Protein AF-0000000083597954 (afdb_homodimer)

Foldseek 3Di:
DAAAFAADPPAEEEEAFLWFADEPVCVVLLVLLVVLNVVVRHHYDYDPLNHAGDPFGSDPLLRRQVSVLVQQQDPRHAEYAYQAATDPSVSNVVVHPLVRGDQHEYEYADNCLQVQQLSCQPPSRKYKYFHGSSQNSAPDEAPQRVCQVVVSNADAQGKDKDDFDQFWAPDQDPVDADRHNGDTDGGAAKAWLVRDKDKWKWFEGEGELVHNLVCQPPPSNCQVCCCCPRVNNTAYEYEYEYEADEQVRVLVSVVSCVVSCVNPRHQEYEYADYPRHHDDPNRGNSNSQVVSCVVSVHIYMYNGQHDDTDDHHMHMGGWIWIWIHDRPDTMIMTHND/DAAAFAADPPAEEEEAFLWFADEQVCVVLLVLLVVLNVVVRHHYDYDPLNHAGDPFGSDPLLRRQVRVLVQQQDPRHAEYAYQAATDPSVSNVVVHPLVRGDQHEYEYADNCLQVQQLSCQPPSRKYKYFHGSSQNSAPDEAPQRVCQVVVSNADAQGKDKDDFDQFWAPDQDPVDDDRHNGDGDGGAAKAWLVRDKDKWKWFEGEGELVHNLVCQPPPSNCQVCCCCPRVNNTAYEYEYEYEADEQVRVLVSVVSCVVSCVNPRHQEYEYADYPRHHDDPNRGNSNSQVVSCVVSVHIYMYNGQHDDTDDHHMHMGGWIWIWIHDRPDTMIMTHND

pLDDT: mean 97.52, std 2.61, range [80.62, 98.94]

Solvent-accessible surface area (backbone atoms only — not comparable to full-atom values): 33497 Å² total; per-residue (Å²): 91,64,41,70,34,70,71,58,85,69,40,26,32,32,31,40,15,65,19,20,36,26,49,78,92,44,44,64,50,49,52,37,17,51,51,46,43,43,73,73,51,38,42,77,47,75,46,70,33,36,67,26,55,55,56,48,19,11,54,60,44,68,58,30,19,49,56,47,43,53,49,40,52,35,86,74,40,37,32,38,41,22,51,48,30,51,64,52,30,75,66,22,60,89,62,47,59,67,92,58,54,50,81,31,39,39,41,19,32,56,34,40,17,38,56,39,42,26,46,25,46,72,66,27,35,30,19,35,40,27,70,29,40,43,71,49,30,32,90,40,63,54,74,48,52,53,40,46,57,60,57,54,59,44,46,75,73,34,68,48,77,48,61,73,47,73,42,24,22,88,64,91,58,84,90,60,79,53,54,45,63,67,65,61,74,40,76,54,62,60,44,38,80,78,75,51,75,44,78,43,55,24,27,29,40,56,37,26,47,79,47,42,59,51,26,48,43,22,88,50,38,44,53,65,55,27,31,56,69,33,54,68,62,54,31,30,27,39,37,38,17,45,70,67,46,33,28,56,57,44,44,48,51,52,49,28,38,49,61,45,46,65,53,62,63,45,46,29,39,37,29,21,33,56,90,21,52,47,65,44,67,82,25,42,50,66,56,48,53,49,52,49,26,60,76,67,69,34,59,42,36,33,46,36,49,32,55,90,42,37,50,25,48,64,46,44,31,54,28,34,31,44,40,36,46,34,97,70,83,36,37,41,36,39,30,42,105,91,64,41,70,34,70,70,59,86,70,40,26,33,33,31,40,15,65,20,20,36,24,50,78,92,44,45,64,50,51,52,39,16,51,50,47,42,43,74,75,52,39,42,79,45,75,47,73,35,36,67,26,55,56,56,48,20,10,54,60,43,68,58,31,19,49,55,48,43,53,49,40,53,35,84,73,40,36,32,37,41,24,52,47,30,52,65,51,30,74,69,22,59,90,61,46,57,68,92,57,53,50,81,31,38,39,40,19,30,56,34,40,17,39,55,40,42,26,46,24,46,71,65,27,34,30,19,34,40,28,70,31,40,44,73,49,31,33,91,40,64,53,74,49,51,54,40,46,58,61,57,54,59,42,46,75,72,36,68,48,78,46,62,73,48,73,43,24,22,87,63,91,58,83,88,60,78,52,54,45,63,68,64,61,73,40,75,54,64,60,45,37,80,78,74,50,76,44,78,41,56,24,27,31,40,56,37,26,48,80,48,42,60,50,27,46,42,22,89,48,38,43,54,65,56,27,31,57,71,33,54,69,61,53,33,30,28,39,37,37,17,47,69,68,46,34,30,57,56,46,44,47,51,51,50,28,38,50,60,46,47,64,54,63,62,45,45,29,40,37,29,20,35,58,90,22,51,47,66,44,66,83,25,41,51,67,56,49,52,50,51,48,28,62,76,68,70,34,58,43,35,33,46,37,50,32,56,89,41,36,49,25,49,63,46,45,32,54,27,34,31,43,38,36,46,34,97,72,82,35,38,39,37,38,30,42,104

InterPro domains:
  IPR003507 Peptidase family S66 [PIRSF028757] (5-336)
  IPR003507 Peptidase family S66 [PTHR30237] (10-329)
  IPR027461 LD-carboxypeptidase A, C-terminal domain superfamily [G3DSA:3.50.30.60] (162-335)
  IPR027461 LD-carboxypeptidase A, C-terminal domain superfamily [SSF141986] (172-327)
  IPR027478 Murein tetrapeptide carboxypeptidase, N-terminal [G3DSA:3.40.50.10740] (1-158)
  IPR029062 Class I glutamine amidotransferase-like [SSF52317] (1-163)
  IPR040449 LD-carboxypeptidase, N-terminal [PF02016] (14-130)
  IPR040921 LD-carboxypeptidase, C-terminal [PF17676] (201-323)

Organism: NCBI:txid1368476

Radius of gyration: 26.01 Å; Cα contacts (8 Å, |Δi|>4): 1747; chains: 2; bounding box: 55×76×60 Å

Secondary structure (DSSP, 8-state):
--B-----SSPEEEE--SS----GGGHHHHHHHHHHHHHTT-EEEE-GGGG--BTTBSS-HHHHHHHHHHHHH-SS--EE--S---S-GGGGGGG--GGG--S-EEEE-TTHHHHHHHHHHHH-B-EEE---GGGG-SS---HHHHHHHHHHHPPTT-EEEE---SEE-SS--TTS--TTSS---EE---EETTSS-EEEEEEEEEEEHHHHGGGTTSTT--HHHIIIIISTT--EEEEEE-SS--HHHHHHHHHHHHHTTTTTTEEEEEEEP-S----BTTB-HHHHHHHHHHHHT--EEEEES-SSSS----EEET-EEEEEE-SS--EEEEE--/--B-----SSPEEEE--SS----GGGHHHHHHHHHHHHHTT-EEEE-GGGG--BTTBSS-HHHHHHHHHHHHH-SS--EE--S---S-GGGGGGG--GGG--S-EEEE-TTHHHHHHHHHHHH-B-EEE---GGGG-SS---HHHHHHHHHHHPPTT-EEEE---SEE-SS--TTS--TTSS---EE---EETTSS-EEEEEEEEEEEHHHHGGGTTSTT--HHHIIIIISTT--EEEEEE-SS--HHHHHHHHHHHHHTTTTTTEEEEEEEP-S----BTTB-HHHHHHHHHHHHT--EEEEES-SSSS----EEET-EEEEEE-SS--EEEEE--

Nearest PDB structures (foldseek):
  5k99-assembly2_B  TM=8.443E-01  e=1.754E-24  Bacillus anthracis str. Sterne
  4mi1-assembly1_A  TM=8.265E-01  e=1.334E-23  Bacillus anthracis str. Ames
  3tlg-assembly1_A  TM=8.516E-01  e=1.015E-22  Escherichia coli
  4iix-assembly1_B  TM=8.428E-01  e=2.567E-22  Escherichia coli
  3tla-assembly1_B  TM=8.388E-01  e=5.148E-22  Escherichia coli

Structure (mmCIF, N/CA/C/O backbone):
data_AF-0000000083597954-model_v1
#
loop_
_entity.id
_entity.type
_entity.pdbx_description
1 polymer LD-carboxypeptidase
#
loop_
_atom_site.group_PDB
_atom_site.id
_atom_site.type_symbol
_atom_site.label_atom_id
_atom_site.label_alt_id
_atom_site.label_comp_id
_atom_site.label_asym_id
_atom_site.label_entity_id
_atom_site.label_seq_id
_atom_site.pdbx_PDB_ins_code
_atom_site.Cartn_x
_atom_site.Cartn_y
_atom_site.Cartn_z
_atom_site.occupancy
_atom_site.B_iso_or_equiv
_atom_site.auth_seq_id
_atom_site.auth_comp_id
_atom_site.auth_asym_id
_atom_site.auth_atom_id
_atom_site.pdbx_PDB_model_num
ATOM 1 N N . MET A 1 1 ? -6.004 -10.688 -27.453 1 91.25 1 MET A N 1
ATOM 2 C CA . MET A 1 1 ? -6.371 -12.055 -27.094 1 91.25 1 MET A CA 1
ATOM 3 C C . MET A 1 1 ? -5.34 -12.672 -26.156 1 91.25 1 MET A C 1
ATOM 5 O O . MET A 1 1 ? -4.145 -12.414 -26.297 1 91.25 1 MET A O 1
ATOM 9 N N . ILE A 1 2 ? -5.824 -13.547 -25.234 1 98.31 2 ILE A N 1
ATOM 10 C CA . ILE A 1 2 ? -4.957 -14.188 -24.25 1 98.31 2 ILE A CA 1
ATOM 11 C C . ILE A 1 2 ? -4.133 -15.281 -24.938 1 98.31 2 ILE A C 1
ATOM 13 O O . ILE A 1 2 ? -4.656 -16.031 -25.75 1 98.31 2 ILE A O 1
ATOM 17 N N . ILE A 1 3 ? -2.871 -15.359 -24.641 1 98.62 3 ILE A N 1
ATOM 18 C CA . ILE A 1 3 ? -1.984 -16.422 -25.125 1 98.62 3 ILE A CA 1
ATOM 19 C C . ILE A 1 3 ? -1.822 -17.484 -24.031 1 98.62 3 ILE A C 1
ATOM 21 O O . ILE A 1 3 ? -1.28 -17.203 -22.969 1 98.62 3 ILE A O 1
ATOM 25 N N . TYR A 1 4 ? -2.328 -18.656 -24.344 1 98.75 4 TYR A N 1
ATOM 26 C CA . TYR A 1 4 ? -2.174 -19.766 -23.406 1 98.75 4 TYR A CA 1
ATOM 27 C C . TYR A 1 4 ? -0.953 -20.609 -23.766 1 98.75 4 TYR A C 1
ATOM 29 O O . TYR A 1 4 ? -0.852 -21.141 -24.875 1 98.75 4 TYR A O 1
ATOM 37 N N . PRO A 1 5 ? -0.042 -20.75 -22.797 1 98.56 5 PRO A N 1
ATOM 38 C CA . PRO A 1 5 ? 1.104 -21.625 -23.062 1 98.56 5 PRO A CA 1
ATOM 39 C C . PRO A 1 5 ? 0.711 -23.094 -23.188 1 98.56 5 PRO A C 1
ATOM 41 O O . PRO A 1 5 ? -0.33 -23.5 -22.672 1 98.56 5 PRO A O 1
ATOM 44 N N . SER A 1 6 ? 1.524 -23.797 -23.891 1 96.62 6 SER A N 1
ATOM 45 C CA . SER A 1 6 ? 1.305 -25.219 -24.094 1 96.62 6 SER A CA 1
ATOM 46 C C . SER A 1 6 ? 2.48 -26.047 -23.562 1 96.62 6 SER A C 1
ATOM 48 O O . SER A 1 6 ? 3.639 -25.656 -23.734 1 96.62 6 SER A O 1
ATOM 50 N N . LEU A 1 7 ? 2.123 -27.156 -22.953 1 97.75 7 LEU A N 1
ATOM 51 C CA . LEU A 1 7 ? 3.145 -28.078 -22.469 1 97.75 7 LEU A CA 1
ATOM 52 C C . LEU A 1 7 ? 3.182 -29.344 -23.312 1 97.75 7 LEU A C 1
ATOM 54 O O . LEU A 1 7 ? 2.135 -29.891 -23.672 1 97.75 7 LEU A O 1
ATOM 58 N N . THR A 1 8 ? 4.375 -29.688 -23.734 1 95.31 8 THR A N 1
ATOM 59 C CA . THR A 1 8 ? 4.633 -30.938 -24.422 1 95.31 8 THR A CA 1
ATOM 60 C C . THR A 1 8 ? 5.688 -31.75 -23.672 1 95.31 8 THR A C 1
ATOM 62 O O . THR A 1 8 ? 6.773 -31.25 -23.375 1 95.31 8 THR A O 1
ATOM 65 N N . GLU A 1 9 ? 5.418 -33.031 -23.438 1 94.19 9 GLU A N 1
ATOM 66 C CA . GLU A 1 9 ? 6.332 -33.844 -22.656 1 94.19 9 GLU A CA 1
ATOM 67 C C . GLU A 1 9 ? 7.52 -34.312 -23.5 1 94.19 9 GLU A C 1
ATOM 69 O O . GLU A 1 9 ? 7.379 -34.562 -24.703 1 94.19 9 GLU A O 1
ATOM 74 N N . PRO A 1 10 ? 8.609 -34.469 -23.031 1 95.94 10 PRO A N 1
ATOM 75 C CA . PRO A 1 10 ? 8.969 -34.094 -21.656 1 95.94 10 PRO A CA 1
ATOM 76 C C . PRO A 1 10 ? 9.039 -32.594 -21.438 1 95.94 10 PRO A C 1
ATOM 78 O O . PRO A 1 10 ? 9.602 -31.875 -22.266 1 95.94 10 PRO A O 1
ATOM 81 N N . VAL A 1 11 ? 8.445 -32.156 -20.391 1 98.12 11 VAL A N 1
ATOM 82 C CA . VAL A 1 11 ? 8.398 -30.734 -20.109 1 98.12 11 VAL A CA 1
ATOM 83 C C . VAL A 1 11 ? 9.734 -30.281 -19.5 1 98.12 11 VAL A C 1
ATOM 85 O O . VAL A 1 11 ? 10.219 -30.875 -18.547 1 98.12 11 VAL A O 1
ATOM 88 N N . LYS A 1 12 ? 10.375 -29.328 -20.094 1 98.5 12 LYS A N 1
ATOM 89 C CA . LYS A 1 12 ? 11.547 -28.688 -19.516 1 98.5 12 LYS A CA 1
ATOM 90 C C . LYS A 1 12 ? 11.141 -27.516 -18.625 1 98.5 12 LYS A C 1
ATOM 92 O O . LYS A 1 12 ? 10.477 -26.578 -19.078 1 98.5 12 LYS A O 1
ATOM 97 N N . MET A 1 13 ? 11.57 -27.625 -17.422 1 98.69 13 MET A N 1
ATOM 98 C CA . MET A 1 13 ? 11.164 -26.688 -16.391 1 98.69 13 MET A CA 1
ATOM 99 C C . MET A 1 13 ? 12.359 -25.859 -15.891 1 98.69 13 MET A C 1
ATOM 101 O O . MET A 1 13 ? 13.391 -26.422 -15.523 1 98.69 13 MET A O 1
ATOM 105 N N . GLY A 1 14 ? 12.203 -24.516 -15.953 1 98.88 14 GLY A N 1
ATOM 106 C CA . GLY A 1 14 ? 13.188 -23.641 -15.344 1 98.88 14 GLY A CA 1
ATOM 107 C C . GLY A 1 14 ? 12.844 -23.266 -13.914 1 98.88 14 GLY A C 1
ATOM 108 O O . GLY A 1 14 ? 11.688 -22.984 -13.602 1 98.88 14 GLY A O 1
ATOM 109 N N . VAL A 1 15 ? 13.828 -23.344 -13.031 1 98.94 15 VAL A N 1
ATOM 110 C CA . VAL A 1 15 ? 13.688 -22.938 -11.633 1 98.94 15 VAL A CA 1
ATOM 111 C C . VAL A 1 15 ? 14.617 -21.75 -11.352 1 98.94 15 VAL A C 1
ATOM 113 O O . VAL A 1 15 ? 15.836 -21.875 -11.477 1 98.94 15 VAL A O 1
ATOM 116 N N . THR A 1 16 ? 14.055 -20.625 -11.062 1 98.88 16 THR A N 1
ATOM 117 C CA . THR A 1 16 ? 14.766 -19.406 -10.703 1 98.88 16 THR A CA 1
ATOM 118 C C . THR A 1 16 ? 14.055 -18.688 -9.562 1 98.88 16 THR A C 1
ATOM 120 O O . THR A 1 16 ? 12.867 -18.906 -9.328 1 98.88 16 THR A O 1
ATOM 123 N N . ALA A 1 17 ? 14.789 -17.891 -8.766 1 98.88 17 ALA A N 1
ATOM 124 C CA . ALA A 1 17 ? 14.227 -17.219 -7.598 1 98.88 17 ALA A CA 1
ATOM 125 C C . ALA A 1 17 ? 14.125 -15.711 -7.836 1 98.88 17 ALA A C 1
ATOM 127 O O . ALA A 1 17 ? 14.961 -14.945 -7.352 1 98.88 17 ALA A O 1
ATOM 128 N N . PRO A 1 18 ? 13.039 -15.273 -8.523 1 98.81 18 PRO A N 1
ATOM 129 C CA . PRO A 1 18 ? 12.891 -13.844 -8.812 1 98.81 18 PRO A CA 1
ATOM 130 C C . PRO A 1 18 ? 12.664 -13.008 -7.547 1 98.81 18 PRO A C 1
ATOM 132 O O . PRO A 1 18 ? 12.742 -11.781 -7.59 1 98.81 18 PRO A O 1
ATOM 135 N N . SER A 1 19 ? 12.305 -13.625 -6.488 1 98.69 19 SER A N 1
ATOM 136 C CA . SER A 1 19 ? 12.18 -12.992 -5.18 1 98.69 19 SER A CA 1
ATOM 137 C C . SER A 1 19 ? 13.148 -13.594 -4.172 1 98.69 19 SER A C 1
ATOM 139 O O . SER A 1 19 ? 14.367 -13.453 -4.312 1 98.69 19 SER A O 1
ATOM 141 N N . SER A 1 20 ? 12.703 -14.469 -3.244 1 98.62 20 SER A N 1
ATOM 142 C CA . SER A 1 20 ? 13.602 -15.086 -2.277 1 98.62 20 SER A CA 1
ATOM 143 C C . SER A 1 20 ? 14.203 -16.375 -2.828 1 98.62 20 SER A C 1
ATOM 145 O O . SER A 1 20 ? 13.555 -17.094 -3.598 1 98.62 20 SER A O 1
ATOM 147 N N . GLY A 1 21 ? 15.414 -16.641 -2.543 1 98.44 21 GLY A N 1
ATOM 148 C CA . GLY A 1 21 ? 16.031 -17.953 -2.707 1 98.44 21 GLY A CA 1
ATOM 149 C C . GLY A 1 21 ? 16 -18.781 -1.44 1 98.44 21 GLY A C 1
ATOM 150 O O . GLY A 1 21 ? 15.023 -18.75 -0.688 1 98.44 21 GLY A O 1
ATOM 151 N N . LEU A 1 22 ? 16.953 -19.656 -1.379 1 98.19 22 LEU A N 1
ATOM 152 C CA . LEU A 1 22 ? 17.047 -20.516 -0.198 1 98.19 22 LEU A CA 1
ATOM 153 C C . LEU A 1 22 ? 18.375 -20.281 0.532 1 98.19 22 LEU A C 1
ATOM 155 O O . LEU A 1 22 ? 19.422 -20.141 -0.102 1 98.19 22 LEU A O 1
ATOM 159 N N . HIS A 1 23 ? 18.25 -20.188 1.851 1 96.69 23 HIS A N 1
ATOM 160 C CA . HIS A 1 23 ? 19.469 -20.266 2.648 1 96.69 23 HIS A CA 1
ATOM 161 C C . HIS A 1 23 ? 20.078 -21.672 2.578 1 96.69 23 HIS A C 1
ATOM 163 O O . HIS A 1 23 ? 19.391 -22.641 2.26 1 96.69 23 HIS A O 1
ATOM 169 N N . MET A 1 24 ? 21.328 -21.703 2.934 1 96.44 24 MET A N 1
ATOM 170 C CA . MET A 1 24 ? 22.047 -22.953 2.836 1 96.44 24 MET A CA 1
ATOM 171 C C . MET A 1 24 ? 21.328 -24.078 3.582 1 96.44 24 MET A C 1
ATOM 173 O O . MET A 1 24 ? 21.234 -25.203 3.09 1 96.44 24 MET A O 1
ATOM 177 N N . GLU A 1 25 ? 20.797 -23.75 4.727 1 95.75 25 GLU A N 1
ATOM 178 C CA . GLU A 1 25 ? 20.125 -24.734 5.578 1 95.75 25 GLU A CA 1
ATOM 179 C C . GLU A 1 25 ? 18.844 -25.234 4.941 1 95.75 25 GLU A C 1
ATOM 181 O O . GLU A 1 25 ? 18.281 -26.266 5.363 1 95.75 25 GLU A O 1
ATOM 186 N N . GLN A 1 26 ? 18.344 -24.531 3.902 1 96.38 26 GLN A N 1
ATOM 187 C CA . GLN A 1 26 ? 17.078 -24.875 3.264 1 96.38 26 GLN A CA 1
ATOM 188 C C . GLN A 1 26 ? 17.297 -25.562 1.918 1 96.38 26 GLN A C 1
ATOM 190 O O . GLN A 1 26 ? 16.344 -25.938 1.237 1 96.38 26 GLN A O 1
ATOM 195 N N . HIS A 1 27 ? 18.516 -25.766 1.506 1 98.06 27 HIS A N 1
ATOM 196 C CA . HIS A 1 27 ? 18.828 -26.281 0.181 1 98.06 27 HIS A CA 1
ATOM 197 C C . HIS A 1 27 ? 18.219 -27.656 -0.032 1 98.06 27 HIS A C 1
ATOM 199 O O . HIS A 1 27 ? 17.812 -28 -1.146 1 98.06 27 HIS A O 1
ATOM 205 N N . SER A 1 28 ? 18.141 -28.438 1.036 1 97.31 28 SER A N 1
ATOM 206 C CA . SER A 1 28 ? 17.609 -29.797 0.932 1 97.31 28 SER A CA 1
ATOM 207 C C . SER A 1 28 ? 16.141 -29.766 0.507 1 97.31 28 SER A C 1
ATOM 209 O O . SER A 1 28 ? 15.664 -30.688 -0.157 1 97.31 28 SER A O 1
ATOM 211 N N . LEU A 1 29 ? 15.406 -28.734 0.897 1 96.94 29 LEU A N 1
ATOM 212 C CA . LEU A 1 29 ? 14.008 -28.609 0.505 1 96.94 29 LEU A CA 1
ATOM 213 C C . LEU A 1 29 ? 13.875 -28.531 -1.012 1 96.94 29 LEU A C 1
ATOM 215 O O . LEU A 1 29 ? 13.016 -29.203 -1.6 1 96.94 29 LEU A O 1
ATOM 219 N N . LEU A 1 30 ? 14.695 -27.719 -1.587 1 98.5 30 LEU A N 1
ATOM 220 C CA . LEU A 1 30 ? 14.656 -27.562 -3.037 1 98.5 30 LEU A CA 1
ATOM 221 C C . LEU A 1 30 ? 15.125 -28.828 -3.738 1 98.5 30 LEU A C 1
ATOM 223 O O . LEU A 1 30 ? 14.555 -29.219 -4.758 1 98.5 30 LEU A O 1
ATOM 227 N N . GLU A 1 31 ? 16.172 -29.438 -3.209 1 98.38 31 GLU A N 1
ATOM 228 C CA . GLU A 1 31 ? 16.672 -30.688 -3.773 1 98.38 31 GLU A CA 1
ATOM 229 C C . GLU A 1 31 ? 15.578 -31.75 -3.797 1 98.38 31 GLU A C 1
ATOM 231 O O . GLU A 1 31 ? 15.43 -32.469 -4.785 1 98.38 31 GLU A O 1
ATOM 236 N N . GLU A 1 32 ? 14.852 -31.812 -2.74 1 97.75 32 GLU A N 1
ATOM 237 C CA . GLU A 1 32 ? 13.75 -32.781 -2.664 1 97.75 32 GLU A CA 1
ATOM 238 C C . GLU A 1 32 ? 12.672 -32.469 -3.701 1 97.75 32 GLU A C 1
ATOM 240 O O . GLU A 1 32 ? 12.156 -33.375 -4.359 1 97.75 32 GLU A O 1
ATOM 245 N N . ALA A 1 33 ? 12.328 -31.219 -3.795 1 98.44 33 ALA A N 1
ATOM 246 C CA . ALA A 1 33 ? 11.312 -30.797 -4.758 1 98.44 33 ALA A CA 1
ATOM 247 C C . ALA A 1 33 ? 11.734 -31.125 -6.184 1 98.44 33 ALA A C 1
ATOM 249 O O . ALA A 1 33 ? 10.938 -31.625 -6.977 1 98.44 33 ALA A O 1
ATOM 250 N N . ILE A 1 34 ? 13.008 -30.844 -6.508 1 98.5 34 ILE A N 1
ATOM 251 C CA . ILE A 1 34 ? 13.555 -31.125 -7.828 1 98.5 34 ILE A CA 1
ATOM 252 C C . ILE A 1 34 ? 13.523 -32.625 -8.094 1 98.5 34 ILE A C 1
ATOM 254 O O . ILE A 1 34 ? 13.125 -33.062 -9.18 1 98.5 34 ILE A O 1
ATOM 258 N N . TYR A 1 35 ? 13.891 -33.344 -7.09 1 98.25 35 TYR A N 1
ATOM 259 C CA . TYR A 1 35 ? 13.875 -34.812 -7.207 1 98.25 35 TYR A CA 1
ATOM 260 C C . TYR A 1 35 ? 12.477 -35.312 -7.559 1 98.25 35 TYR A C 1
ATOM 262 O O . TYR A 1 35 ? 12.32 -36.156 -8.445 1 98.25 35 TYR A O 1
ATOM 270 N N . ARG A 1 36 ? 11.477 -34.844 -6.875 1 98.06 36 ARG A N 1
ATOM 271 C CA . ARG A 1 36 ? 10.094 -35.25 -7.137 1 98.06 36 ARG A CA 1
ATOM 272 C C . ARG A 1 36 ? 9.695 -34.906 -8.57 1 98.06 36 ARG A C 1
ATOM 274 O O . ARG A 1 36 ? 9.039 -35.719 -9.234 1 98.06 36 ARG A O 1
ATOM 281 N N . MET A 1 37 ? 10.07 -33.719 -9.055 1 98.25 37 MET A N 1
ATOM 282 C CA . MET A 1 37 ? 9.719 -33.312 -10.414 1 98.25 37 MET A CA 1
ATOM 283 C C . MET A 1 37 ? 10.406 -34.219 -11.438 1 98.25 37 MET A C 1
ATOM 285 O O . MET A 1 37 ? 9.805 -34.594 -12.438 1 98.25 37 MET A O 1
ATOM 289 N N . GLU A 1 38 ? 11.664 -34.5 -11.203 1 98.31 38 GLU A N 1
ATOM 290 C CA . GLU A 1 38 ? 12.398 -35.375 -12.109 1 98.31 38 GLU A CA 1
ATOM 291 C C . GLU A 1 38 ? 11.781 -36.75 -12.141 1 98.31 38 GLU A C 1
ATOM 293 O O . GLU A 1 38 ? 11.703 -37.375 -13.203 1 98.31 38 GLU A O 1
ATOM 298 N N . GLN A 1 39 ? 11.367 -37.219 -11.047 1 97.5 39 GLN A N 1
ATOM 299 C CA . GLN A 1 39 ? 10.695 -38.531 -10.977 1 97.5 39 GLN A CA 1
ATOM 300 C C . GLN A 1 39 ? 9.422 -38.531 -11.805 1 97.5 39 GLN A C 1
ATOM 302 O O . GLN A 1 39 ? 9.039 -39.562 -12.359 1 97.5 39 GLN A O 1
ATOM 307 N N . LYS A 1 40 ? 8.797 -37.406 -11.906 1 96.19 40 LYS A N 1
ATOM 308 C CA . LYS A 1 40 ? 7.566 -37.281 -12.672 1 96.19 40 LYS A CA 1
ATOM 309 C C . LYS A 1 40 ? 7.859 -37.125 -14.164 1 96.19 40 LYS A C 1
ATOM 311 O O . LYS A 1 40 ? 6.938 -37.094 -14.984 1 96.19 40 LYS A O 1
ATOM 316 N N . GLY A 1 41 ? 9.125 -36.938 -14.531 1 97.5 41 GLY A N 1
ATOM 317 C CA . GLY A 1 41 ? 9.5 -36.938 -15.938 1 97.5 41 GLY A CA 1
ATOM 318 C C . GLY A 1 41 ? 9.883 -35.531 -16.422 1 97.5 41 GLY A C 1
ATOM 319 O O . GLY A 1 41 ? 10.133 -35.344 -17.625 1 97.5 41 GLY A O 1
ATOM 320 N N . TYR A 1 42 ? 9.922 -34.562 -15.539 1 98.44 42 TYR A N 1
ATOM 321 C CA . TYR A 1 42 ? 10.32 -33.219 -15.93 1 98.44 42 TYR A CA 1
ATOM 322 C C . TYR A 1 42 ? 11.836 -33.125 -16.078 1 98.44 42 TYR A C 1
ATOM 324 O O . TYR A 1 42 ? 12.578 -33.75 -15.328 1 98.44 42 TYR A O 1
ATOM 332 N N . GLU A 1 43 ? 12.258 -32.406 -17.062 1 98.5 43 GLU A N 1
ATOM 333 C CA . GLU A 1 43 ? 13.648 -31.953 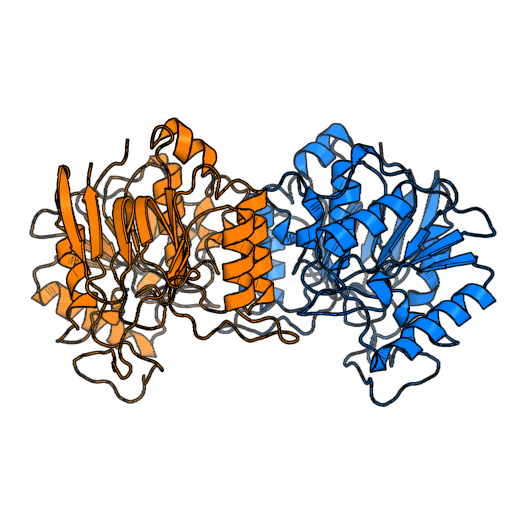-17.156 1 98.5 43 GLU A CA 1
ATOM 334 C C . GLU A 1 43 ? 13.836 -30.594 -16.469 1 98.5 43 GLU A C 1
ATOM 336 O O . GLU A 1 43 ? 13.18 -29.609 -16.844 1 98.5 43 GLU A O 1
ATOM 341 N N . VAL A 1 44 ? 14.742 -30.531 -15.555 1 98.62 44 VAL A N 1
ATOM 342 C CA . VAL A 1 44 ? 14.805 -29.344 -14.711 1 98.62 44 VAL A CA 1
ATOM 343 C C . VAL A 1 44 ? 16.094 -28.594 -14.984 1 98.62 44 VAL A C 1
ATOM 345 O O . VAL A 1 44 ? 17.172 -29.188 -15.039 1 98.62 44 VAL A O 1
ATOM 348 N N . VAL A 1 45 ? 16 -27.312 -15.258 1 98.56 45 VAL A N 1
ATOM 349 C CA . VAL A 1 45 ? 17.109 -26.359 -15.336 1 98.56 45 VAL A CA 1
ATOM 350 C C . VAL A 1 45 ? 17.047 -25.406 -14.148 1 98.56 45 VAL A C 1
ATOM 352 O O . VAL A 1 45 ? 16.078 -24.641 -14.008 1 98.56 45 VAL A O 1
ATOM 355 N N . ILE A 1 46 ? 18.062 -25.391 -13.328 1 98.69 46 ILE A N 1
ATOM 356 C CA . ILE A 1 46 ? 18.016 -24.625 -12.086 1 98.69 46 ILE A CA 1
ATOM 357 C C . ILE A 1 46 ? 19 -23.469 -12.164 1 98.69 46 ILE A C 1
ATOM 359 O O . ILE A 1 46 ? 20.156 -23.641 -12.539 1 98.69 46 ILE A O 1
ATOM 363 N N . GLY A 1 47 ? 18.5 -22.297 -11.898 1 98.69 47 GLY A N 1
ATOM 364 C CA . GLY A 1 47 ? 19.344 -21.125 -11.859 1 98.69 47 GLY A CA 1
ATOM 365 C C . GLY A 1 47 ? 20.125 -20.969 -10.562 1 98.69 47 GLY A C 1
ATOM 366 O O . GLY A 1 47 ? 19.828 -21.672 -9.586 1 98.69 47 GLY A O 1
ATOM 367 N N . GLN A 1 48 ? 21.062 -20.031 -10.508 1 98.56 48 GLN A N 1
ATOM 368 C CA . GLN A 1 48 ? 21.922 -19.812 -9.359 1 98.56 48 GLN A CA 1
ATOM 369 C C . GLN A 1 48 ? 21.203 -19.047 -8.25 1 98.56 48 GLN A C 1
ATOM 371 O O . GLN A 1 48 ? 21.5 -19.234 -7.07 1 98.56 48 GLN A O 1
ATOM 376 N N . THR A 1 49 ? 20.234 -18.281 -8.609 1 98.81 49 THR A N 1
ATOM 377 C CA . THR A 1 49 ? 19.547 -17.422 -7.648 1 98.81 49 THR A CA 1
ATOM 378 C C . THR A 1 49 ? 18.781 -18.25 -6.629 1 98.81 49 THR A C 1
ATOM 380 O O . THR A 1 49 ? 18.516 -17.797 -5.52 1 98.81 49 THR A O 1
ATOM 383 N N . CYS A 1 50 ? 18.438 -19.469 -6.957 1 98.81 50 CYS A N 1
ATOM 384 C CA . CYS A 1 50 ? 17.703 -20.344 -6.051 1 98.81 50 CYS A CA 1
ATOM 385 C C . CYS A 1 50 ? 18.547 -20.688 -4.824 1 98.81 50 CYS A C 1
ATOM 387 O O . CYS A 1 50 ? 18 -20.953 -3.752 1 98.81 50 CYS A O 1
ATOM 389 N N . TRP A 1 51 ? 19.844 -20.609 -4.984 1 98.69 51 TRP A N 1
ATOM 390 C CA . TRP A 1 51 ? 20.75 -21.156 -3.975 1 98.69 51 TRP A CA 1
ATOM 391 C C . TRP A 1 51 ? 21.344 -20.047 -3.121 1 98.69 51 TRP A C 1
ATOM 393 O O . TRP A 1 51 ? 22.281 -20.281 -2.348 1 98.69 51 TRP A O 1
ATOM 403 N N . THR A 1 52 ? 20.891 -18.812 -3.346 1 98.38 52 THR A N 1
ATOM 404 C CA . THR A 1 52 ? 21.422 -17.688 -2.598 1 98.38 52 THR A CA 1
ATOM 405 C C . THR A 1 52 ? 20.281 -16.875 -1.961 1 98.38 52 THR A C 1
ATOM 407 O O . THR A 1 52 ? 19.156 -16.875 -2.465 1 98.38 52 THR A O 1
ATOM 410 N N . GLU A 1 53 ? 20.562 -16.391 -0.874 1 98 53 GLU A N 1
ATOM 411 C CA . GLU A 1 53 ? 19.656 -15.492 -0.151 1 98 53 GLU A CA 1
ATOM 412 C C . GLU A 1 53 ? 20.438 -14.453 0.649 1 98 53 GLU A C 1
ATOM 414 O O . GLU A 1 53 ? 21.391 -14.789 1.362 1 98 53 GLU A O 1
ATOM 419 N N . TYR A 1 54 ? 20.125 -13.227 0.4 1 96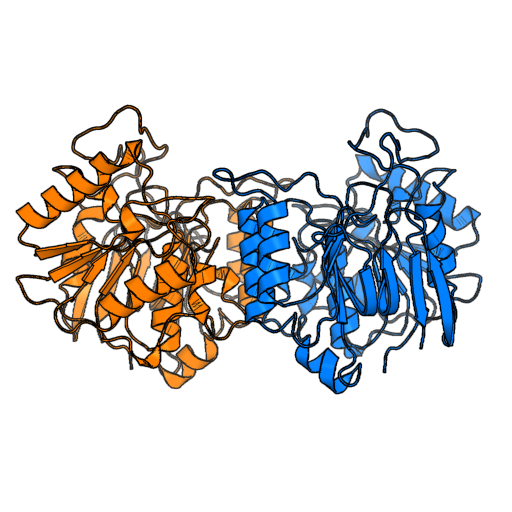.38 54 TYR A N 1
ATOM 420 C CA . TYR A 1 54 ? 20.812 -12.141 1.088 1 96.38 54 TYR A CA 1
ATOM 421 C C . TYR A 1 54 ? 19.891 -10.945 1.278 1 96.38 54 TYR A C 1
ATOM 423 O O . TYR A 1 54 ? 19.406 -10.352 0.303 1 96.38 54 TYR A O 1
ATOM 431 N N . LYS A 1 55 ? 19.625 -10.539 2.541 1 97.19 55 LYS A N 1
ATOM 432 C CA . LYS A 1 55 ? 18.844 -9.352 2.885 1 97.19 55 LYS A CA 1
ATOM 433 C C . LYS A 1 55 ? 17.484 -9.375 2.201 1 97.19 55 LYS A C 1
ATOM 435 O O . LYS A 1 55 ? 17.125 -8.422 1.501 1 97.19 55 LYS A O 1
ATOM 440 N N . ALA A 1 56 ? 16.766 -10.484 2.322 1 97.44 56 ALA A N 1
ATOM 441 C CA . ALA A 1 56 ? 15.352 -10.664 1.976 1 97.44 56 ALA A CA 1
ATOM 442 C C . ALA A 1 56 ? 15.18 -10.859 0.473 1 97.44 56 ALA A C 1
ATOM 444 O O . ALA A 1 56 ? 14.07 -10.734 -0.052 1 97.44 56 ALA A O 1
ATOM 445 N N . LYS A 1 57 ? 16.25 -11.109 -0.208 1 98.06 57 LYS A N 1
ATOM 446 C CA . LYS A 1 57 ? 16.156 -11.422 -1.631 1 98.06 57 LYS A CA 1
ATOM 447 C C . LYS A 1 57 ? 17.203 -12.453 -2.043 1 98.06 57 LYS A C 1
ATOM 449 O O . LYS A 1 57 ? 18.234 -12.586 -1.392 1 98.06 57 LYS A O 1
ATOM 454 N N . SER A 1 58 ? 16.953 -13.117 -3.08 1 98.75 58 SER A N 1
ATOM 455 C CA . SER A 1 58 ? 17.828 -14.195 -3.52 1 98.75 58 SER A CA 1
ATOM 456 C C . SER A 1 58 ? 19.156 -13.656 -4.031 1 98.75 58 SER A C 1
ATOM 458 O O . SER A 1 58 ? 20.203 -14.289 -3.854 1 98.75 58 SER A O 1
ATOM 460 N N . ALA A 1 59 ? 19.141 -12.516 -4.703 1 98.56 59 ALA A N 1
ATOM 461 C CA . ALA A 1 59 ? 20.266 -11.836 -5.32 1 98.56 59 ALA A CA 1
ATOM 462 C C . ALA A 1 59 ? 19.922 -10.391 -5.656 1 98.56 59 ALA A C 1
ATOM 464 O O . ALA A 1 59 ? 18.781 -9.969 -5.504 1 98.56 59 ALA A O 1
ATOM 465 N N . PRO A 1 60 ? 20.938 -9.562 -6.043 1 98.19 60 PRO A N 1
ATOM 466 C CA . PRO A 1 60 ? 20.609 -8.211 -6.504 1 98.19 60 PRO A CA 1
ATOM 467 C C . PRO A 1 60 ? 19.625 -8.211 -7.66 1 98.19 60 PRO A C 1
ATOM 469 O O . PRO A 1 60 ? 19.594 -9.148 -8.469 1 98.19 60 PRO A O 1
ATOM 472 N N . ALA A 1 61 ? 18.906 -7.219 -7.789 1 98.56 61 ALA A N 1
ATOM 473 C CA . ALA A 1 61 ? 17.766 -7.137 -8.703 1 98.56 61 ALA A CA 1
ATOM 474 C C . ALA A 1 61 ? 18.188 -7.449 -10.141 1 98.56 61 ALA A C 1
ATOM 476 O O . ALA A 1 61 ? 17.531 -8.211 -10.844 1 98.56 61 ALA A O 1
ATOM 477 N N . LYS A 1 62 ? 19.281 -6.906 -10.586 1 98.56 62 LYS A N 1
ATOM 478 C CA . LYS A 1 62 ? 19.734 -7.086 -11.969 1 98.56 62 LYS A CA 1
ATOM 479 C C . LYS A 1 62 ? 20.109 -8.539 -12.242 1 98.56 62 LYS A C 1
ATOM 481 O O . LYS A 1 62 ? 19.859 -9.055 -13.328 1 98.56 62 LYS A O 1
ATOM 486 N N . ILE A 1 63 ? 20.672 -9.188 -11.266 1 98.81 63 ILE A N 1
ATOM 487 C CA . ILE A 1 63 ? 21.078 -10.586 -11.391 1 98.81 63 ILE A CA 1
ATOM 488 C C . ILE A 1 63 ? 19.828 -11.469 -11.461 1 98.81 63 ILE A C 1
ATOM 490 O O . ILE A 1 63 ? 19.734 -12.352 -12.312 1 98.81 63 ILE A O 1
ATOM 494 N N . ARG A 1 64 ? 18.891 -11.227 -10.602 1 98.88 64 ARG A N 1
ATOM 495 C CA . ARG A 1 64 ? 17.625 -11.969 -10.609 1 98.88 64 ARG A CA 1
ATOM 496 C C . ARG A 1 64 ? 16.906 -11.812 -11.945 1 98.88 64 ARG A C 1
ATOM 498 O O . ARG A 1 64 ? 16.453 -12.805 -12.531 1 98.88 64 ARG A O 1
ATOM 505 N N . ALA A 1 65 ? 16.844 -10.547 -12.391 1 98.88 65 ALA A N 1
ATOM 506 C CA . ALA A 1 65 ? 16.156 -10.258 -13.641 1 98.88 65 ALA A CA 1
ATOM 507 C C . ALA A 1 65 ? 16.859 -10.938 -14.82 1 98.88 65 ALA A C 1
ATOM 509 O O . ALA A 1 65 ? 16.203 -11.477 -15.711 1 98.88 65 ALA A O 1
ATOM 510 N N . MET A 1 66 ? 18.172 -10.844 -14.828 1 98.81 66 MET A N 1
ATOM 511 C CA . MET A 1 66 ? 18.938 -11.438 -15.922 1 98.81 66 MET A CA 1
ATOM 512 C C . MET A 1 66 ? 18.703 -12.938 -16 1 98.81 66 MET A C 1
ATOM 514 O O . MET A 1 66 ? 18.453 -13.477 -17.078 1 98.81 66 MET A O 1
ATOM 518 N N . GLU A 1 67 ? 18.797 -13.602 -14.898 1 98.94 67 GLU A N 1
ATOM 519 C CA . GLU A 1 67 ? 18.562 -15.047 -14.875 1 98.94 67 GLU A CA 1
ATOM 520 C C . GLU A 1 67 ? 17.141 -15.375 -15.32 1 98.94 67 GLU A C 1
ATOM 522 O O . GLU A 1 67 ? 16.922 -16.297 -16.109 1 98.94 67 GLU A O 1
ATOM 527 N N . LEU A 1 68 ? 16.172 -14.641 -14.836 1 98.94 68 LEU A N 1
ATOM 528 C CA . LEU A 1 68 ? 14.773 -14.859 -15.227 1 98.94 68 LEU A CA 1
ATOM 529 C C . LEU A 1 68 ? 14.586 -14.617 -16.719 1 98.94 68 LEU A C 1
ATOM 531 O O . LEU A 1 68 ? 13.945 -15.422 -17.406 1 98.94 68 LEU A O 1
ATOM 535 N N . ASN A 1 69 ? 15.117 -13.492 -17.234 1 98.94 69 ASN A N 1
ATOM 536 C CA . ASN A 1 69 ? 15.023 -13.188 -18.656 1 98.94 69 ASN A CA 1
ATOM 537 C C . ASN A 1 69 ? 15.586 -14.328 -19.5 1 98.94 69 ASN A C 1
ATOM 539 O O . ASN A 1 69 ? 14.992 -14.695 -20.516 1 98.94 69 ASN A O 1
ATOM 543 N N . THR A 1 70 ? 16.703 -14.875 -19.047 1 98.88 70 THR A N 1
ATOM 544 C CA . THR A 1 70 ? 17.328 -15.977 -19.781 1 98.88 70 THR A CA 1
ATOM 545 C C . THR A 1 70 ? 16.359 -17.156 -19.906 1 98.88 70 THR A C 1
ATOM 547 O O . THR A 1 70 ? 16.219 -17.719 -20.984 1 98.88 70 THR A O 1
ATOM 550 N N . MET A 1 71 ? 15.672 -17.422 -18.891 1 98.81 71 MET A N 1
ATOM 551 C CA . MET A 1 71 ? 14.75 -18.562 -18.922 1 98.81 71 MET A CA 1
ATOM 552 C C . MET A 1 71 ? 13.477 -18.203 -19.672 1 98.81 71 MET A C 1
ATOM 554 O O . MET A 1 71 ? 12.938 -19.016 -20.406 1 98.81 71 MET A O 1
ATOM 558 N N . LEU A 1 72 ? 12.984 -17 -19.484 1 98.88 72 LEU A N 1
ATOM 559 C CA . LEU A 1 72 ? 11.773 -16.531 -20.156 1 98.88 72 LEU A CA 1
ATOM 560 C C . LEU A 1 72 ? 11.961 -16.516 -21.656 1 98.88 72 LEU A C 1
ATOM 562 O O . LEU A 1 72 ? 10.992 -16.672 -22.406 1 98.88 72 LEU A O 1
ATOM 566 N N . GLN A 1 73 ? 13.164 -16.359 -22.141 1 98.75 73 GLN A N 1
ATOM 567 C CA . GLN A 1 73 ? 13.445 -16.188 -23.562 1 98.75 73 GLN A CA 1
ATOM 568 C C . GLN A 1 73 ? 13.93 -17.484 -24.188 1 98.75 73 GLN A C 1
ATOM 570 O O . GLN A 1 73 ? 14.031 -17.594 -25.406 1 98.75 73 GLN A O 1
ATOM 575 N N . ALA A 1 74 ? 14.211 -18.469 -23.328 1 98.38 74 ALA A N 1
ATOM 576 C CA . ALA A 1 74 ? 14.711 -19.75 -23.812 1 98.38 74 ALA A CA 1
ATOM 577 C C . ALA A 1 74 ? 13.617 -20.516 -24.547 1 98.38 74 ALA A C 1
ATOM 579 O O . ALA A 1 74 ? 12.523 -20.703 -24.016 1 98.38 74 ALA A O 1
ATOM 580 N N . ASP A 1 75 ? 13.938 -21.109 -25.688 1 97.06 75 ASP A N 1
ATOM 581 C CA . ASP A 1 75 ? 12.961 -21.859 -26.484 1 97.06 75 ASP A CA 1
ATOM 582 C C . ASP A 1 75 ? 12.656 -23.203 -25.828 1 97.06 75 ASP A C 1
ATOM 584 O O . ASP A 1 75 ? 11.539 -23.719 -25.953 1 97.06 75 ASP A O 1
ATOM 588 N N . SER A 1 76 ? 13.594 -23.719 -25.172 1 97 76 SER A N 1
ATOM 589 C CA . SER A 1 76 ? 13.469 -25.078 -24.672 1 97 76 SER A CA 1
ATOM 590 C C . SER A 1 76 ? 12.648 -25.141 -23.391 1 97 76 SER A C 1
ATOM 592 O O . SER A 1 76 ? 12.039 -26.156 -23.078 1 97 76 SER A O 1
ATOM 594 N N . ILE A 1 77 ? 12.609 -24.062 -22.609 1 98.5 77 ILE A N 1
ATOM 595 C CA . ILE A 1 77 ? 11.914 -24.047 -21.328 1 98.5 77 ILE A CA 1
ATOM 596 C C . ILE A 1 77 ? 10.438 -23.75 -21.547 1 98.5 77 ILE A C 1
ATOM 598 O O . ILE A 1 77 ? 10.086 -22.781 -22.234 1 98.5 77 ILE A O 1
ATOM 602 N N . GLN A 1 78 ? 9.578 -24.547 -20.953 1 98.56 78 GLN A N 1
ATOM 603 C CA . GLN A 1 78 ? 8.141 -24.391 -21.156 1 98.56 78 GLN A CA 1
ATOM 604 C C . GLN A 1 78 ? 7.445 -23.906 -19.891 1 98.56 78 GLN A C 1
ATOM 606 O O . GLN A 1 78 ? 6.316 -23.406 -19.953 1 98.56 78 GLN A O 1
ATOM 611 N N . LEU A 1 79 ? 8.055 -24.109 -18.781 1 98.81 79 LEU A N 1
ATOM 612 C CA . LEU A 1 79 ? 7.504 -23.812 -17.469 1 98.81 79 LEU A CA 1
ATOM 613 C C . LEU A 1 79 ? 8.562 -23.203 -16.562 1 98.81 79 LEU A C 1
ATOM 615 O O . LEU A 1 79 ? 9.68 -23.703 -16.469 1 98.81 79 LEU A O 1
ATOM 619 N N . ILE A 1 80 ? 8.305 -22.078 -16.016 1 98.94 80 ILE A N 1
ATOM 620 C CA . ILE A 1 80 ? 9.125 -21.5 -14.953 1 98.94 80 ILE A CA 1
ATOM 621 C C . ILE A 1 80 ? 8.422 -21.688 -13.609 1 98.94 80 ILE A C 1
ATOM 623 O O . ILE A 1 80 ? 7.27 -21.266 -13.438 1 98.94 80 ILE A O 1
ATOM 627 N N . PHE A 1 81 ? 9.062 -22.281 -12.664 1 98.88 81 PHE A N 1
ATOM 628 C CA . PHE A 1 81 ? 8.5 -22.688 -11.391 1 98.88 81 PHE A CA 1
ATOM 629 C C . PHE A 1 81 ? 9.414 -22.281 -10.234 1 98.88 81 PHE A C 1
ATOM 631 O O . PHE A 1 81 ? 10.188 -23.094 -9.734 1 98.88 81 PHE A O 1
ATOM 638 N N . PRO A 1 82 ? 9.289 -21.016 -9.68 1 98.94 82 PRO A N 1
ATOM 639 C CA . PRO A 1 82 ? 10.148 -20.562 -8.586 1 98.94 82 PRO A CA 1
ATOM 640 C C . PRO A 1 82 ? 9.984 -21.406 -7.32 1 98.94 82 PRO A C 1
ATOM 642 O O . PRO A 1 82 ? 8.914 -21.984 -7.094 1 98.94 82 PRO A O 1
ATOM 645 N N . PRO A 1 83 ? 11.047 -21.453 -6.473 1 98.69 83 PRO A N 1
ATOM 646 C CA . PRO A 1 83 ? 10.938 -22.234 -5.238 1 98.69 83 PRO A CA 1
ATOM 647 C C . PRO A 1 83 ? 9.805 -21.766 -4.34 1 98.69 83 PRO A C 1
ATOM 649 O O . PRO A 1 83 ? 9.039 -22.594 -3.822 1 98.69 83 PRO A O 1
ATOM 652 N N . TRP A 1 84 ? 9.734 -20.562 -4.109 1 98.12 84 TRP A N 1
ATOM 653 C CA . TRP A 1 84 ? 8.672 -19.922 -3.342 1 98.12 84 TRP A CA 1
ATOM 654 C C . TRP A 1 84 ? 8.68 -18.406 -3.564 1 98.12 84 TRP A C 1
ATOM 656 O O . TRP A 1 84 ? 9.281 -17.922 -4.523 1 98.12 84 TRP A O 1
ATOM 666 N N . GLY A 1 85 ? 7.844 -17.703 -2.834 1 98.06 85 GLY A N 1
ATOM 667 C CA . GLY A 1 85 ? 7.742 -16.25 -2.963 1 98.06 85 GLY A CA 1
ATOM 668 C C . GLY A 1 85 ? 8.859 -15.508 -2.256 1 98.06 85 GLY A C 1
ATOM 669 O O . GLY A 1 85 ? 10.023 -15.906 -2.334 1 98.06 85 GLY A O 1
ATOM 670 N N . GLY A 1 86 ? 8.523 -14.492 -1.61 1 98.25 86 GLY A N 1
ATOM 671 C CA . GLY A 1 86 ? 9.445 -13.602 -0.927 1 98.25 86 GLY A CA 1
ATOM 672 C C . GLY A 1 86 ? 8.852 -12.242 -0.619 1 98.25 86 GLY A C 1
ATOM 673 O O . GLY A 1 86 ? 7.695 -12.148 -0.207 1 98.25 86 GLY A O 1
ATOM 674 N N . GLU A 1 87 ? 9.758 -11.281 -0.782 1 97.94 87 GLU A N 1
ATOM 675 C CA . GLU A 1 87 ? 9.305 -9.969 -0.323 1 97.94 87 GLU A CA 1
ATOM 676 C C . GLU A 1 87 ? 9.477 -8.914 -1.414 1 97.94 87 GLU A C 1
ATOM 678 O O . GLU A 1 87 ? 8.672 -7.988 -1.518 1 97.94 87 GLU A O 1
ATOM 683 N N . LEU A 1 88 ? 10.484 -9.062 -2.195 1 98.75 88 LEU A N 1
ATOM 684 C CA . LEU A 1 88 ? 10.914 -7.863 -2.91 1 98.75 88 LEU A CA 1
ATOM 685 C C . LEU A 1 88 ? 11.016 -8.133 -4.41 1 98.75 88 LEU A C 1
ATOM 687 O O . LEU A 1 88 ? 11.883 -7.578 -5.086 1 98.75 88 LEU A O 1
ATOM 691 N N . LEU A 1 89 ? 10.172 -8.977 -4.883 1 98.88 89 LEU A N 1
ATOM 692 C CA . LEU A 1 89 ? 10.156 -9.273 -6.312 1 98.88 89 LEU A CA 1
ATOM 693 C C . LEU A 1 89 ? 9.977 -7.992 -7.129 1 98.88 89 LEU A C 1
ATOM 695 O O . LEU A 1 89 ? 10.539 -7.863 -8.219 1 98.88 89 LEU A O 1
ATOM 699 N N . ILE A 1 90 ? 9.281 -7.012 -6.652 1 98.88 90 ILE A N 1
ATOM 700 C CA . ILE A 1 90 ? 8.906 -5.801 -7.371 1 98.88 90 ILE A CA 1
ATOM 701 C C . ILE A 1 90 ? 10.164 -5.086 -7.867 1 98.88 90 ILE A C 1
ATOM 703 O O . ILE A 1 90 ? 10.125 -4.375 -8.875 1 98.88 90 ILE A O 1
ATOM 707 N N . GLU A 1 91 ? 11.289 -5.324 -7.281 1 98.81 91 GLU A N 1
ATOM 708 C CA . GLU A 1 91 ? 12.539 -4.648 -7.609 1 98.81 91 GLU A CA 1
ATOM 709 C C . GLU A 1 91 ? 13.016 -5.012 -9.016 1 98.81 91 GLU A C 1
ATOM 711 O O . GLU A 1 91 ? 13.805 -4.281 -9.617 1 98.81 91 GLU A O 1
ATOM 716 N N . ILE A 1 92 ? 12.578 -6.137 -9.523 1 98.81 92 ILE A N 1
ATOM 717 C CA . ILE A 1 92 ? 13.203 -6.609 -10.758 1 98.81 92 ILE A CA 1
ATOM 718 C C . ILE A 1 92 ? 12.352 -6.199 -11.953 1 98.81 92 ILE A C 1
ATOM 720 O O . ILE A 1 92 ? 12.789 -6.32 -13.102 1 98.81 92 ILE A O 1
ATOM 724 N N . LEU A 1 93 ? 11.156 -5.672 -11.758 1 98.88 93 LEU A N 1
ATOM 725 C CA . LEU A 1 93 ? 10.188 -5.441 -12.82 1 98.88 93 LEU A CA 1
ATOM 726 C C . LEU A 1 93 ? 10.781 -4.57 -13.922 1 98.88 93 LEU A C 1
ATOM 728 O O . LEU A 1 93 ? 10.617 -4.859 -15.109 1 98.88 93 LEU A O 1
ATOM 732 N N . GLU A 1 94 ? 11.508 -3.52 -13.562 1 98.56 94 GLU A N 1
ATOM 733 C CA . GLU A 1 94 ? 12.016 -2.566 -14.547 1 98.56 94 GLU A CA 1
ATOM 734 C C . GLU A 1 94 ? 13.148 -3.174 -15.375 1 98.56 94 GLU A C 1
ATOM 736 O O . GLU A 1 94 ? 13.547 -2.613 -16.406 1 98.56 94 GLU A O 1
ATOM 741 N N . HIS A 1 95 ? 13.641 -4.344 -14.938 1 98.75 95 HIS A N 1
ATOM 742 C CA . HIS A 1 95 ? 14.742 -4.992 -15.633 1 98.75 95 HIS A CA 1
ATOM 743 C C . HIS A 1 95 ? 14.258 -6.18 -16.469 1 98.75 95 HIS A C 1
ATOM 745 O O . HIS A 1 95 ? 15.047 -6.824 -17.156 1 98.75 95 HIS A O 1
ATOM 751 N N . ILE A 1 96 ? 13.008 -6.527 -16.375 1 98.88 96 ILE A N 1
ATOM 752 C CA . ILE A 1 96 ? 12.438 -7.625 -17.156 1 98.88 96 ILE A CA 1
ATOM 753 C C . ILE A 1 96 ? 12.18 -7.156 -18.578 1 98.88 96 ILE A C 1
ATOM 755 O O . ILE A 1 96 ? 11.664 -6.059 -18.797 1 98.88 96 ILE A O 1
ATOM 759 N N . GLU A 1 97 ? 12.562 -7.898 -19.547 1 98.81 97 GLU A N 1
ATOM 760 C CA . GLU A 1 97 ? 12.305 -7.621 -20.953 1 98.81 97 GLU A CA 1
ATOM 761 C C . GLU A 1 97 ? 10.977 -8.227 -21.406 1 98.81 97 GLU A C 1
ATOM 763 O O . GLU A 1 97 ? 10.953 -9.211 -22.156 1 98.81 97 GLU A O 1
ATOM 768 N N . PHE A 1 98 ? 9.898 -7.609 -21.078 1 98.75 98 PHE A N 1
ATOM 769 C CA . PHE A 1 98 ? 8.547 -8.133 -21.234 1 98.75 98 PHE A CA 1
ATOM 770 C C . PHE A 1 98 ? 8.258 -8.422 -22.703 1 98.75 98 PHE A C 1
ATOM 772 O O . PHE A 1 98 ? 7.582 -9.406 -23.016 1 98.75 98 PHE A O 1
ATOM 779 N N . ASP A 1 99 ? 8.766 -7.625 -23.609 1 98.06 99 ASP A N 1
ATOM 780 C CA . ASP A 1 99 ? 8.492 -7.75 -25.047 1 98.06 99 ASP A CA 1
ATOM 781 C C . ASP A 1 99 ? 9.188 -8.977 -25.625 1 98.06 99 ASP A C 1
ATOM 783 O O . ASP A 1 99 ? 8.875 -9.391 -26.75 1 98.06 99 ASP A O 1
ATOM 787 N N . GLN A 1 100 ? 10.109 -9.547 -24.844 1 98.69 100 GLN A N 1
ATOM 788 C CA . GLN A 1 100 ? 10.891 -10.672 -25.344 1 98.69 100 GLN A CA 1
ATOM 789 C C . GLN A 1 100 ? 10.461 -11.977 -24.688 1 98.69 100 GLN A C 1
ATOM 791 O O . GLN A 1 100 ? 11.039 -13.031 -24.953 1 98.69 100 GLN A O 1
ATOM 796 N N . ILE A 1 101 ? 9.477 -11.914 -23.844 1 98.75 101 ILE A N 1
ATOM 797 C CA . ILE A 1 101 ? 9 -13.117 -23.172 1 98.75 101 ILE A CA 1
ATOM 798 C C . ILE A 1 101 ? 8.336 -14.055 -24.172 1 98.75 101 ILE A C 1
ATOM 800 O O . ILE A 1 101 ? 7.445 -13.633 -24.922 1 98.75 101 ILE A O 1
ATOM 804 N N . LYS A 1 102 ? 8.789 -15.258 -24.203 1 98.38 102 LYS A N 1
ATOM 805 C CA . LYS A 1 102 ? 8.133 -16.297 -24.984 1 98.38 102 LYS A CA 1
ATOM 806 C C . LYS A 1 102 ? 7.004 -16.953 -24.203 1 98.38 102 LYS A C 1
ATOM 808 O O . LYS A 1 102 ? 7.098 -17.109 -22.984 1 98.38 102 LYS A O 1
ATOM 813 N N . PRO A 1 103 ? 5.949 -17.359 -24.922 1 98.19 103 PRO A N 1
ATOM 814 C CA . PRO A 1 103 ? 4.84 -17.984 -24.219 1 98.19 103 PRO A CA 1
ATOM 815 C C . PRO A 1 103 ? 5.266 -19.25 -23.453 1 98.19 103 PRO A C 1
ATOM 817 O O . PRO A 1 103 ? 5.691 -20.234 -24.078 1 98.19 103 PRO A O 1
ATOM 820 N N . LYS A 1 104 ? 5.211 -19.234 -22.203 1 98.69 104 LYS A N 1
ATOM 821 C CA . LYS A 1 104 ? 5.469 -20.328 -21.281 1 98.69 104 LYS A CA 1
ATOM 822 C C . LYS A 1 104 ? 4.762 -20.109 -19.953 1 98.69 104 LYS A C 1
ATOM 824 O O . LYS A 1 104 ? 4.355 -19 -19.641 1 98.69 104 LYS A O 1
ATOM 829 N N . TRP A 1 105 ? 4.543 -21.156 -19.25 1 98.88 105 TRP A N 1
ATOM 830 C CA . TRP A 1 105 ? 3.871 -21.031 -17.969 1 98.88 105 TRP A CA 1
ATOM 831 C C . TRP A 1 105 ? 4.824 -20.5 -16.906 1 98.88 105 TRP A C 1
ATOM 833 O O . TRP A 1 105 ? 5.996 -20.891 -16.859 1 98.88 105 TRP A O 1
ATOM 843 N N . LEU A 1 106 ? 4.414 -19.609 -16.141 1 98.94 106 LEU A N 1
ATOM 844 C CA . LEU A 1 106 ? 4.973 -19.25 -14.844 1 98.94 106 LEU A CA 1
ATOM 845 C C . LEU A 1 106 ? 3.99 -19.578 -13.719 1 98.94 106 LEU A C 1
ATOM 847 O O . LEU A 1 106 ? 2.844 -19.125 -13.742 1 98.94 106 LEU A O 1
ATOM 851 N N . LEU A 1 107 ? 4.375 -20.391 -12.805 1 98.88 107 LEU A N 1
ATOM 852 C CA . LEU A 1 107 ? 3.51 -20.844 -11.727 1 98.88 107 LEU A CA 1
ATOM 853 C C . LEU A 1 107 ? 4.086 -20.469 -10.367 1 98.88 107 LEU A C 1
ATOM 855 O O . LEU A 1 107 ? 5.293 -20.594 -10.141 1 98.88 107 LEU A O 1
ATOM 859 N N . GLY A 1 108 ? 3.311 -20.016 -9.5 1 98.75 108 GLY A N 1
ATOM 860 C CA . GLY A 1 108 ? 3.672 -19.688 -8.133 1 98.75 108 GLY A CA 1
ATOM 861 C C . GLY A 1 108 ? 2.635 -18.844 -7.422 1 98.75 108 GLY A C 1
ATOM 862 O O . GLY A 1 108 ? 1.535 -18.641 -7.938 1 98.75 108 GLY A O 1
ATOM 863 N N . TYR A 1 109 ? 2.865 -18.406 -6.219 1 98.5 109 TYR A N 1
ATOM 864 C CA . TYR A 1 109 ? 2.006 -17.484 -5.48 1 98.5 109 TYR A CA 1
ATOM 865 C C . TYR A 1 109 ? 2.824 -16.625 -4.527 1 98.5 109 TYR A C 1
ATOM 867 O O . TYR A 1 109 ? 4.047 -16.547 -4.645 1 98.5 109 TYR A O 1
ATOM 875 N N . SER A 1 110 ? 2.137 -15.961 -3.602 1 98.44 110 SER A N 1
ATOM 876 C CA . SER A 1 110 ? 2.787 -15.031 -2.684 1 98.44 110 SER A CA 1
ATOM 877 C C . SER A 1 110 ? 3.436 -13.875 -3.434 1 98.44 110 SER A C 1
ATOM 879 O O . SER A 1 110 ? 2.779 -13.188 -4.219 1 98.44 110 SER A O 1
ATOM 881 N N . ASP A 1 111 ? 4.699 -13.703 -3.172 1 98.81 111 ASP A N 1
ATOM 882 C CA . ASP A 1 111 ? 5.344 -12.555 -3.801 1 98.81 111 ASP A CA 1
ATOM 883 C C . ASP A 1 111 ? 5.457 -12.742 -5.312 1 98.81 111 ASP A C 1
ATOM 885 O O . ASP A 1 111 ? 5.582 -11.773 -6.059 1 98.81 111 ASP A O 1
ATOM 889 N N . ILE A 1 112 ? 5.379 -13.953 -5.828 1 98.88 112 ILE A N 1
ATOM 890 C CA . ILE A 1 112 ? 5.438 -14.258 -7.254 1 98.88 112 ILE A CA 1
ATOM 891 C C . ILE A 1 112 ? 4.219 -13.664 -7.957 1 98.88 112 ILE A C 1
ATOM 893 O O . ILE A 1 112 ? 4.25 -13.43 -9.172 1 98.88 112 ILE A O 1
ATOM 897 N N . SER A 1 113 ? 3.146 -13.352 -7.188 1 98.75 113 SER A N 1
ATOM 898 C CA . SER A 1 113 ? 1.914 -12.797 -7.734 1 98.75 113 SER A CA 1
ATOM 899 C C . SER A 1 113 ? 2.184 -11.516 -8.508 1 98.75 113 SER A C 1
ATOM 901 O O . SER A 1 113 ? 1.503 -11.227 -9.492 1 98.75 113 SER A O 1
ATOM 903 N N . VAL A 1 114 ? 3.17 -10.781 -8.062 1 98.81 114 VAL A N 1
ATOM 904 C CA . VAL A 1 114 ? 3.52 -9.523 -8.711 1 98.81 114 VAL A CA 1
ATOM 905 C C . VAL A 1 114 ? 3.924 -9.781 -10.164 1 98.81 114 VAL A C 1
ATOM 907 O O . VAL A 1 114 ? 3.426 -9.125 -11.078 1 98.81 114 VAL A O 1
ATOM 910 N N . LEU A 1 115 ? 4.773 -10.719 -10.312 1 98.94 115 LEU A N 1
ATOM 911 C CA . LEU A 1 115 ? 5.297 -11.055 -11.633 1 98.94 115 LEU A CA 1
ATOM 912 C C . LEU A 1 115 ? 4.215 -11.688 -12.5 1 98.94 115 LEU A C 1
ATOM 914 O O . LEU A 1 115 ? 4.102 -11.367 -13.688 1 98.94 115 LEU A O 1
ATOM 918 N N . LEU A 1 116 ? 3.422 -12.602 -11.938 1 98.94 116 LEU A N 1
ATOM 919 C CA . LEU A 1 116 ? 2.348 -13.266 -12.672 1 98.94 116 LEU A CA 1
ATOM 920 C C . LEU A 1 116 ? 1.39 -12.242 -13.273 1 98.94 116 LEU A C 1
ATOM 922 O O . LEU A 1 116 ? 1.106 -12.281 -14.477 1 98.94 116 LEU A O 1
ATOM 926 N N . LEU A 1 117 ? 0.912 -11.359 -12.422 1 98.94 117 LEU A N 1
ATOM 927 C CA . LEU A 1 117 ? -0.066 -10.375 -12.875 1 98.94 117 LEU A CA 1
ATOM 928 C C . LEU A 1 117 ? 0.559 -9.414 -13.875 1 98.94 117 LEU A C 1
ATOM 930 O O . LEU A 1 117 ? -0.043 -9.109 -14.906 1 98.94 117 LEU A O 1
ATOM 934 N N . ALA A 1 118 ? 1.784 -8.961 -13.625 1 98.94 118 ALA A N 1
ATOM 935 C CA . ALA A 1 118 ? 2.463 -8.023 -14.508 1 98.94 118 ALA A CA 1
ATOM 936 C C . ALA A 1 118 ? 2.639 -8.609 -15.906 1 98.94 118 ALA A C 1
ATOM 938 O O . ALA A 1 118 ? 2.389 -7.938 -16.906 1 98.94 118 ALA A O 1
ATOM 939 N N . ILE A 1 119 ? 3.059 -9.891 -15.977 1 98.94 119 ILE A N 1
ATOM 940 C CA . ILE A 1 119 ? 3.279 -10.523 -17.266 1 98.94 119 ILE A CA 1
ATOM 941 C C . ILE A 1 119 ? 1.966 -10.594 -18.047 1 98.94 119 ILE A C 1
ATOM 943 O O . ILE A 1 119 ? 1.911 -10.219 -19.219 1 98.94 119 ILE A O 1
ATOM 947 N N . THR A 1 120 ? 0.91 -11.047 -17.391 1 98.94 120 THR A N 1
ATOM 948 C CA . THR A 1 120 ? -0.369 -11.18 -18.078 1 98.94 120 THR A CA 1
ATOM 949 C C . THR A 1 120 ? -0.876 -9.812 -18.547 1 98.94 120 THR A C 1
ATOM 951 O O . THR A 1 120 ? -1.319 -9.672 -19.688 1 98.94 120 THR A O 1
ATOM 954 N N . LEU A 1 121 ? -0.754 -8.805 -17.703 1 98.88 121 LEU A N 1
ATOM 955 C CA . LEU A 1 121 ? -1.259 -7.48 -18.047 1 98.88 121 LEU A CA 1
ATOM 956 C C . LEU A 1 121 ? -0.455 -6.871 -19.188 1 98.88 121 LEU A C 1
ATOM 958 O O . LEU A 1 121 ? -1.016 -6.207 -20.062 1 98.88 121 LEU A O 1
ATOM 962 N N . LYS A 1 122 ? 0.826 -7.129 -19.219 1 98.5 122 LYS A N 1
ATOM 963 C CA . LYS A 1 122 ? 1.714 -6.473 -20.172 1 98.5 122 LYS A CA 1
ATOM 964 C C . LYS A 1 122 ? 1.715 -7.207 -21.516 1 98.5 122 LYS A C 1
ATOM 966 O O . LYS A 1 122 ? 1.887 -6.586 -22.562 1 98.5 122 LYS A O 1
ATOM 971 N N . THR A 1 123 ? 1.533 -8.555 -21.453 1 98.5 123 THR A N 1
ATOM 972 C CA . THR A 1 123 ? 1.844 -9.312 -22.656 1 98.5 123 THR A CA 1
ATOM 973 C C . THR A 1 123 ? 0.614 -10.07 -23.156 1 98.5 123 THR A C 1
ATOM 975 O O . THR A 1 123 ? 0.58 -10.531 -24.297 1 98.5 123 THR A O 1
ATOM 978 N N . GLY A 1 124 ? -0.35 -10.25 -22.281 1 98.56 124 GLY A N 1
ATOM 979 C CA . GLY A 1 124 ? -1.487 -11.086 -22.625 1 98.56 124 GLY A CA 1
ATOM 980 C C . GLY A 1 124 ? -1.206 -12.57 -22.453 1 98.56 124 GLY A C 1
ATOM 981 O O . GLY A 1 124 ? -2.084 -13.406 -22.688 1 98.56 124 GLY A O 1
ATOM 982 N N . ILE A 1 125 ? 0.035 -12.93 -22.016 1 98.88 125 ILE A N 1
ATOM 983 C CA . ILE A 1 125 ? 0.371 -14.32 -21.75 1 98.88 125 ILE A CA 1
ATOM 984 C C . ILE A 1 125 ? -0.238 -14.758 -20.422 1 98.88 125 ILE A C 1
ATOM 986 O O . ILE A 1 125 ? -0.075 -14.078 -19.406 1 98.88 125 ILE A O 1
ATOM 990 N N . ALA A 1 126 ? -0.978 -15.859 -20.453 1 98.88 126 ALA A N 1
ATOM 991 C CA . ALA A 1 126 ? -1.574 -16.391 -19.234 1 98.88 126 ALA A CA 1
ATOM 992 C C . ALA A 1 126 ? -0.5 -16.875 -18.266 1 98.88 126 ALA A C 1
ATOM 994 O O . ALA A 1 126 ? 0.516 -17.438 -18.688 1 98.88 126 ALA A O 1
ATOM 995 N N . THR A 1 127 ? -0.658 -16.641 -17.031 1 98.94 127 THR A N 1
ATOM 996 C CA . THR A 1 127 ? 0.175 -17.141 -15.938 1 98.94 127 THR A CA 1
ATOM 997 C C . THR A 1 127 ? -0.671 -17.859 -14.898 1 98.94 127 THR A C 1
ATOM 999 O O . THR A 1 127 ? -1.896 -17.734 -14.883 1 98.94 127 THR A O 1
ATOM 1002 N N . ALA A 1 128 ? -0.04 -18.625 -14.078 1 98.94 128 ALA A N 1
ATOM 1003 C CA . ALA A 1 128 ? -0.788 -19.469 -13.148 1 98.94 128 ALA A CA 1
ATOM 1004 C C . ALA A 1 128 ? -0.442 -19.141 -11.703 1 98.94 128 ALA A C 1
ATOM 1006 O O . ALA A 1 128 ? 0.732 -19.141 -11.32 1 98.94 128 ALA A O 1
ATOM 1007 N N . HIS A 1 129 ? -1.461 -18.766 -10.977 1 98.88 129 HIS A N 1
ATOM 1008 C CA . HIS A 1 129 ? -1.362 -18.609 -9.539 1 98.88 129 HIS A CA 1
ATOM 1009 C C . HIS A 1 129 ? -1.741 -19.891 -8.805 1 98.88 129 HIS A C 1
ATOM 1011 O O . HIS A 1 129 ? -2.9 -20.312 -8.836 1 98.88 129 HIS A O 1
ATOM 1017 N N . GLY A 1 130 ? -0.814 -20.469 -8.156 1 98.38 130 GLY A N 1
ATOM 1018 C CA . GLY A 1 130 ? -0.978 -21.734 -7.477 1 98.38 130 GLY A CA 1
ATOM 1019 C C . GLY A 1 130 ? 0.207 -22.109 -6.602 1 98.38 130 GLY A C 1
ATOM 1020 O O . GLY A 1 130 ? 0.941 -21.234 -6.141 1 98.38 130 GLY A O 1
ATOM 1021 N N . THR A 1 131 ? 0.427 -23.359 -6.34 1 97.94 131 THR A N 1
ATOM 1022 C CA . THR A 1 131 ? 1.428 -23.859 -5.398 1 97.94 131 THR A CA 1
ATOM 1023 C C . THR A 1 131 ? 2.826 -23.406 -5.812 1 97.94 131 THR A C 1
ATOM 1025 O O . THR A 1 131 ? 3.068 -23.125 -6.984 1 97.94 131 THR A O 1
ATOM 1028 N N . ASN A 1 132 ? 3.729 -23.281 -4.879 1 98.06 132 ASN A N 1
ATOM 1029 C CA . ASN A 1 132 ? 5.152 -23.109 -5.148 1 98.06 132 ASN A CA 1
ATOM 1030 C C . ASN A 1 132 ? 5.859 -24.469 -5.273 1 98.06 132 ASN A C 1
ATOM 1032 O O . ASN A 1 132 ? 5.34 -25.484 -4.82 1 98.06 132 ASN A O 1
ATOM 1036 N N . LEU A 1 133 ? 7.043 -24.406 -5.875 1 98.75 133 LEU A N 1
ATOM 1037 C CA . LEU A 1 133 ? 7.766 -25.641 -6.156 1 98.75 133 LEU A CA 1
ATOM 1038 C C . LEU A 1 133 ? 8.078 -26.391 -4.867 1 98.75 133 LEU A C 1
ATOM 1040 O O . LEU A 1 133 ? 7.902 -27.609 -4.797 1 98.75 133 LEU A O 1
ATOM 1044 N N . ILE A 1 134 ? 8.461 -25.688 -3.838 1 97.31 134 ILE A N 1
ATOM 1045 C CA . ILE A 1 134 ? 8.898 -26.312 -2.59 1 97.31 134 ILE A CA 1
ATOM 1046 C C . ILE A 1 134 ? 7.727 -27.031 -1.934 1 97.31 134 ILE A C 1
ATOM 1048 O O . ILE A 1 134 ? 7.918 -28.031 -1.233 1 97.31 134 ILE A O 1
ATOM 1052 N N . ASP A 1 135 ? 6.535 -26.562 -2.182 1 95.75 135 ASP A N 1
ATOM 1053 C CA . ASP A 1 135 ? 5.352 -27.203 -1.609 1 95.75 135 ASP A CA 1
ATOM 1054 C C . ASP A 1 135 ? 5.105 -28.578 -2.24 1 95.75 135 ASP A C 1
ATOM 1056 O O . ASP A 1 135 ? 4.312 -29.359 -1.728 1 95.75 135 ASP A O 1
ATOM 1060 N N . LEU A 1 136 ? 5.746 -28.875 -3.312 1 97.25 136 LEU A N 1
ATOM 1061 C CA . LEU A 1 136 ? 5.578 -30.141 -4.023 1 97.25 136 LEU A CA 1
ATOM 1062 C C . LEU A 1 136 ? 6.711 -31.109 -3.693 1 97.25 136 LEU A C 1
ATOM 1064 O O . LEU A 1 136 ? 6.906 -32.094 -4.391 1 97.25 136 LEU A O 1
ATOM 1068 N N . ARG A 1 137 ? 7.426 -30.844 -2.652 1 96.81 137 ARG A N 1
ATOM 1069 C CA . ARG A 1 137 ? 8.617 -31.625 -2.326 1 96.81 137 ARG A CA 1
ATOM 1070 C C . ARG A 1 137 ? 8.234 -32.969 -1.734 1 96.81 137 ARG A C 1
ATOM 1072 O O . ARG A 1 137 ? 9.039 -33.906 -1.748 1 96.81 137 ARG A O 1
ATOM 1079 N N . GLY A 1 138 ? 7.066 -33.125 -1.188 1 95.44 138 GLY A N 1
ATOM 1080 C CA . GLY A 1 138 ? 6.625 -34.375 -0.594 1 95.44 138 GLY A CA 1
ATOM 1081 C C . GLY A 1 138 ? 6.273 -35.438 -1.623 1 95.44 138 GLY A C 1
ATOM 1082 O O . GLY A 1 138 ? 5.875 -35.125 -2.744 1 95.44 138 GLY A O 1
ATOM 1083 N N . PRO A 1 139 ? 6.352 -36.688 -1.227 1 95.69 139 PRO A N 1
ATOM 1084 C CA . PRO A 1 139 ? 5.961 -37.75 -2.143 1 95.69 139 PRO A CA 1
ATOM 1085 C C . PRO A 1 139 ? 4.473 -37.75 -2.471 1 95.69 139 PRO A C 1
ATOM 1087 O O . PRO A 1 139 ? 4.055 -38.281 -3.488 1 95.69 139 PRO A O 1
ATOM 1090 N N . MET A 1 140 ? 3.68 -37.094 -1.64 1 95.94 140 MET A N 1
ATOM 1091 C CA . MET A 1 140 ? 2.236 -37.031 -1.853 1 95.94 140 MET A CA 1
ATOM 1092 C C . MET A 1 140 ? 1.759 -35.562 -1.882 1 95.94 140 MET A C 1
ATOM 1094 O O . MET A 1 140 ? 2.361 -34.688 -1.25 1 95.94 140 MET A O 1
ATOM 1098 N N . SER A 1 141 ? 0.732 -35.344 -2.652 1 95.75 141 SER A N 1
ATOM 1099 C CA . SER A 1 141 ? 0.034 -34.062 -2.689 1 95.75 141 SER A CA 1
ATOM 1100 C C . SER A 1 141 ? -1.472 -34.25 -2.535 1 95.75 141 SER A C 1
ATOM 1102 O O . SER A 1 141 ? -2.045 -35.188 -3.084 1 95.75 141 SER A O 1
ATOM 1104 N N . ASP A 1 142 ? -2.084 -33.406 -1.688 1 97.12 142 ASP A N 1
ATOM 1105 C CA . ASP A 1 142 ? -3.543 -33.438 -1.63 1 97.12 142 ASP A CA 1
ATOM 1106 C C . ASP A 1 142 ? -4.152 -33.219 -3.01 1 97.12 142 ASP A C 1
ATOM 1108 O O . ASP A 1 142 ? -3.51 -32.625 -3.887 1 97.12 142 ASP A O 1
ATOM 1112 N N . PRO A 1 143 ? -5.379 -33.594 -3.227 1 97.62 143 PRO A N 1
ATOM 1113 C CA . PRO A 1 143 ? -6 -33.531 -4.551 1 97.62 143 PRO A CA 1
ATOM 1114 C C . PRO A 1 143 ? -6.086 -32.125 -5.105 1 97.62 143 PRO A C 1
ATOM 1116 O O . PRO A 1 143 ? -5.973 -31.922 -6.316 1 97.62 143 PRO A O 1
ATOM 1119 N N . THR A 1 144 ? -6.328 -31.156 -4.254 1 98.44 144 THR A N 1
ATOM 1120 C CA . THR A 1 144 ? -6.453 -29.781 -4.703 1 98.44 144 THR A CA 1
ATOM 1121 C C . THR A 1 144 ? -5.121 -29.25 -5.23 1 98.44 144 THR A C 1
ATOM 1123 O O . THR A 1 144 ? -5.055 -28.719 -6.34 1 98.44 144 THR A O 1
ATOM 1126 N N . THR A 1 145 ? -4.062 -29.438 -4.477 1 98.25 145 THR A N 1
ATOM 1127 C CA . THR A 1 145 ? -2.727 -29.016 -4.879 1 98.25 145 THR A CA 1
ATOM 1128 C C . THR A 1 145 ? -2.277 -29.75 -6.141 1 98.25 145 THR A C 1
ATOM 1130 O O . THR A 1 145 ? -1.661 -29.141 -7.023 1 98.25 145 THR A O 1
ATOM 1133 N N . ALA A 1 146 ? -2.627 -30.984 -6.25 1 97.88 146 ALA A N 1
ATOM 1134 C CA . ALA A 1 146 ? -2.189 -31.844 -7.355 1 97.88 146 ALA A CA 1
ATOM 1135 C C . ALA A 1 146 ? -2.777 -31.359 -8.68 1 97.88 146 ALA A C 1
ATOM 1137 O O . ALA A 1 146 ? -2.303 -31.734 -9.75 1 97.88 146 ALA A O 1
ATOM 1138 N N . MET A 1 147 ? -3.75 -30.5 -8.633 1 98.56 147 MET A N 1
ATOM 1139 C CA . MET A 1 147 ? -4.473 -30.062 -9.82 1 98.56 147 MET A CA 1
ATOM 1140 C C . MET A 1 147 ? -3.609 -29.125 -10.664 1 98.56 147 MET A C 1
ATOM 1142 O O . MET A 1 147 ? -3.926 -28.859 -11.82 1 98.56 147 MET A O 1
ATOM 1146 N N . TRP A 1 148 ? -2.48 -28.609 -10.094 1 98.69 148 TRP A N 1
ATOM 1147 C CA . TRP A 1 148 ? -1.678 -27.641 -10.836 1 98.69 148 TRP A CA 1
ATOM 1148 C C . TRP A 1 148 ? -1.257 -28.219 -12.188 1 98.69 148 TRP A C 1
ATOM 1150 O O . TRP A 1 148 ? -1.281 -27.516 -13.203 1 98.69 148 TRP A O 1
ATOM 1160 N N . GLU A 1 149 ? -0.927 -29.438 -12.203 1 98.12 149 GLU A N 1
ATOM 1161 C CA . GLU A 1 149 ? -0.429 -30.078 -13.406 1 98.12 149 GLU A CA 1
ATOM 1162 C C . GLU A 1 149 ? -1.526 -30.203 -14.461 1 98.12 149 GLU A C 1
ATOM 1164 O O . GLU A 1 149 ? -1.317 -29.844 -15.625 1 98.12 149 GLU A O 1
ATOM 1169 N N . LYS A 1 150 ? -2.688 -30.703 -14.016 1 98.5 150 LYS A N 1
ATOM 1170 C CA . LYS A 1 150 ? -3.816 -30.828 -14.93 1 98.5 150 LYS A CA 1
ATOM 1171 C C . LYS A 1 150 ? -4.195 -29.469 -15.523 1 98.5 150 LYS A C 1
ATOM 1173 O O . LYS A 1 150 ? -4.484 -29.375 -16.719 1 98.5 150 LYS A O 1
ATOM 1178 N N . VAL A 1 151 ? -4.199 -28.438 -14.703 1 98.88 151 VAL A N 1
ATOM 1179 C CA . VAL A 1 151 ? -4.547 -27.094 -15.148 1 98.88 151 VAL A CA 1
ATOM 1180 C C . VAL A 1 151 ? -3.555 -26.625 -16.219 1 98.88 151 VAL A C 1
ATOM 1182 O O . VAL A 1 151 ? -3.957 -26.141 -17.281 1 98.88 151 VAL A O 1
ATOM 1185 N N . LEU A 1 152 ? -2.225 -26.812 -16.016 1 98.81 152 LEU A N 1
ATOM 1186 C CA . LEU A 1 152 ? -1.214 -26.297 -16.938 1 98.81 152 LEU A CA 1
ATOM 1187 C C . LEU A 1 152 ? -1.173 -27.109 -18.219 1 98.81 152 LEU A C 1
ATOM 1189 O O . LEU A 1 152 ? -0.795 -26.609 -19.281 1 98.81 152 LEU A O 1
ATOM 1193 N N . PHE A 1 153 ? -1.604 -28.375 -18.172 1 98.62 153 PHE A N 1
ATOM 1194 C CA . PHE A 1 153 ? -1.605 -29.234 -19.359 1 98.62 153 PHE A CA 1
ATOM 1195 C C . PHE A 1 153 ? -2.871 -29.016 -20.188 1 98.62 153 PHE A C 1
ATOM 1197 O O . PHE A 1 153 ? -2.99 -29.531 -21.297 1 98.62 153 PHE A O 1
ATOM 1204 N N . THR A 1 154 ? -3.871 -28.328 -19.578 1 98.62 154 THR A N 1
ATOM 1205 C CA . THR A 1 154 ? -5.07 -27.984 -20.344 1 98.62 154 THR A CA 1
ATOM 1206 C C . THR A 1 154 ? -4.711 -27.188 -21.594 1 98.62 154 THR A C 1
ATOM 1208 O O . THR A 1 154 ? -3.895 -26.266 -21.531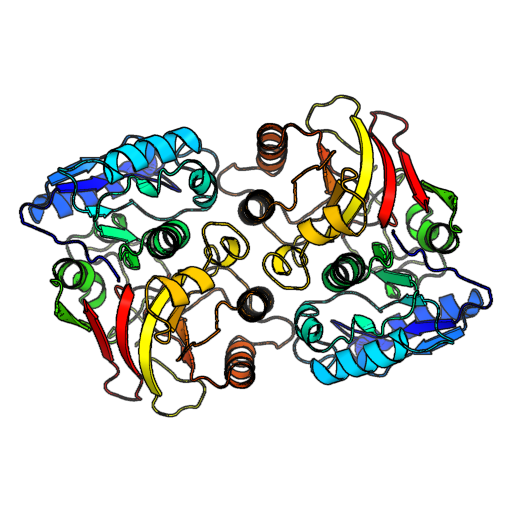 1 98.62 154 THR A O 1
ATOM 1211 N N . LYS A 1 155 ? -5.305 -27.562 -22.75 1 98 155 LYS A N 1
ATOM 1212 C CA . LYS A 1 155 ? -4.938 -26.953 -24.016 1 98 155 LYS A CA 1
ATOM 1213 C C . LYS A 1 155 ? -5.859 -25.781 -24.344 1 98 155 LYS A C 1
ATOM 1215 O O . LYS A 1 155 ? -6.957 -25.672 -23.797 1 98 155 LYS A O 1
ATOM 1220 N N . LYS A 1 156 ? -5.273 -24.922 -25.203 1 97.75 156 LYS A N 1
ATOM 1221 C CA . LYS A 1 156 ? -6.117 -23.859 -25.734 1 97.75 156 LYS A CA 1
ATOM 1222 C C . LYS A 1 156 ? -7.43 -24.422 -26.281 1 97.75 156 LYS A C 1
ATOM 1224 O O . LYS A 1 156 ? -7.434 -25.438 -26.984 1 97.75 156 LYS A O 1
ATOM 1229 N N . GLY A 1 157 ? -8.508 -23.781 -25.984 1 98.06 157 GLY A N 1
ATOM 1230 C CA . GLY A 1 157 ? -9.82 -24.203 -26.453 1 98.06 157 GLY A CA 1
ATOM 1231 C C . GLY A 1 157 ? -10.492 -25.203 -25.516 1 98.06 157 GLY A C 1
ATOM 1232 O O . GLY A 1 157 ? -11.672 -25.516 -25.688 1 98.06 157 GLY A O 1
ATOM 1233 N N . GLU A 1 158 ? -9.789 -25.656 -24.5 1 98.62 158 GLU A N 1
ATOM 1234 C CA . GLU A 1 158 ? -10.328 -26.625 -23.547 1 98.62 158 GLU A CA 1
ATOM 1235 C C . GLU A 1 158 ? -10.664 -25.984 -22.219 1 98.62 158 GLU A C 1
ATOM 1237 O O . GLU A 1 158 ? -10.523 -24.766 -22.062 1 98.62 158 GLU A O 1
ATOM 1242 N N . GLU A 1 159 ? -11.242 -26.781 -21.328 1 98.69 159 GLU A N 1
ATOM 1243 C CA . GLU A 1 159 ? -11.602 -26.281 -20.016 1 98.69 159 GLU A CA 1
ATOM 1244 C C . GLU A 1 159 ? -11.117 -27.219 -18.922 1 98.69 159 GLU A C 1
ATOM 1246 O O . GLU A 1 159 ? -10.828 -28.391 -19.172 1 98.69 159 GLU A O 1
ATOM 1251 N N . VAL A 1 160 ? -11.008 -26.766 -17.812 1 98.81 160 VAL A N 1
ATOM 1252 C CA . VAL A 1 160 ? -10.641 -27.516 -16.609 1 98.81 160 VAL A CA 1
ATOM 1253 C C . VAL A 1 160 ? -11.5 -27.078 -15.438 1 98.81 160 VAL A C 1
ATOM 1255 O O . VAL A 1 160 ? -11.773 -25.891 -15.273 1 98.81 160 VAL A O 1
ATOM 1258 N N . ILE A 1 161 ? -12 -28.031 -14.625 1 98.75 161 ILE A N 1
ATOM 1259 C CA . ILE A 1 161 ? -12.883 -27.75 -13.492 1 98.75 161 ILE A CA 1
ATOM 1260 C C . ILE A 1 161 ? -12.156 -28.062 -12.188 1 98.75 161 ILE A C 1
ATOM 1262 O O . ILE A 1 161 ? -11.477 -29.078 -12.07 1 98.75 161 ILE A O 1
ATOM 1266 N N . GLN A 1 162 ? -12.219 -27.172 -11.281 1 98.69 162 GLN A N 1
ATOM 1267 C CA . GLN A 1 162 ? -11.719 -27.391 -9.922 1 98.69 162 GLN A CA 1
ATOM 1268 C C . GLN A 1 162 ? -12.836 -27.234 -8.898 1 98.69 162 GLN A C 1
ATOM 1270 O O . GLN A 1 162 ? -13.805 -26.516 -9.133 1 98.69 162 GLN A O 1
ATOM 1275 N N . TYR A 1 163 ? -12.695 -27.922 -7.789 1 98 163 TYR A N 1
ATOM 1276 C CA . TYR A 1 163 ? -13.656 -27.953 -6.699 1 98 163 TYR A CA 1
ATOM 1277 C C . TYR A 1 163 ? -13.031 -27.484 -5.395 1 98 163 TYR A C 1
ATOM 1279 O O . TYR A 1 163 ? -11.805 -27.469 -5.262 1 98 163 TYR A O 1
ATOM 1287 N N . PRO A 1 164 ? -13.891 -27.031 -4.418 1 98.12 164 PRO A N 1
ATOM 1288 C CA . PRO A 1 164 ? -13.328 -26.734 -3.098 1 98.12 164 PRO A CA 1
ATOM 1289 C C . PRO A 1 164 ? -12.594 -27.922 -2.488 1 98.12 164 PRO A C 1
ATOM 1291 O O . PRO A 1 164 ? -13.008 -29.078 -2.684 1 98.12 164 PRO A O 1
ATOM 1294 N N . SER A 1 165 ? -11.492 -27.594 -1.81 1 98.19 165 SER A N 1
ATOM 1295 C CA . SER A 1 165 ? -10.836 -28.656 -1.053 1 98.19 165 SER A CA 1
ATOM 1296 C C . SER A 1 165 ? -11.766 -29.234 0.01 1 98.19 165 SER A C 1
ATOM 1298 O O . SER A 1 165 ? -12.734 -28.594 0.41 1 98.19 165 SER A O 1
ATOM 1300 N N . GLU A 1 166 ? -11.508 -30.469 0.406 1 97.5 166 GLU A N 1
ATOM 1301 C CA . GLU A 1 166 ? -12.273 -31.047 1.507 1 97.5 166 GLU A CA 1
ATOM 1302 C C . GLU A 1 166 ? -11.938 -30.359 2.83 1 97.5 166 GLU A C 1
ATOM 1304 O O . GLU A 1 166 ? -12.828 -30.031 3.615 1 97.5 166 GLU A O 1
ATOM 1309 N N . LYS A 1 167 ? -10.656 -30.219 3.047 1 98.06 167 LYS A N 1
ATOM 1310 C CA . LYS A 1 167 ? -10.141 -29.594 4.258 1 98.06 167 LYS A CA 1
ATOM 1311 C C . LYS A 1 167 ? -9.031 -28.594 3.93 1 98.06 167 LYS A C 1
ATOM 1313 O O . LYS A 1 167 ? -8.422 -28.672 2.861 1 98.06 167 LYS A O 1
ATOM 1318 N N . TYR A 1 168 ? -8.844 -27.656 4.859 1 97.88 168 TYR A N 1
ATOM 1319 C CA . TYR A 1 168 ? -7.715 -26.734 4.734 1 97.88 168 TYR A CA 1
ATOM 1320 C C . TYR A 1 168 ? -6.863 -26.75 6 1 97.88 168 TYR A C 1
ATOM 1322 O O . TYR A 1 168 ? -7.277 -27.281 7.031 1 97.88 168 TYR A O 1
ATOM 1330 N N . GLN A 1 169 ? -5.621 -26.266 5.828 1 96.88 169 GLN A N 1
ATOM 1331 C CA . GLN A 1 169 ? -4.691 -26.172 6.949 1 96.88 169 GLN A CA 1
ATOM 1332 C C . GLN A 1 169 ? -4.859 -24.844 7.688 1 96.88 169 GLN A C 1
ATOM 1334 O O . GLN A 1 169 ? -4.73 -23.781 7.09 1 96.88 169 GLN A O 1
ATOM 1339 N N . GLU A 1 170 ? -5.102 -24.938 9 1 93.69 170 GLU A N 1
ATOM 1340 C CA . GLU A 1 170 ? -5.324 -23.734 9.805 1 93.69 170 GLU A CA 1
ATOM 1341 C C . GLU A 1 170 ? -4.004 -23.062 10.164 1 93.69 170 GLU A C 1
ATOM 1343 O O . GLU A 1 170 ? -3.906 -21.828 10.172 1 93.69 170 GLU A O 1
ATOM 1348 N N . ARG A 1 171 ? -2.973 -23.922 10.516 1 89.62 171 ARG A N 1
ATOM 1349 C CA . ARG A 1 171 ? -1.667 -23.406 10.922 1 89.62 171 ARG A CA 1
ATOM 1350 C C . ARG A 1 171 ? -0.542 -24.266 10.352 1 89.62 171 ARG A C 1
ATOM 1352 O O . ARG A 1 171 ? -0.668 -25.484 10.258 1 89.62 171 ARG A O 1
ATOM 1359 N N . TRP A 1 172 ? 0.539 -23.531 9.906 1 87.75 172 TRP A N 1
ATOM 1360 C CA . TRP A 1 172 ? 1.715 -24.25 9.43 1 87.75 172 TRP A CA 1
ATOM 1361 C C . TRP A 1 172 ? 2.41 -24.984 10.57 1 87.75 172 TRP A C 1
ATOM 1363 O O . TRP A 1 172 ? 2.525 -24.453 11.68 1 87.75 172 TRP A O 1
ATOM 1373 N N . GLN A 1 173 ? 2.789 -26.234 10.344 1 86.12 173 GLN A N 1
ATOM 1374 C CA . GLN A 1 173 ? 3.555 -27.047 11.289 1 86.12 173 GLN A CA 1
ATOM 1375 C C . GLN A 1 173 ? 4.875 -27.5 10.672 1 86.12 173 GLN A C 1
ATOM 1377 O O . GLN A 1 173 ? 5.066 -28.688 10.406 1 86.12 173 GLN A O 1
ATOM 1382 N N . HIS A 1 174 ? 5.844 -26.656 10.562 1 80.62 174 HIS A N 1
ATOM 1383 C CA . HIS A 1 174 ? 7.09 -26.938 9.859 1 80.62 174 HIS A CA 1
ATOM 1384 C C . HIS A 1 174 ? 7.977 -27.891 10.641 1 80.62 174 HIS A C 1
ATOM 1386 O O . HIS A 1 174 ? 8.883 -28.516 10.078 1 80.62 174 HIS A O 1
ATOM 1392 N N . ASP A 1 175 ? 7.652 -28.062 11.867 1 83.5 175 ASP A N 1
ATOM 1393 C CA . ASP A 1 175 ? 8.453 -28.906 12.75 1 83.5 175 ASP A CA 1
ATOM 1394 C C . ASP A 1 175 ? 8 -30.359 12.664 1 83.5 175 ASP A C 1
ATOM 1396 O O . ASP A 1 175 ? 8.625 -31.25 13.258 1 83.5 175 ASP A O 1
ATOM 1400 N N . TYR A 1 176 ? 6.977 -30.625 11.93 1 85.12 176 TYR A N 1
ATOM 1401 C CA . TYR A 1 176 ? 6.441 -31.969 11.797 1 85.12 176 TYR A CA 1
ATOM 1402 C C . TYR A 1 176 ? 6.184 -32.312 10.336 1 85.12 176 TYR A C 1
ATOM 1404 O O . TYR A 1 176 ? 5.031 -32.438 9.914 1 85.12 176 TYR A O 1
ATOM 1412 N N . PRO A 1 177 ? 7.289 -32.469 9.695 1 85.12 177 PRO A N 1
ATOM 1413 C CA . PRO A 1 177 ? 7.121 -32.781 8.273 1 85.12 177 PRO A CA 1
ATOM 1414 C C . PRO A 1 177 ? 6.543 -34.188 8.055 1 85.12 177 PRO A C 1
ATOM 1416 O O . PRO A 1 177 ? 6.871 -35.125 8.797 1 85.12 177 PRO A O 1
ATOM 1419 N N . THR A 1 178 ? 5.543 -34.281 7.191 1 91.12 178 THR A N 1
ATOM 1420 C CA . THR A 1 178 ? 4.992 -35.531 6.742 1 91.12 178 THR A CA 1
ATOM 1421 C C . THR A 1 178 ? 5.105 -35.688 5.227 1 91.12 178 THR A C 1
ATOM 1423 O O . THR A 1 178 ? 5.578 -34.75 4.551 1 91.12 178 THR A O 1
ATOM 1426 N N . GLU A 1 179 ? 4.656 -36.75 4.691 1 93.25 179 GLU A N 1
ATOM 1427 C CA . GLU A 1 179 ? 4.723 -37.031 3.256 1 93.25 179 GLU A CA 1
ATOM 1428 C C . GLU A 1 179 ? 3.797 -36.094 2.48 1 93.25 179 GLU A C 1
ATOM 1430 O O . GLU A 1 179 ? 3.971 -35.906 1.276 1 93.25 179 GLU A O 1
ATOM 1435 N N . TRP A 1 180 ? 2.783 -35.5 3.105 1 92.69 180 TRP A N 1
ATOM 1436 C CA . TRP A 1 180 ? 1.759 -34.719 2.447 1 92.69 180 TRP A CA 1
ATOM 1437 C C . TRP A 1 180 ? 2.121 -33.219 2.484 1 92.69 180 TRP A C 1
ATOM 1439 O O . TRP A 1 180 ? 1.505 -32.406 1.789 1 92.69 180 TRP A O 1
ATOM 1449 N N . ILE A 1 181 ? 3.123 -32.844 3.213 1 93.19 181 ILE A N 1
ATOM 1450 C CA . ILE A 1 181 ? 3.623 -31.484 3.404 1 93.19 181 ILE A CA 1
ATOM 1451 C C . ILE A 1 181 ? 2.57 -30.641 4.125 1 93.19 181 ILE A C 1
ATOM 1453 O O . ILE A 1 181 ? 2.844 -30.062 5.184 1 93.19 181 ILE A O 1
ATOM 1457 N N . PHE A 1 182 ? 1.267 -30.594 3.641 1 96.25 182 PHE A N 1
ATOM 1458 C CA . PHE A 1 182 ? 0.199 -29.844 4.289 1 96.25 182 PHE A CA 1
ATOM 1459 C C . PHE A 1 182 ? -0.537 -30.703 5.301 1 96.25 182 PHE A C 1
ATOM 1461 O O . PHE A 1 182 ? -0.835 -31.875 5.031 1 96.25 182 PHE A O 1
ATOM 1468 N N . HIS A 1 183 ? -0.795 -30.156 6.504 1 95.69 183 HIS A N 1
ATOM 1469 C CA . HIS A 1 183 ? -1.624 -30.781 7.527 1 95.69 183 HIS A CA 1
ATOM 1470 C C . HIS A 1 183 ? -3.029 -30.188 7.535 1 95.69 183 HIS A C 1
ATOM 1472 O O . HIS A 1 183 ? -3.312 -29.25 8.289 1 95.69 183 HIS A O 1
ATOM 1478 N N . LEU A 1 184 ? -3.854 -30.781 6.695 1 96.94 184 LEU A N 1
ATOM 1479 C CA . LEU A 1 184 ? -5.211 -30.281 6.523 1 96.94 184 LEU A CA 1
ATOM 1480 C C . LEU A 1 184 ? -6.102 -30.688 7.688 1 96.94 184 LEU A C 1
ATOM 1482 O O . LEU A 1 184 ? -6.293 -31.891 7.93 1 96.94 184 LEU A O 1
ATOM 1486 N N . THR A 1 185 ? -6.691 -29.719 8.414 1 96.38 185 THR A N 1
ATOM 1487 C CA . THR A 1 185 ? -7.328 -30.031 9.688 1 96.38 185 THR A CA 1
ATOM 1488 C C . THR A 1 185 ? -8.781 -29.578 9.695 1 96.38 185 THR A C 1
ATOM 1490 O O . THR A 1 185 ? -9.641 -30.219 10.297 1 96.38 185 THR A O 1
ATOM 1493 N N . GLU A 1 186 ? -9.133 -28.453 8.969 1 97.75 186 GLU A N 1
ATOM 1494 C CA . GLU A 1 186 ? -10.438 -27.812 9.07 1 97.75 186 GLU A CA 1
ATOM 1495 C C . GLU A 1 186 ? -11.273 -28.078 7.82 1 97.75 186 GLU A C 1
ATOM 1497 O O . GLU A 1 186 ? -10.75 -28.062 6.703 1 97.75 186 GLU A O 1
ATOM 1502 N N . PRO A 1 187 ? -12.531 -28.297 7.996 1 97.38 187 PRO A N 1
ATOM 1503 C CA . PRO A 1 187 ? -13.367 -28.438 6.805 1 97.38 187 PRO A CA 1
ATOM 1504 C C . PRO A 1 187 ? -13.453 -27.156 5.988 1 97.38 187 PRO A C 1
ATOM 1506 O O . PRO A 1 187 ? -13.523 -26.062 6.559 1 97.38 187 PRO A O 1
ATOM 1509 N N . THR A 1 188 ? -13.414 -27.297 4.703 1 97.38 188 THR A N 1
ATOM 1510 C CA . THR A 1 188 ? -13.531 -26.156 3.797 1 97.38 188 THR A CA 1
ATOM 1511 C C . THR A 1 188 ? -14.992 -25.766 3.588 1 97.38 188 THR A C 1
ATOM 1513 O O . THR A 1 188 ? -15.844 -26.641 3.408 1 97.38 188 THR A O 1
ATOM 1516 N N . LYS A 1 189 ? -15.312 -24.469 3.668 1 95.81 189 LYS A N 1
ATOM 1517 C CA . LYS A 1 189 ? -16.625 -23.906 3.35 1 95.81 189 LYS A CA 1
ATOM 1518 C C . LYS A 1 189 ? -16.484 -22.547 2.674 1 95.81 189 LYS A C 1
ATOM 1520 O O . LYS A 1 189 ? -16.172 -21.547 3.328 1 95.81 189 LYS A O 1
ATOM 1525 N N . TRP A 1 190 ? -16.703 -22.594 1.343 1 97.94 190 TRP A N 1
ATOM 1526 C CA . TRP A 1 190 ? -16.766 -21.328 0.635 1 97.94 190 TRP A CA 1
ATOM 1527 C C . TRP A 1 190 ? -18.031 -20.562 1.015 1 97.94 190 TRP A C 1
ATOM 1529 O O . TRP A 1 190 ? -19.094 -21.156 1.196 1 97.94 190 TRP A O 1
ATOM 1539 N N . LYS A 1 191 ? -17.969 -19.266 1.183 1 97.19 191 LYS A N 1
ATOM 1540 C CA . LYS A 1 191 ? -19.094 -18.469 1.628 1 97.19 191 LYS A CA 1
ATOM 1541 C C . LYS A 1 191 ? -19.312 -17.266 0.71 1 97.19 191 LYS A C 1
ATOM 1543 O O . LYS A 1 191 ? -18.406 -16.875 -0.028 1 97.19 191 LYS A O 1
ATOM 1548 N N . THR A 1 192 ? -20.531 -16.766 0.695 1 97.56 192 THR A N 1
ATOM 1549 C CA . THR A 1 192 ? -20.859 -15.516 0.014 1 97.56 192 THR A CA 1
ATOM 1550 C C . THR A 1 192 ? -21.328 -14.461 1.014 1 97.56 192 THR A C 1
ATOM 1552 O O . THR A 1 192 ? -21.938 -14.797 2.033 1 97.56 192 THR A O 1
ATOM 1555 N N . ILE A 1 193 ? -21.062 -13.266 0.768 1 95.31 193 ILE A N 1
ATOM 1556 C CA . ILE A 1 193 ? -21.391 -12.188 1.699 1 95.31 193 ILE A CA 1
ATOM 1557 C C . ILE A 1 193 ? -22.922 -12.047 1.793 1 95.31 193 ILE A C 1
ATOM 1559 O O . ILE A 1 193 ? -23.438 -11.664 2.84 1 95.31 193 ILE A O 1
ATOM 1563 N N . SER A 1 194 ? -23.656 -12.43 0.762 1 92.25 194 SER A N 1
ATOM 1564 C CA . SER A 1 194 ? -25.125 -12.336 0.734 1 92.25 194 SER A CA 1
ATOM 1565 C C . SER A 1 194 ? -25.766 -13.578 1.344 1 92.25 194 SER A C 1
ATOM 1567 O O . SER A 1 194 ? -26.984 -13.625 1.516 1 92.25 194 SER A O 1
ATOM 1569 N N . ASN A 1 195 ? -25.016 -14.492 1.659 1 91.56 195 ASN A N 1
ATOM 1570 C CA . ASN A 1 195 ? -25.531 -15.773 2.127 1 91.56 195 ASN A CA 1
ATOM 1571 C C . ASN A 1 195 ? -26.484 -16.406 1.117 1 91.56 195 ASN A C 1
ATOM 1573 O O . ASN A 1 195 ? -27.5 -16.984 1.499 1 91.56 195 ASN A O 1
ATOM 1577 N N . SER A 1 196 ? -26.25 -16.109 -0.127 1 91.94 196 SER A N 1
ATOM 1578 C CA . SER A 1 196 ? -27 -16.672 -1.25 1 91.94 196 SER A CA 1
ATOM 1579 C C . SER A 1 196 ? -26.062 -17.156 -2.352 1 91.94 196 SER A C 1
ATOM 1581 O O . SER A 1 196 ? -24.906 -16.734 -2.422 1 91.94 196 SER A O 1
ATOM 1583 N N . PRO A 1 197 ? -26.578 -18.109 -3.129 1 94.94 197 PRO A N 1
ATOM 1584 C CA . PRO A 1 197 ? -25.734 -18.625 -4.215 1 94.94 197 PRO A CA 1
ATOM 1585 C C . PRO A 1 197 ? -25.234 -17.516 -5.137 1 94.94 197 PRO A C 1
ATOM 1587 O O . PRO A 1 197 ? -25.938 -16.516 -5.352 1 94.94 197 PRO A O 1
ATOM 1590 N N . MET A 1 198 ? -24.016 -17.734 -5.578 1 96.62 198 MET A N 1
ATOM 1591 C CA . MET A 1 198 ? -23.344 -16.797 -6.469 1 96.62 198 MET A CA 1
ATOM 1592 C C . MET A 1 198 ? -22.922 -17.484 -7.766 1 96.62 198 MET A C 1
ATOM 1594 O O . MET A 1 198 ? -22.422 -18.609 -7.746 1 96.62 198 MET A O 1
ATOM 1598 N N . PHE A 1 199 ? -23.297 -16.969 -8.898 1 97.62 199 PHE A N 1
ATOM 1599 C CA . PHE A 1 199 ? -22.828 -17.406 -10.211 1 97.62 199 PHE A CA 1
ATOM 1600 C C . PHE A 1 199 ? -22.297 -16.234 -11.023 1 97.62 199 PHE A C 1
ATOM 1602 O O . PHE A 1 199 ? -23.047 -15.305 -11.344 1 97.62 199 PHE A O 1
ATOM 1609 N N . ILE A 1 200 ? -21.016 -16.297 -11.367 1 98.44 200 ILE A N 1
ATOM 1610 C CA . ILE A 1 200 ? -20.406 -15.195 -12.117 1 98.44 200 ILE A CA 1
ATOM 1611 C C . ILE A 1 200 ? -19.516 -15.75 -13.227 1 98.44 200 ILE A C 1
ATOM 1613 O O . ILE A 1 200 ? -19.078 -16.891 -13.164 1 98.44 200 ILE A O 1
ATOM 1617 N N . LYS A 1 201 ? -19.312 -14.938 -14.266 1 98.69 201 LYS A N 1
ATOM 1618 C CA . LYS A 1 201 ? -18.438 -15.242 -15.391 1 98.6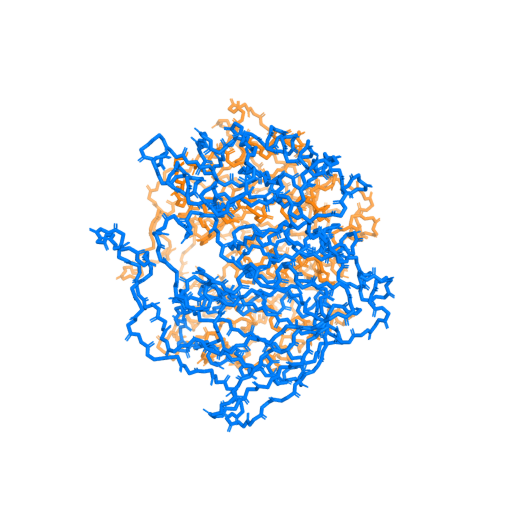9 201 LYS A CA 1
ATOM 1619 C C . LYS A 1 201 ? -17.516 -14.062 -15.703 1 98.69 201 LYS A C 1
ATOM 1621 O O . LYS A 1 201 ? -17.875 -12.914 -15.453 1 98.69 201 LYS A O 1
ATOM 1626 N N . GLY A 1 202 ? -16.375 -14.336 -16.172 1 98.62 202 GLY A N 1
ATOM 1627 C CA . GLY A 1 202 ? -15.422 -13.305 -16.578 1 98.62 202 GLY A CA 1
ATOM 1628 C C . GLY A 1 202 ? -14 -13.812 -16.703 1 98.62 202 GLY A C 1
ATOM 1629 O O . GLY A 1 202 ? -13.75 -15.016 -16.594 1 98.62 202 GLY A O 1
ATOM 1630 N N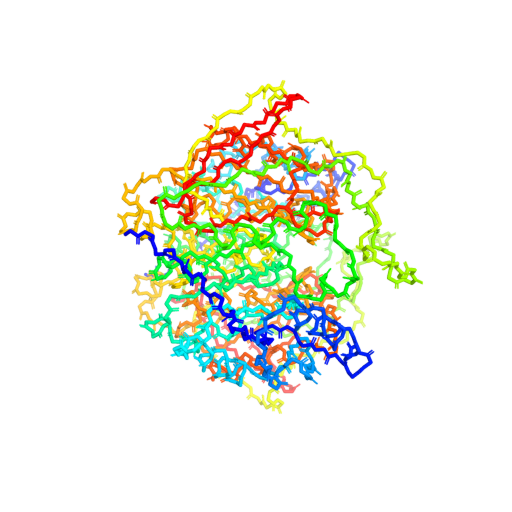 . ARG A 1 203 ? -13.047 -12.961 -17.016 1 98.81 203 ARG A N 1
ATOM 1631 C CA . ARG A 1 203 ? -11.625 -13.266 -17.078 1 98.81 203 ARG A CA 1
ATOM 1632 C C . ARG A 1 203 ? -11 -13.18 -15.68 1 98.81 203 ARG A C 1
ATOM 1634 O O . ARG A 1 203 ? -11.242 -12.227 -14.945 1 98.81 203 ARG A O 1
ATOM 1641 N N . LEU A 1 204 ? -10.234 -14.141 -15.336 1 98.88 204 LEU A N 1
ATOM 1642 C CA . LEU A 1 204 ? -9.602 -14.188 -14.031 1 98.88 204 LEU A CA 1
ATOM 1643 C C . LEU A 1 204 ? -8.367 -13.297 -13.992 1 98.88 204 LEU A C 1
ATOM 1645 O O . LEU A 1 204 ? -7.551 -13.32 -14.922 1 98.88 204 LEU A O 1
ATOM 1649 N N . LEU A 1 205 ? -8.234 -12.484 -13.023 1 98.88 205 LEU A N 1
ATOM 1650 C CA . LEU A 1 205 ? -7.027 -11.781 -12.602 1 98.88 205 LEU A CA 1
ATOM 1651 C C . LEU A 1 205 ? -6.887 -11.789 -11.086 1 98.88 205 LEU A C 1
ATOM 1653 O O . LEU A 1 205 ? -7.883 -11.727 -10.367 1 98.88 205 LEU A O 1
ATOM 1657 N N . GLY A 1 206 ? -5.668 -11.93 -10.609 1 98.69 206 GLY A N 1
ATOM 1658 C CA . GLY A 1 206 ? -5.578 -11.812 -9.164 1 98.69 206 GLY A CA 1
ATOM 1659 C C . GLY A 1 206 ? -4.207 -12.164 -8.617 1 98.69 206 GLY A C 1
ATOM 1660 O O . GLY A 1 206 ? -3.209 -12.086 -9.336 1 98.69 206 GLY A O 1
ATOM 1661 N N . GLY A 1 207 ? -4.176 -12.469 -7.355 1 98.69 207 GLY A N 1
ATOM 1662 C CA . GLY A 1 207 ? -2.971 -12.797 -6.609 1 98.69 207 GLY A CA 1
ATOM 1663 C C . GLY A 1 207 ? -2.996 -12.297 -5.18 1 98.69 207 GLY A C 1
ATOM 1664 O O . GLY A 1 207 ? -4.066 -12.016 -4.633 1 98.69 207 GLY A O 1
ATOM 1665 N N . CYS A 1 208 ? -1.849 -12.328 -4.574 1 98.75 208 CYS A N 1
ATOM 1666 C CA . CYS A 1 208 ? -1.683 -11.844 -3.209 1 98.75 208 CYS A CA 1
ATOM 1667 C C . CYS A 1 208 ? -1.771 -10.32 -3.156 1 98.75 208 CYS A C 1
ATOM 1669 O O . CYS A 1 208 ? -0.896 -9.625 -3.676 1 98.75 208 CYS A O 1
ATOM 1671 N N . ILE A 1 209 ? -2.773 -9.805 -2.51 1 98.81 209 ILE A N 1
ATOM 1672 C CA . ILE A 1 209 ? -3.072 -8.383 -2.553 1 98.81 209 ILE A CA 1
ATOM 1673 C C . ILE A 1 209 ? -1.964 -7.598 -1.85 1 98.81 209 ILE A C 1
ATOM 1675 O O . ILE A 1 209 ? -1.692 -6.445 -2.195 1 98.81 209 ILE A O 1
ATOM 1679 N N . ASP A 1 210 ? -1.203 -8.219 -0.922 1 98.44 210 ASP A N 1
ATOM 1680 C CA . ASP A 1 210 ? -0.094 -7.594 -0.21 1 98.44 210 ASP A CA 1
ATOM 1681 C C . ASP A 1 210 ? 0.923 -7.008 -1.186 1 98.44 210 ASP A C 1
ATOM 1683 O O . ASP A 1 210 ? 1.571 -6.004 -0.885 1 98.44 210 ASP A O 1
ATOM 1687 N N . VAL A 1 211 ? 0.973 -7.664 -2.342 1 98.81 211 VAL A N 1
ATOM 1688 C CA . VAL A 1 211 ? 2.1 -7.309 -3.195 1 98.81 211 VAL A CA 1
ATOM 1689 C C . VAL A 1 211 ? 1.587 -6.797 -4.543 1 98.81 211 VAL A C 1
ATOM 1691 O O . VAL A 1 211 ? 2.154 -5.867 -5.117 1 98.81 211 VAL A O 1
ATOM 1694 N N . ILE A 1 212 ? 0.473 -7.293 -5.094 1 98.88 212 ILE A N 1
ATOM 1695 C CA . ILE A 1 212 ? 0.044 -6.867 -6.422 1 98.88 212 ILE A CA 1
ATOM 1696 C C . ILE A 1 212 ? -0.469 -5.43 -6.359 1 98.88 212 ILE A C 1
ATOM 1698 O O . ILE A 1 212 ? -0.461 -4.719 -7.367 1 98.88 212 ILE A O 1
ATOM 1702 N N . ARG A 1 213 ? -0.896 -4.992 -5.148 1 98.81 213 ARG A N 1
ATOM 1703 C CA . ARG A 1 213 ? -1.36 -3.617 -4.992 1 98.81 213 ARG A CA 1
ATOM 1704 C C . ARG A 1 213 ? -0.269 -2.623 -5.375 1 98.81 213 ARG A C 1
ATOM 1706 O O . ARG A 1 213 ? -0.562 -1.495 -5.773 1 98.81 213 ARG A O 1
ATOM 1713 N N . HIS A 1 214 ? 0.964 -3.043 -5.293 1 98.88 214 HIS A N 1
ATOM 1714 C CA . HIS A 1 214 ? 2.09 -2.158 -5.578 1 98.88 214 HIS A CA 1
ATOM 1715 C C . HIS A 1 214 ? 2.309 -2.008 -7.078 1 98.88 214 HIS A C 1
ATOM 1717 O O . HIS A 1 214 ? 3.18 -1.25 -7.512 1 98.88 214 HIS A O 1
ATOM 1723 N N . LEU A 1 215 ? 1.497 -2.672 -7.887 1 98.94 215 LEU A N 1
ATOM 1724 C CA . LEU A 1 215 ? 1.528 -2.471 -9.336 1 98.94 215 LEU A CA 1
ATOM 1725 C C . LEU A 1 215 ? 0.644 -1.297 -9.742 1 98.94 215 LEU A C 1
ATOM 1727 O O . LEU A 1 215 ? 0.756 -0.786 -10.852 1 98.94 215 LEU A O 1
ATOM 1731 N N . ILE A 1 216 ? -0.285 -0.899 -8.883 1 98.88 216 ILE A N 1
ATOM 1732 C CA . ILE A 1 216 ? -1.242 0.154 -9.203 1 98.88 216 ILE A CA 1
ATOM 1733 C C . ILE A 1 216 ? -0.497 1.439 -9.555 1 98.88 216 ILE A C 1
ATOM 1735 O O . ILE A 1 216 ? 0.424 1.845 -8.844 1 98.88 216 ILE A O 1
ATOM 1739 N N . GLY A 1 217 ? -0.856 2.059 -10.617 1 98.69 217 GLY A N 1
ATOM 1740 C CA . GLY A 1 217 ? -0.285 3.34 -11.008 1 98.69 217 GLY A CA 1
ATOM 1741 C C . GLY A 1 217 ? 1.024 3.205 -11.758 1 98.69 217 GLY A C 1
ATOM 1742 O O . GLY A 1 217 ? 1.554 4.191 -12.273 1 98.69 217 GLY A O 1
ATOM 1743 N N . THR A 1 218 ? 1.584 2 -11.836 1 98.81 218 THR A N 1
ATOM 1744 C CA . THR A 1 218 ? 2.822 1.749 -12.562 1 98.81 218 THR A CA 1
ATOM 1745 C C . THR A 1 218 ? 2.529 1.233 -13.969 1 98.81 218 THR A C 1
ATOM 1747 O O . THR A 1 218 ? 1.386 0.907 -14.289 1 98.81 218 THR A O 1
ATOM 1750 N N . GLY A 1 219 ? 3.549 1.185 -14.781 1 98.25 219 GLY A N 1
ATOM 1751 C CA . GLY A 1 219 ? 3.424 0.647 -16.125 1 98.25 219 GLY A CA 1
ATOM 1752 C C . GLY A 1 219 ? 3.139 -0.842 -16.156 1 98.25 219 GLY A C 1
ATOM 1753 O O . GLY A 1 219 ? 2.783 -1.396 -17.188 1 98.25 219 GLY A O 1
ATOM 1754 N N . TYR A 1 220 ? 3.166 -1.522 -14.992 1 98.81 220 TYR A N 1
ATOM 1755 C CA . TYR A 1 220 ? 3.014 -2.971 -14.906 1 98.81 220 TYR A CA 1
ATOM 1756 C C . TYR A 1 220 ? 1.616 -3.346 -14.43 1 98.81 220 TYR A C 1
ATOM 1758 O O . TYR A 1 220 ? 1.264 -4.527 -14.383 1 98.81 220 TYR A O 1
ATOM 1766 N N . GLY A 1 221 ? 0.817 -2.338 -14.008 1 98.5 221 GLY A N 1
ATOM 1767 C CA . GLY A 1 221 ? -0.51 -2.559 -13.453 1 98.5 221 GLY A CA 1
ATOM 1768 C C . GLY A 1 221 ? -1.611 -1.905 -14.266 1 98.5 221 GLY A C 1
ATOM 1769 O O . GLY A 1 221 ? -2.58 -1.389 -13.703 1 98.5 221 GLY A O 1
ATOM 1770 N N . ASP A 1 222 ? -1.442 -1.862 -15.594 1 98.12 222 ASP A N 1
ATOM 1771 C CA . ASP A 1 222 ? -2.389 -1.159 -16.453 1 98.12 222 ASP A CA 1
ATOM 1772 C C . ASP A 1 222 ? -3.578 -2.051 -16.812 1 98.12 222 ASP A C 1
ATOM 1774 O O . ASP A 1 222 ? -3.707 -2.506 -17.938 1 98.12 222 ASP A O 1
ATOM 1778 N N . VAL A 1 223 ? -4.5 -2.205 -15.906 1 98.5 223 VAL A N 1
ATOM 1779 C CA . VAL A 1 223 ? -5.672 -3.066 -16.047 1 98.5 223 VAL A CA 1
ATOM 1780 C 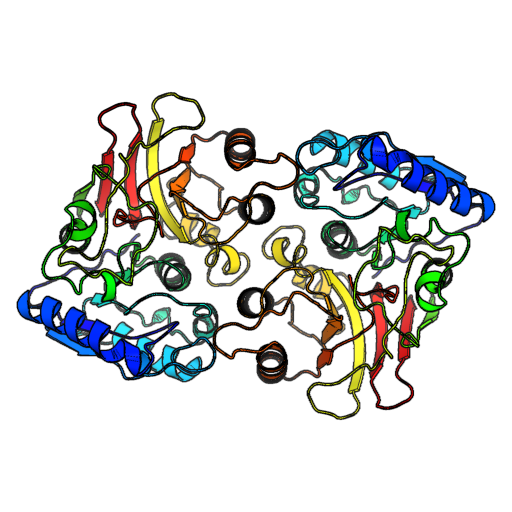C . VAL A 1 223 ? -6.59 -2.514 -17.141 1 98.5 223 VAL A C 1
ATOM 1782 O O . VAL A 1 223 ? -7.227 -3.275 -17.875 1 98.5 223 VAL A O 1
ATOM 1785 N N . GLN A 1 224 ? -6.648 -1.172 -17.266 1 97.25 224 GLN A N 1
ATOM 1786 C CA . GLN A 1 224 ? -7.508 -0.548 -18.266 1 97.25 224 GLN A CA 1
ATOM 1787 C C . GLN A 1 224 ? -7.078 -0.93 -19.688 1 97.25 224 GLN A C 1
ATOM 1789 O O . GLN A 1 224 ? -7.918 -1.266 -20.531 1 97.25 224 GLN A O 1
ATOM 1794 N N . HIS A 1 225 ? -5.789 -0.812 -19.906 1 97.19 225 HIS A N 1
ATOM 1795 C CA . HIS A 1 225 ? -5.27 -1.229 -21.219 1 97.19 225 HIS A CA 1
ATOM 1796 C C . HIS A 1 225 ? -5.555 -2.703 -21.469 1 97.19 225 HIS A C 1
ATOM 1798 O O . HIS A 1 225 ? -5.98 -3.076 -22.562 1 97.19 225 HIS A O 1
ATOM 1804 N N . PHE A 1 226 ? -5.301 -3.51 -20.5 1 98.25 226 PHE A N 1
ATOM 1805 C CA . PHE A 1 226 ? -5.562 -4.941 -20.609 1 98.25 226 PHE A CA 1
ATOM 1806 C C . PHE A 1 226 ? -7.027 -5.199 -20.953 1 98.25 226 PHE A C 1
ATOM 1808 O O . PHE A 1 226 ? -7.328 -6 -21.844 1 98.25 226 PHE A O 1
ATOM 1815 N N . GLN A 1 227 ? -7.922 -4.547 -20.25 1 97.31 227 GLN A N 1
ATOM 1816 C CA . GLN A 1 227 ? -9.367 -4.668 -20.438 1 97.31 227 GLN A CA 1
ATOM 1817 C C . GLN A 1 227 ? -9.75 -4.328 -21.875 1 97.31 227 GLN A C 1
ATOM 1819 O O . GLN A 1 227 ? -10.469 -5.09 -22.531 1 97.31 227 GLN A O 1
ATOM 1824 N N . LYS A 1 228 ? -9.227 -3.258 -22.375 1 97.19 228 LYS A N 1
ATOM 1825 C CA . LYS A 1 228 ? -9.633 -2.73 -23.672 1 97.19 228 LYS A CA 1
ATOM 1826 C C . LYS A 1 228 ? -8.93 -3.467 -24.797 1 97.19 228 LYS A C 1
ATOM 1828 O O . LYS A 1 228 ? -9.578 -3.883 -25.766 1 97.19 228 LYS A O 1
ATOM 1833 N N . GLU A 1 229 ? -7.613 -3.701 -24.609 1 97.5 229 GLU A N 1
ATOM 1834 C CA . GLU A 1 229 ? -6.793 -4.102 -25.75 1 97.5 229 GLU A CA 1
ATOM 1835 C C . GLU A 1 229 ? -6.594 -5.613 -25.781 1 97.5 229 GLU A C 1
ATOM 1837 O O . GLU A 1 229 ? -6.312 -6.188 -26.844 1 97.5 229 GLU A O 1
ATOM 1842 N N . ILE A 1 230 ? -6.75 -6.246 -24.594 1 97.56 230 ILE A N 1
ATOM 1843 C CA . ILE A 1 230 ? -6.379 -7.656 -24.547 1 97.56 230 ILE A CA 1
ATOM 1844 C C . ILE A 1 230 ? -7.637 -8.516 -24.453 1 97.56 230 ILE A C 1
ATOM 1846 O O . ILE A 1 230 ? -7.789 -9.484 -25.203 1 97.56 230 ILE A O 1
ATOM 1850 N N . ILE A 1 231 ? -8.539 -8.102 -23.578 1 97.81 231 ILE A N 1
ATOM 1851 C CA . ILE A 1 231 ? -9.664 -9 -23.359 1 97.81 231 ILE A CA 1
ATOM 1852 C C . ILE A 1 231 ? -10.938 -8.375 -23.922 1 97.81 231 ILE A C 1
ATOM 1854 O O . ILE A 1 231 ? -12.047 -8.852 -23.656 1 97.81 231 ILE A O 1
ATOM 1858 N N . GLN A 1 232 ? -10.93 -7.242 -24.688 1 96.81 232 GLN A N 1
ATOM 1859 C CA . GLN A 1 232 ? -12.023 -6.609 -25.422 1 96.81 232 GLN A CA 1
ATOM 1860 C C . GLN A 1 232 ? -13.203 -6.316 -24.5 1 96.81 232 GLN A C 1
ATOM 1862 O O . GLN A 1 232 ? -14.352 -6.621 -24.844 1 96.81 232 GLN A O 1
ATOM 1867 N N . ASN A 1 233 ? -12.938 -5.922 -23.312 1 96.81 233 ASN A N 1
ATOM 1868 C CA . ASN A 1 233 ? -13.875 -5.406 -22.328 1 96.81 233 ASN A CA 1
ATOM 1869 C C . ASN A 1 233 ? -14.75 -6.52 -21.75 1 96.81 233 ASN A C 1
ATOM 1871 O O . ASN A 1 233 ? -15.859 -6.266 -21.281 1 96.81 233 ASN A O 1
ATOM 1875 N N . GLU A 1 234 ? -14.266 -7.762 -21.828 1 97.81 234 GLU A N 1
ATOM 1876 C CA . GLU A 1 234 ? -14.891 -8.805 -21.016 1 97.81 234 GLU A CA 1
ATOM 1877 C C . GLU A 1 234 ? -14.805 -8.461 -19.531 1 97.81 234 GLU A C 1
ATOM 1879 O O . GLU A 1 234 ? -13.852 -7.824 -19.094 1 97.81 234 GLU A O 1
ATOM 1884 N N . PRO A 1 235 ? -15.805 -8.891 -18.781 1 98.44 235 PRO A N 1
ATOM 1885 C CA . PRO A 1 235 ? -15.711 -8.625 -17.344 1 98.44 235 PRO A CA 1
ATOM 1886 C C . PRO A 1 235 ? -14.578 -9.391 -16.672 1 98.44 235 PRO A C 1
ATOM 1888 O O . PRO A 1 235 ? -14.148 -10.438 -17.172 1 98.44 235 PRO A O 1
ATOM 1891 N N . ILE A 1 236 ? -14.102 -8.859 -15.594 1 98.81 236 ILE A N 1
ATOM 1892 C CA . ILE A 1 236 ? -13.016 -9.477 -14.852 1 98.81 236 ILE A CA 1
ATOM 1893 C C . ILE A 1 236 ? -13.547 -10.055 -13.539 1 98.81 236 ILE A C 1
ATOM 1895 O O . ILE A 1 236 ? -14.406 -9.453 -12.891 1 98.81 236 ILE A O 1
ATOM 1899 N N . ILE A 1 237 ? -13.156 -11.242 -13.172 1 98.88 237 ILE A N 1
ATOM 1900 C CA . ILE A 1 237 ? -13.281 -11.797 -11.828 1 98.88 237 ILE A CA 1
ATOM 1901 C C . ILE A 1 237 ? -11.953 -11.672 -11.086 1 98.88 237 ILE A C 1
ATOM 1903 O O . ILE A 1 237 ? -10.953 -12.258 -11.5 1 98.88 237 ILE A O 1
ATOM 1907 N N . TRP A 1 238 ? -11.961 -10.906 -10.031 1 98.94 238 TRP A N 1
ATOM 1908 C CA . TRP A 1 238 ? -10.758 -10.812 -9.219 1 98.94 238 TRP A CA 1
ATOM 1909 C C . TRP A 1 238 ? -10.719 -11.914 -8.164 1 98.94 238 TRP A C 1
ATOM 1911 O O . TRP A 1 238 ? -11.719 -12.172 -7.488 1 98.94 238 TRP A O 1
ATOM 1921 N N . TYR A 1 239 ? -9.641 -12.625 -8.102 1 98.94 239 TYR A N 1
ATOM 1922 C CA . TYR A 1 239 ? -9.359 -13.469 -6.949 1 98.94 239 TYR A CA 1
ATOM 1923 C C . TYR A 1 239 ? -8.195 -12.914 -6.137 1 98.94 239 TYR A C 1
ATOM 1925 O O . TYR A 1 239 ? -7.102 -12.711 -6.664 1 98.94 239 TYR A O 1
ATOM 1933 N N . LEU A 1 240 ? -8.445 -12.641 -4.875 1 98.88 240 LEU A N 1
ATOM 1934 C CA . LEU A 1 240 ? -7.477 -11.953 -4.02 1 98.88 240 LEU A CA 1
ATOM 1935 C C . LEU A 1 240 ? -7.242 -12.734 -2.734 1 98.88 240 LEU A C 1
ATOM 1937 O O . LEU A 1 240 ? -8.172 -13.328 -2.178 1 98.88 240 LEU A O 1
ATOM 1941 N N . GLU A 1 241 ? -6.047 -12.734 -2.297 1 97.69 241 GLU A N 1
ATOM 1942 C CA . GLU A 1 241 ? -5.719 -13.266 -0.977 1 97.69 241 GLU A CA 1
ATOM 1943 C C . GLU A 1 241 ? -4.902 -12.266 -0.167 1 97.69 241 GLU A C 1
ATOM 1945 O O . GLU A 1 241 ? -3.988 -11.633 -0.695 1 97.69 241 GLU A O 1
ATOM 1950 N N . ASN A 1 242 ? -5.234 -12.125 1.089 1 98.25 242 ASN A N 1
ATOM 1951 C CA . ASN A 1 242 ? -4.52 -11.297 2.051 1 98.25 242 ASN A CA 1
ATOM 1952 C C . ASN A 1 242 ? -3.648 -12.141 2.979 1 98.25 242 ASN A C 1
ATOM 1954 O O . ASN A 1 242 ? -4.152 -13 3.699 1 98.25 242 ASN A O 1
ATOM 1958 N N . CYS A 1 243 ? -2.406 -11.82 2.973 1 97.06 243 CYS A N 1
ATOM 1959 C CA . CYS A 1 243 ? -1.465 -12.633 3.738 1 97.06 243 CYS A CA 1
ATOM 1960 C C . CYS A 1 243 ? -1.103 -11.945 5.051 1 97.06 243 CYS A C 1
ATOM 1962 O O . CYS A 1 243 ? -0.97 -12.609 6.082 1 97.06 243 CYS A O 1
ATOM 1964 N N . GLN A 1 244 ? -0.948 -10.594 5.004 1 96.62 244 GLN A N 1
ATOM 1965 C CA . GLN A 1 244 ? -0.366 -9.969 6.188 1 96.62 244 GLN A CA 1
ATOM 1966 C C . GLN A 1 244 ? -1.123 -8.695 6.559 1 96.62 244 GLN A C 1
ATOM 1968 O O . GLN A 1 244 ? -0.965 -8.18 7.668 1 96.62 244 GLN A O 1
ATOM 1973 N N . LEU A 1 245 ? -1.926 -8.172 5.73 1 97.88 245 LEU A N 1
ATOM 1974 C CA . LEU A 1 245 ? -2.566 -6.883 5.988 1 97.88 245 LEU A CA 1
ATOM 1975 C C . LEU A 1 245 ? -3.627 -7.016 7.074 1 97.88 245 LEU A C 1
ATOM 1977 O O . LEU A 1 245 ? -4.453 -7.926 7.035 1 97.88 245 LEU A O 1
ATOM 1981 N N . ASN A 1 246 ? -3.584 -6.125 8.031 1 97.62 246 ASN A N 1
ATOM 1982 C CA . ASN A 1 246 ? -4.746 -6.043 8.906 1 97.62 246 ASN A CA 1
ATOM 1983 C C . ASN A 1 246 ? -5.969 -5.5 8.164 1 97.62 246 ASN A C 1
ATOM 1985 O O . ASN A 1 246 ? -5.887 -5.168 6.984 1 97.62 246 ASN A O 1
ATOM 1989 N N . VAL A 1 247 ? -7.07 -5.398 8.844 1 98.31 247 VAL A N 1
ATOM 1990 C CA . VAL A 1 247 ? -8.344 -5.16 8.172 1 98.31 247 VAL A CA 1
ATOM 1991 C C . VAL A 1 247 ? -8.359 -3.754 7.578 1 98.31 247 VAL A C 1
ATOM 1993 O O . VAL A 1 247 ? -8.883 -3.545 6.48 1 98.31 247 VAL A O 1
ATOM 1996 N N . THR A 1 248 ? -7.801 -2.719 8.227 1 98.44 248 THR A N 1
ATOM 1997 C CA . THR A 1 248 ? -7.848 -1.361 7.695 1 98.44 248 THR A CA 1
ATOM 1998 C C . THR A 1 248 ? -6.871 -1.205 6.531 1 98.44 248 THR A C 1
ATOM 2000 O O . THR A 1 248 ? -7.152 -0.482 5.574 1 98.44 248 THR A O 1
ATOM 2003 N N . ASP A 1 249 ? -5.73 -1.862 6.648 1 98.19 249 ASP A N 1
ATOM 2004 C CA . ASP A 1 249 ? -4.797 -1.847 5.527 1 98.19 249 ASP A CA 1
ATOM 2005 C C . ASP A 1 249 ? -5.406 -2.518 4.297 1 98.19 249 ASP A C 1
ATOM 2007 O O . ASP A 1 249 ? -5.223 -2.049 3.172 1 98.19 249 ASP A O 1
ATOM 2011 N N . LEU A 1 250 ? -6.082 -3.639 4.531 1 98.69 250 LEU A N 1
ATOM 2012 C CA . LEU A 1 250 ? -6.805 -4.297 3.447 1 98.69 250 LEU A CA 1
ATOM 2013 C C . LEU A 1 250 ? -7.836 -3.359 2.83 1 98.69 250 LEU A C 1
ATOM 2015 O O . LEU A 1 250 ? -7.902 -3.223 1.607 1 98.69 250 LEU A O 1
ATOM 2019 N N . ARG A 1 251 ? -8.594 -2.682 3.66 1 98.81 251 ARG A N 1
ATOM 2020 C CA . ARG A 1 251 ? -9.625 -1.762 3.197 1 98.81 251 ARG A CA 1
ATOM 2021 C C . ARG A 1 251 ? -9.023 -0.639 2.359 1 98.81 251 ARG A C 1
ATOM 2023 O O . ARG A 1 251 ? -9.5 -0.35 1.261 1 98.81 251 ARG A O 1
ATOM 2030 N N . ARG A 1 252 ? -7.934 -0.012 2.848 1 98.81 252 ARG A N 1
ATOM 2031 C CA . ARG A 1 252 ? -7.285 1.06 2.1 1 98.81 252 ARG A CA 1
ATOM 2032 C C . ARG A 1 252 ? -6.801 0.564 0.74 1 98.81 252 ARG A C 1
ATOM 2034 O O . ARG A 1 252 ? -6.934 1.268 -0.264 1 98.81 252 ARG A O 1
ATOM 2041 N N . SER A 1 253 ? -6.293 -0.658 0.709 1 98.88 253 SER A N 1
ATOM 2042 C CA . SER A 1 253 ? -5.801 -1.236 -0.536 1 98.88 253 SER A CA 1
ATOM 2043 C C . SER A 1 253 ? -6.938 -1.456 -1.531 1 98.88 253 SER A C 1
ATOM 2045 O O . SER A 1 253 ? -6.805 -1.127 -2.711 1 98.88 253 SER A O 1
ATOM 2047 N N . LEU A 1 254 ? -8.062 -1.979 -1.021 1 98.94 254 LEU A N 1
ATOM 2048 C CA . LEU A 1 254 ? -9.203 -2.244 -1.884 1 98.94 254 LEU A CA 1
ATOM 2049 C C . LEU A 1 254 ? -9.82 -0.941 -2.391 1 98.94 254 LEU A C 1
ATOM 2051 O O . LEU A 1 254 ? -10.234 -0.855 -3.547 1 98.94 254 LEU A O 1
ATOM 2055 N N . VAL A 1 255 ? -9.852 0.086 -1.544 1 98.88 255 VAL A N 1
ATOM 2056 C CA . VAL A 1 255 ? -10.359 1.389 -1.963 1 98.88 255 VAL A CA 1
ATOM 2057 C C . VAL A 1 255 ? -9.445 1.983 -3.029 1 98.88 255 VAL A C 1
ATOM 2059 O O . VAL A 1 255 ? -9.914 2.566 -4.008 1 98.88 255 VAL A O 1
ATOM 2062 N N . GLN A 1 256 ? -8.133 1.835 -2.846 1 98.88 256 GLN A N 1
ATOM 2063 C CA . GLN A 1 256 ? -7.195 2.281 -3.871 1 98.88 256 GLN A CA 1
ATOM 2064 C C . GLN A 1 256 ? -7.465 1.587 -5.203 1 98.88 256 GLN A C 1
ATOM 2066 O O . GLN A 1 256 ? -7.484 2.232 -6.254 1 98.88 256 GLN A O 1
ATOM 2071 N N . MET A 1 257 ? -7.633 0.269 -5.148 1 98.88 257 MET A N 1
ATOM 2072 C CA . MET A 1 257 ? -7.934 -0.488 -6.363 1 98.88 257 MET A CA 1
ATOM 2073 C C . MET A 1 257 ? -9.188 0.055 -7.047 1 98.88 257 MET A C 1
ATOM 2075 O O . MET A 1 257 ? -9.211 0.215 -8.266 1 98.88 257 MET A O 1
ATOM 2079 N N . LYS A 1 258 ? -10.195 0.354 -6.262 1 98.81 258 LYS A N 1
ATOM 2080 C CA . LYS A 1 258 ? -11.438 0.914 -6.781 1 98.81 258 LYS A CA 1
ATOM 2081 C C . LYS A 1 258 ? -11.195 2.271 -7.434 1 98.81 258 LYS A C 1
ATOM 2083 O O . LYS A 1 258 ? -11.578 2.486 -8.586 1 98.81 258 LYS A O 1
ATOM 2088 N N . LEU A 1 259 ? -10.5 3.141 -6.691 1 98.75 259 LEU A N 1
ATOM 2089 C CA . LEU A 1 259 ? -10.281 4.508 -7.152 1 98.75 259 LEU A CA 1
ATOM 2090 C C . LEU A 1 259 ? -9.367 4.531 -8.375 1 98.75 259 LEU A C 1
ATOM 2092 O O . LEU A 1 259 ? -9.445 5.449 -9.195 1 98.75 259 LEU A O 1
ATOM 2096 N N . ALA A 1 260 ? -8.523 3.514 -8.539 1 98.69 260 ALA A N 1
ATOM 2097 C CA . ALA A 1 260 ? -7.602 3.412 -9.672 1 98.69 260 ALA A CA 1
ATOM 2098 C C . ALA A 1 260 ? -8.273 2.746 -10.867 1 98.69 260 ALA A C 1
ATOM 2100 O O . ALA A 1 260 ? -7.668 2.611 -11.93 1 98.69 260 ALA A O 1
ATOM 2101 N N . GLY A 1 261 ? -9.5 2.236 -10.711 1 98.31 261 GLY A N 1
ATOM 2102 C CA . GLY A 1 261 ? -10.273 1.688 -11.82 1 98.31 261 GLY A CA 1
ATOM 2103 C C . GLY A 1 261 ? -10.055 0.2 -12.016 1 98.31 261 GLY A C 1
ATOM 2104 O O . GLY A 1 261 ? -10.469 -0.362 -13.039 1 98.31 261 GLY A O 1
ATOM 2105 N N . TRP A 1 262 ? -9.375 -0.428 -11.078 1 98.75 262 TRP A N 1
ATOM 2106 C CA . TRP A 1 262 ? -9.055 -1.842 -11.25 1 98.75 262 TRP A CA 1
ATOM 2107 C C . TRP A 1 262 ? -10.32 -2.693 -11.227 1 98.75 262 TRP A C 1
ATOM 2109 O O . TRP A 1 262 ? -10.352 -3.773 -11.82 1 98.75 262 TRP A O 1
ATOM 2119 N N . PHE A 1 263 ? -11.414 -2.18 -10.578 1 98.69 263 PHE A N 1
ATOM 2120 C CA . PHE A 1 263 ? -12.633 -2.973 -10.461 1 98.69 263 PHE A CA 1
ATOM 2121 C C . PHE A 1 263 ? -13.641 -2.584 -11.539 1 98.69 263 PHE A C 1
ATOM 2123 O O . PHE A 1 263 ? -14.773 -3.055 -11.531 1 98.69 263 PHE A O 1
ATOM 2130 N N . ASN A 1 264 ? -13.234 -1.637 -12.477 1 97.88 264 ASN A N 1
ATOM 2131 C CA . ASN A 1 264 ? -14.125 -1.328 -13.594 1 97.88 264 ASN A CA 1
ATOM 2132 C C . ASN A 1 264 ? -14.461 -2.576 -14.406 1 97.88 264 ASN A C 1
ATOM 2134 O O . ASN A 1 264 ? -13.578 -3.365 -14.734 1 97.88 264 ASN A O 1
ATOM 2138 N N . ASN A 1 265 ? -15.719 -2.793 -14.672 1 97.88 265 ASN A N 1
ATOM 2139 C CA . ASN A 1 265 ? -16.219 -3.941 -15.43 1 97.88 265 ASN A CA 1
ATOM 2140 C C . ASN A 1 265 ? -15.852 -5.258 -14.742 1 97.88 265 ASN A C 1
ATOM 2142 O O . ASN A 1 265 ? -15.391 -6.195 -15.398 1 97.88 265 ASN A O 1
ATOM 2146 N N . CYS A 1 266 ? -15.938 -5.305 -13.422 1 98.12 266 CYS A N 1
ATOM 2147 C CA . CYS A 1 266 ? -15.719 -6.473 -12.578 1 98.12 266 CYS A CA 1
ATOM 2148 C C . CYS A 1 266 ? -17.016 -7.219 -12.32 1 98.12 266 CYS A C 1
ATOM 2150 O O . CYS A 1 266 ? -18.031 -6.609 -11.961 1 98.12 266 CYS A O 1
ATOM 2152 N N . SER A 1 267 ? -17.031 -8.539 -12.5 1 98.44 267 SER A N 1
ATOM 2153 C CA . SER A 1 267 ? -18.25 -9.312 -12.32 1 98.44 267 SER A CA 1
ATOM 2154 C C . SER A 1 267 ? -18.375 -9.852 -10.898 1 98.44 267 SER A C 1
ATOM 2156 O O . SER A 1 267 ? -19.453 -10.25 -10.469 1 98.44 267 SER A O 1
ATOM 2158 N N . GLY A 1 268 ? -17.312 -9.93 -10.203 1 98.62 268 GLY A N 1
ATOM 2159 C CA . GLY A 1 268 ? -17.281 -10.406 -8.828 1 98.62 268 GLY A CA 1
ATOM 2160 C C . GLY A 1 268 ? -15.875 -10.539 -8.273 1 98.62 268 GLY A C 1
ATOM 2161 O O . GLY A 1 268 ? -14.898 -10.406 -9.016 1 98.62 268 GLY A O 1
ATOM 2162 N N . ILE A 1 269 ? -15.781 -10.695 -7.008 1 98.88 269 ILE A N 1
ATOM 2163 C CA . ILE A 1 269 ? -14.492 -10.852 -6.332 1 98.88 269 ILE A CA 1
ATOM 2164 C C . ILE A 1 269 ? -14.523 -12.102 -5.457 1 98.88 269 ILE A C 1
ATOM 2166 O O . ILE A 1 269 ? -15.508 -12.367 -4.777 1 98.88 269 ILE A O 1
ATOM 2170 N N . LEU A 1 270 ? -13.469 -12.867 -5.527 1 98.88 270 LEU A N 1
ATOM 2171 C CA . LEU A 1 270 ? -13.227 -14.031 -4.688 1 98.88 270 LEU A CA 1
ATOM 2172 C C . LEU A 1 270 ? -12.078 -13.773 -3.711 1 98.88 270 LEU A C 1
ATOM 2174 O O . LEU A 1 270 ? -10.945 -13.547 -4.129 1 98.88 270 LEU A O 1
ATOM 2178 N N . PHE A 1 271 ? -12.391 -13.828 -2.414 1 98.81 271 PHE A N 1
ATOM 2179 C CA . PHE A 1 271 ? -11.352 -13.656 -1.407 1 98.81 271 PHE A CA 1
ATOM 2180 C C . PHE A 1 271 ? -10.938 -15 -0.828 1 98.81 271 PHE A C 1
ATOM 2182 O O . PHE A 1 271 ? -11.781 -15.781 -0.386 1 98.81 271 PHE A O 1
ATOM 2189 N N . GLY A 1 272 ? -9.641 -15.219 -0.815 1 98.5 272 GLY A N 1
ATOM 2190 C CA . GLY A 1 272 ? -9.125 -16.406 -0.162 1 98.5 272 GLY A CA 1
ATOM 2191 C C . GLY A 1 272 ? -9.203 -16.344 1.352 1 98.5 272 GLY A C 1
ATOM 2192 O O . GLY A 1 272 ? -9.492 -15.289 1.917 1 98.5 272 GLY A O 1
ATOM 2193 N N . ARG A 1 273 ? -8.883 -17.5 1.984 1 97.06 273 ARG A N 1
ATOM 2194 C CA . ARG A 1 273 ? -8.734 -17.531 3.436 1 97.06 273 ARG A CA 1
ATOM 2195 C C . ARG A 1 273 ? -7.527 -16.719 3.885 1 97.06 273 ARG A C 1
ATOM 2197 O O . ARG A 1 273 ? -6.523 -16.656 3.174 1 97.06 273 ARG A O 1
ATOM 2204 N N . SER A 1 274 ? -7.695 -16.078 5.008 1 96.19 274 SER A N 1
ATOM 2205 C CA . SER A 1 274 ? -6.59 -15.273 5.52 1 96.19 274 SER A CA 1
ATOM 2206 C C . SER A 1 274 ? -6.516 -15.336 7.043 1 96.19 274 SER A C 1
ATOM 2208 O O . SER A 1 274 ? -7.543 -15.273 7.723 1 96.19 274 SER A O 1
ATOM 2210 N N . GLU A 1 275 ? -5.316 -15.453 7.523 1 92.69 275 GLU A N 1
ATOM 2211 C CA . GLU A 1 275 ? -5.098 -15.383 8.969 1 92.69 275 GLU A CA 1
ATOM 2212 C C . GLU A 1 275 ? -4.762 -13.961 9.406 1 92.69 275 GLU A C 1
ATOM 2214 O O . GLU A 1 275 ? -4.605 -13.695 10.594 1 92.69 275 GLU A O 1
ATOM 2219 N N . ALA A 1 276 ? -4.539 -12.953 8.492 1 92.69 276 ALA A N 1
ATOM 2220 C CA . ALA A 1 276 ? -3.998 -11.625 8.781 1 92.69 276 ALA A CA 1
ATOM 2221 C C . ALA A 1 276 ? -5.113 -10.617 9.016 1 92.69 276 ALA A C 1
ATOM 2223 O O . ALA A 1 276 ? -4.855 -9.469 9.383 1 92.69 276 ALA A O 1
ATOM 2224 N N . ASN A 1 277 ? -6.305 -10.82 8.938 1 93.94 277 ASN A N 1
ATOM 2225 C CA . ASN A 1 277 ? -7.461 -9.93 9.047 1 93.94 277 ASN A CA 1
ATOM 2226 C C . ASN A 1 277 ? -7.727 -9.531 10.492 1 93.94 277 ASN A C 1
ATOM 2228 O O . ASN A 1 277 ? -8.867 -9.594 10.961 1 93.94 277 ASN A O 1
ATOM 2232 N N . ASP A 1 278 ? -6.57 -9.086 11.125 1 95.19 278 ASP A N 1
ATOM 2233 C CA . ASP A 1 278 ? -6.738 -8.641 12.508 1 95.19 278 ASP A CA 1
ATOM 2234 C C . ASP A 1 278 ? -7.707 -7.461 12.586 1 95.19 278 ASP A C 1
ATOM 2236 O O . ASP A 1 278 ? -7.57 -6.488 11.844 1 95.19 278 ASP A O 1
ATOM 2240 N N . THR A 1 279 ? -8.594 -7.566 13.484 1 95.88 279 THR A N 1
ATOM 2241 C CA . THR A 1 279 ? -9.625 -6.559 13.703 1 95.88 279 THR A CA 1
ATOM 2242 C C . THR A 1 279 ? -9.016 -5.273 14.266 1 95.88 279 THR A C 1
ATOM 2244 O O . THR A 1 279 ? -8.109 -5.324 15.102 1 95.88 279 THR A O 1
ATOM 2247 N N . ILE A 1 280 ? -9.508 -4.145 13.758 1 94.44 280 ILE A N 1
ATOM 2248 C CA . ILE A 1 280 ? -9.117 -2.83 14.258 1 94.44 280 ILE A CA 1
ATOM 2249 C C . ILE A 1 280 ? -10.359 -2.066 14.719 1 94.44 280 ILE A C 1
ATOM 2251 O O . ILE A 1 280 ? -11.234 -1.752 13.914 1 94.44 280 ILE A O 1
ATOM 2255 N N . TYR A 1 281 ? -10.461 -1.677 16 1 94.06 281 TYR A N 1
ATOM 2256 C CA . TYR A 1 281 ? -11.555 -0.909 16.578 1 94.06 281 TYR A CA 1
ATOM 2257 C C . TYR A 1 281 ? -12.906 -1.482 16.156 1 94.06 281 TYR A C 1
ATOM 2259 O O . TYR A 1 281 ? -13.758 -0.76 15.633 1 94.06 281 TYR A O 1
ATOM 2267 N N . ASP A 1 282 ? -13.141 -2.781 16.234 1 96.19 282 ASP A N 1
ATOM 2268 C CA . ASP A 1 282 ? -14.367 -3.518 15.961 1 96.19 282 ASP A CA 1
ATOM 2269 C C . ASP A 1 282 ? -14.68 -3.545 14.469 1 96.19 282 ASP A C 1
ATOM 2271 O O . ASP A 1 282 ? -15.805 -3.828 14.062 1 96.19 282 ASP A O 1
ATOM 2275 N N . TYR A 1 283 ? -13.805 -3.068 13.688 1 98.12 283 TYR A N 1
ATOM 2276 C CA . TYR A 1 283 ? -13.898 -3.201 12.234 1 98.12 283 TYR A CA 1
ATOM 2277 C C . TYR A 1 283 ? -13.391 -4.562 11.781 1 98.12 283 TYR A C 1
ATOM 2279 O O . TYR A 1 283 ? -12.203 -4.867 11.914 1 98.12 283 TYR A O 1
ATOM 2287 N N . HIS A 1 284 ? -14.305 -5.414 11.32 1 98.19 284 HIS A N 1
ATOM 2288 C CA . HIS A 1 284 ? -14.008 -6.797 10.953 1 98.19 284 HIS A CA 1
ATOM 2289 C C . HIS A 1 284 ? -13.906 -6.961 9.445 1 98.19 284 HIS A C 1
ATOM 2291 O O . HIS A 1 284 ? -14.375 -6.102 8.688 1 98.19 284 HIS A O 1
ATOM 2297 N N . VAL A 1 285 ? -13.297 -8.023 9.023 1 98.31 285 VAL A N 1
ATOM 2298 C CA . VAL A 1 285 ? -13.086 -8.266 7.605 1 98.31 285 VAL A CA 1
ATOM 2299 C C . VAL A 1 285 ? -14.43 -8.375 6.891 1 98.31 285 VAL A C 1
ATOM 2301 O O . VAL A 1 285 ? -14.562 -7.965 5.734 1 98.31 285 VAL A O 1
ATOM 2304 N N . LEU A 1 286 ? -15.445 -8.922 7.551 1 98.12 286 LEU A N 1
ATOM 2305 C CA . LEU A 1 286 ? -16.766 -9.031 6.941 1 98.12 286 LEU A CA 1
ATOM 2306 C C . LEU A 1 286 ? -17.359 -7.656 6.652 1 98.12 286 LEU A C 1
ATOM 2308 O O . LEU A 1 286 ? -18.078 -7.48 5.668 1 98.12 286 LEU A O 1
ATOM 2312 N N . ASP A 1 287 ? -17.031 -6.621 7.574 1 98.38 287 ASP A N 1
ATOM 2313 C CA . ASP A 1 287 ? -17.438 -5.246 7.277 1 98.38 287 ASP A CA 1
ATOM 2314 C C . ASP A 1 287 ? -16.828 -4.773 5.957 1 98.38 287 ASP A C 1
ATOM 2316 O O . ASP A 1 287 ? -17.516 -4.156 5.137 1 98.38 287 ASP A O 1
ATOM 2320 N N . VAL A 1 288 ? -15.555 -5.098 5.73 1 98.62 288 VAL A N 1
ATOM 2321 C CA . VAL A 1 288 ? -14.828 -4.707 4.527 1 98.62 288 VAL A CA 1
ATOM 2322 C C . VAL A 1 288 ? -15.5 -5.305 3.297 1 98.62 288 VAL A C 1
ATOM 2324 O O . VAL A 1 288 ? -15.773 -4.594 2.324 1 98.62 288 VAL A O 1
ATOM 2327 N N . TYR A 1 289 ? -15.789 -6.629 3.344 1 98.56 289 TYR A N 1
ATOM 2328 C CA . TYR A 1 289 ? -16.391 -7.312 2.203 1 98.56 289 TYR A CA 1
ATOM 2329 C C . TYR A 1 289 ? -17.781 -6.762 1.9 1 98.56 289 TYR A C 1
ATOM 2331 O O . TYR A 1 289 ? -18.109 -6.527 0.739 1 98.56 289 TYR A O 1
ATOM 2339 N N . MET A 1 290 ? -18.562 -6.555 2.949 1 98.25 290 MET A N 1
ATOM 2340 C CA . MET A 1 290 ? -19.922 -6.066 2.783 1 98.25 290 MET A CA 1
ATOM 2341 C C . MET A 1 290 ? -19.938 -4.668 2.174 1 98.25 290 MET A C 1
ATOM 2343 O O . MET A 1 290 ? -20.688 -4.398 1.243 1 98.25 290 MET A O 1
ATOM 2347 N N . GLU A 1 291 ? -19.125 -3.795 2.686 1 98.19 291 GLU A N 1
ATOM 2348 C CA . GLU A 1 291 ? -19.031 -2.432 2.172 1 98.19 291 GLU A CA 1
ATOM 2349 C C . GLU A 1 291 ? -18.562 -2.416 0.721 1 98.19 291 GLU A C 1
ATOM 2351 O O . GLU A 1 291 ? -19.094 -1.674 -0.104 1 98.19 291 GLU A O 1
ATOM 2356 N N . LEU A 1 292 ? -17.594 -3.229 0.432 1 98.62 292 LEU A N 1
ATOM 2357 C CA . LEU A 1 292 ? -17.062 -3.295 -0.928 1 98.62 292 LEU A CA 1
ATOM 2358 C C . LEU A 1 292 ? -18.141 -3.795 -1.896 1 98.62 292 LEU A C 1
ATOM 2360 O O . LEU A 1 292 ? -18.281 -3.256 -2.994 1 98.62 292 LEU A O 1
ATOM 2364 N N . ALA A 1 293 ? -18.812 -4.867 -1.494 1 98.38 293 ALA A N 1
ATOM 2365 C CA . ALA A 1 293 ? -19.906 -5.41 -2.314 1 98.38 293 ALA A CA 1
ATOM 2366 C C . ALA A 1 293 ? -20.938 -4.34 -2.627 1 98.38 293 ALA A C 1
ATOM 2368 O O . ALA A 1 293 ? -21.422 -4.242 -3.76 1 98.38 293 ALA A O 1
ATOM 2369 N N . GLU A 1 294 ? -21.266 -3.588 -1.625 1 97.81 294 GLU A N 1
ATOM 2370 C CA . GLU A 1 294 ? -22.25 -2.52 -1.793 1 97.81 294 GLU A CA 1
ATOM 2371 C C . GLU A 1 294 ? -21.734 -1.432 -2.725 1 97.81 294 GLU A C 1
ATOM 2373 O O . GLU A 1 294 ? -22.438 -1.003 -3.643 1 97.81 294 GLU A O 1
ATOM 2378 N N . GLU A 1 295 ? -20.547 -1.012 -2.525 1 97.94 295 GLU A N 1
ATOM 2379 C CA . GLU A 1 295 ? -19.938 0.064 -3.299 1 97.94 295 GLU A CA 1
ATOM 2380 C C . GLU A 1 295 ? -19.859 -0.3 -4.777 1 97.94 295 GLU A C 1
ATOM 2382 O O . GLU A 1 295 ? -20.078 0.548 -5.645 1 97.94 295 GLU A O 1
ATOM 2387 N N . LEU A 1 296 ? -19.484 -1.56 -5.027 1 98.38 296 LEU A N 1
ATOM 2388 C CA . LEU A 1 296 ? -19.219 -1.985 -6.398 1 98.38 296 LEU A CA 1
ATOM 2389 C C . LEU A 1 296 ? -20.469 -2.611 -7.02 1 98.38 296 LEU A C 1
ATOM 2391 O O . LEU A 1 296 ? -20.531 -2.801 -8.234 1 98.38 296 LEU A O 1
ATOM 2395 N N . ALA A 1 297 ? -21.469 -2.938 -6.176 1 97.94 297 ALA A N 1
ATOM 2396 C CA . ALA A 1 297 ? -22.672 -3.621 -6.609 1 97.94 297 ALA A CA 1
ATOM 2397 C C . ALA A 1 297 ? -22.344 -4.922 -7.332 1 97.94 297 ALA A C 1
ATOM 2399 O O . ALA A 1 297 ? -22.844 -5.176 -8.43 1 97.94 297 ALA A O 1
ATOM 2400 N N . ILE A 1 298 ? -21.453 -5.695 -6.758 1 98.19 298 ILE A N 1
ATOM 2401 C CA . ILE A 1 298 ? -21.078 -6.988 -7.312 1 98.19 298 ILE A CA 1
ATOM 2402 C C . ILE A 1 298 ? -21.094 -8.047 -6.211 1 98.19 298 ILE A C 1
ATOM 2404 O O . ILE A 1 298 ? -20.953 -7.723 -5.027 1 98.19 298 ILE A O 1
ATOM 2408 N N . PRO A 1 299 ? -21.297 -9.32 -6.594 1 98.19 299 PRO A N 1
ATOM 2409 C CA . PRO A 1 299 ? -21.203 -10.383 -5.59 1 98.19 299 PRO A CA 1
ATOM 2410 C C . PRO A 1 299 ? -19.781 -10.641 -5.125 1 98.19 299 PRO A C 1
ATOM 2412 O O . PRO A 1 299 ? -18.828 -10.492 -5.906 1 98.19 299 PRO A O 1
ATOM 2415 N N . ILE A 1 300 ? -19.625 -11.039 -3.906 1 98.5 300 ILE A N 1
ATOM 2416 C CA . ILE A 1 300 ? -18.328 -11.359 -3.314 1 98.5 300 ILE A CA 1
ATOM 2417 C C . ILE A 1 300 ? -18.422 -12.695 -2.574 1 98.5 300 ILE A C 1
ATOM 2419 O O . ILE A 1 300 ? -19.375 -12.938 -1.826 1 98.5 300 ILE A O 1
ATOM 2423 N N . ALA A 1 301 ? -17.531 -13.57 -2.875 1 98.69 301 ALA A N 1
ATOM 2424 C CA . ALA A 1 301 ? -17.328 -14.797 -2.105 1 98.69 301 ALA A CA 1
ATOM 2425 C C . ALA A 1 301 ? -16.016 -14.742 -1.314 1 98.69 301 ALA A C 1
ATOM 2427 O O . ALA A 1 301 ? -15.109 -13.984 -1.66 1 98.69 301 ALA A O 1
ATOM 2428 N N . TYR A 1 302 ? -15.992 -15.445 -0.252 1 98 302 TYR A N 1
ATOM 2429 C CA . TYR A 1 302 ? -14.789 -15.453 0.57 1 98 302 TYR A CA 1
ATOM 2430 C C . TYR A 1 302 ? -14.555 -16.828 1.182 1 98 302 TYR A C 1
ATOM 2432 O O . TYR A 1 302 ? -15.375 -17.734 1.017 1 98 302 TYR A O 1
ATOM 2440 N N . ASP A 1 303 ? -13.375 -17 1.789 1 97.12 303 ASP A N 1
ATOM 2441 C CA . ASP A 1 303 ? -12.875 -18.266 2.33 1 97.12 303 ASP A CA 1
ATOM 2442 C C . ASP A 1 303 ? -12.648 -19.281 1.218 1 97.12 303 ASP A C 1
ATOM 2444 O O . ASP A 1 303 ? -12.82 -20.484 1.427 1 97.12 303 ASP A O 1
ATOM 2448 N N . ILE A 1 304 ? -12.367 -18.766 0.036 1 98.25 304 ILE A N 1
ATOM 2449 C CA . ILE A 1 304 ? -12.055 -19.625 -1.111 1 98.25 304 ILE A CA 1
ATOM 2450 C C . ILE A 1 304 ? -10.68 -20.25 -0.93 1 98.25 304 ILE A C 1
ATOM 2452 O O . ILE A 1 304 ? -9.867 -19.766 -0.136 1 98.25 304 ILE A O 1
ATOM 2456 N N . ASP A 1 305 ? -10.422 -21.406 -1.559 1 98.56 305 ASP A N 1
ATOM 2457 C CA . ASP A 1 305 ? -9.117 -22.062 -1.535 1 98.56 305 ASP A CA 1
ATOM 2458 C C . ASP A 1 305 ? -8.094 -21.281 -2.342 1 98.56 305 ASP A C 1
ATOM 2460 O O . ASP A 1 305 ? -7.676 -21.703 -3.418 1 98.56 305 ASP A O 1
ATOM 2464 N N . CYS A 1 306 ? -7.605 -20.172 -1.795 1 98.12 306 CYS A N 1
ATOM 2465 C CA . CYS A 1 306 ? -6.656 -19.266 -2.443 1 98.12 306 CYS A CA 1
ATOM 2466 C C . CYS A 1 306 ? -5.707 -18.656 -1.423 1 98.12 306 CYS A C 1
ATOM 2468 O O . CYS A 1 306 ? -6.141 -17.953 -0.504 1 98.12 306 CYS A O 1
ATOM 2470 N N . GLY A 1 307 ? -4.469 -19.047 -1.583 1 96.06 307 GLY A N 1
ATOM 2471 C CA . GLY A 1 307 ? -3.506 -18.281 -0.806 1 96.06 307 GLY A CA 1
ATOM 2472 C C . GLY A 1 307 ? -2.799 -19.109 0.248 1 96.06 307 GLY A C 1
ATOM 2473 O O . GLY A 1 307 ? -2.469 -20.281 0.012 1 96.06 307 GLY A O 1
ATOM 2474 N N . HIS A 1 308 ? -2.443 -18.562 1.474 1 97.12 308 HIS A N 1
ATOM 2475 C CA . HIS A 1 308 ? -1.425 -19.031 2.4 1 97.12 308 HIS A CA 1
ATOM 2476 C C . HIS A 1 308 ? -2.02 -20 3.426 1 97.12 308 HIS A C 1
ATOM 2478 O O . HIS A 1 308 ? -1.316 -20.469 4.32 1 97.12 308 HIS A O 1
ATOM 2484 N N . MET A 1 309 ? -3.279 -20.234 3.377 1 97.25 309 MET A N 1
ATOM 2485 C CA . MET A 1 309 ? -3.914 -21.312 4.125 1 97.25 309 MET A CA 1
ATOM 2486 C C . MET A 1 309 ? -4.223 -22.5 3.211 1 97.25 309 MET A C 1
ATOM 2488 O O . MET A 1 309 ? -5.352 -22.656 2.75 1 97.25 309 MET A O 1
ATOM 2492 N N . PRO A 1 310 ? -3.248 -23.344 3.021 1 96.94 310 PRO A N 1
ATOM 2493 C CA . PRO A 1 310 ? -3.357 -24.406 2.018 1 96.94 310 PRO A CA 1
ATOM 2494 C C . PRO A 1 310 ? -4.441 -25.422 2.354 1 96.94 310 PRO A C 1
ATOM 2496 O O . PRO A 1 310 ? -4.855 -25.531 3.51 1 96.94 310 PRO A O 1
ATOM 2499 N N . PRO A 1 311 ? -4.895 -26.094 1.294 1 98 311 PRO A N 1
ATOM 2500 C CA . PRO A 1 311 ? -4.395 -26.031 -0.081 1 98 311 PRO A CA 1
ATOM 2501 C C . PRO A 1 311 ? -5.035 -24.922 -0.899 1 98 311 PRO A C 1
ATOM 2503 O O . PRO A 1 311 ? -5.938 -24.234 -0.413 1 98 311 PRO A O 1
ATOM 2506 N N . GLN A 1 312 ? -4.496 -24.609 -2.066 1 98.19 312 GLN A N 1
ATOM 2507 C CA . GLN A 1 312 ? -5.086 -23.578 -2.914 1 98.19 312 GLN A CA 1
ATOM 2508 C C . GLN A 1 312 ? -5.332 -24.109 -4.328 1 98.19 312 GLN A C 1
ATOM 2510 O O . GLN A 1 312 ? -4.605 -24.969 -4.805 1 98.19 312 GLN A O 1
ATOM 2515 N N . LEU A 1 313 ? -6.363 -23.594 -4.977 1 98.81 313 LEU A N 1
ATOM 2516 C CA . LEU A 1 313 ? -6.641 -23.844 -6.387 1 98.81 313 LEU A CA 1
ATOM 2517 C C . LEU A 1 313 ? -5.562 -23.234 -7.27 1 98.81 313 LEU A C 1
ATOM 2519 O O . LEU A 1 313 ? -4.781 -22.391 -6.812 1 98.81 313 LEU A O 1
ATOM 2523 N N . THR A 1 314 ? -5.461 -23.734 -8.461 1 98.88 314 THR A N 1
ATOM 2524 C CA . THR A 1 314 ? -4.641 -23.078 -9.477 1 98.88 314 THR A CA 1
ATOM 2525 C C . THR A 1 314 ? -5.484 -22.141 -10.336 1 98.88 314 THR A C 1
ATOM 2527 O O . THR A 1 314 ? -6.336 -22.594 -11.109 1 98.88 314 THR A O 1
ATOM 2530 N N . PHE A 1 315 ? -5.312 -20.844 -10.188 1 98.94 315 PHE A N 1
ATOM 2531 C CA . PHE A 1 315 ? -6.016 -19.812 -10.953 1 98.94 315 PHE A CA 1
ATOM 2532 C C . PHE A 1 315 ? -5.164 -19.328 -12.117 1 98.94 315 PHE A C 1
ATOM 2534 O O . PHE A 1 315 ? -3.986 -19.016 -11.945 1 98.94 315 PHE A O 1
ATOM 2541 N N . VAL A 1 316 ? -5.734 -19.266 -13.281 1 98.94 316 VAL A N 1
ATOM 2542 C CA . VAL A 1 316 ? -4.996 -18.844 -14.461 1 98.94 316 VAL A CA 1
ATOM 2543 C C . VAL A 1 316 ? -5.363 -17.406 -14.805 1 98.94 316 VAL A C 1
ATOM 2545 O O . VAL A 1 316 ? -6.496 -17.109 -15.203 1 98.94 316 VAL A O 1
ATOM 2548 N N . ASN A 1 317 ? -4.402 -16.453 -14.625 1 98.94 317 ASN A N 1
ATOM 2549 C CA . ASN A 1 317 ? -4.617 -15.094 -15.086 1 98.94 317 ASN A CA 1
ATOM 2550 C C . ASN A 1 317 ? -4.926 -15.047 -16.578 1 98.94 317 ASN A C 1
ATOM 2552 O O . ASN A 1 317 ? -4.168 -15.586 -17.391 1 98.94 317 ASN A O 1
ATOM 2556 N N . GLY A 1 318 ? -6.035 -14.477 -16.922 1 98.69 318 GLY A N 1
ATOM 2557 C CA . GLY A 1 318 ? -6.43 -14.352 -18.328 1 98.69 318 GLY A CA 1
ATOM 2558 C C . GLY A 1 318 ? -7.512 -15.336 -18.734 1 98.69 318 GLY A C 1
ATOM 2559 O O . GLY A 1 318 ? -8.242 -15.102 -19.688 1 98.69 318 GLY A O 1
ATOM 2560 N N . ALA A 1 319 ? -7.645 -16.406 -18.031 1 98.81 319 ALA A N 1
ATOM 2561 C CA . ALA A 1 319 ? -8.594 -17.453 -18.406 1 98.81 319 ALA A CA 1
ATOM 2562 C C . ALA A 1 319 ? -10.031 -16.984 -18.188 1 98.81 319 ALA A C 1
ATOM 2564 O O . ALA A 1 319 ? -10.328 -16.281 -17.219 1 98.81 319 ALA A O 1
ATOM 2565 N N . HIS A 1 320 ? -10.891 -17.391 -19.094 1 98.69 320 HIS A N 1
ATOM 2566 C CA . HIS A 1 320 ? -12.32 -17.219 -18.859 1 98.69 320 HIS A CA 1
ATOM 2567 C C . HIS A 1 320 ? -12.828 -18.203 -17.812 1 98.69 320 HIS A C 1
ATOM 2569 O O . HIS A 1 320 ? -12.484 -19.391 -17.859 1 98.69 320 HIS A O 1
ATOM 2575 N N . ALA A 1 321 ? -13.57 -17.688 -16.844 1 98.81 321 ALA A N 1
ATOM 2576 C CA . ALA A 1 321 ? -14 -18.578 -15.773 1 98.81 321 ALA A CA 1
ATOM 2577 C C . ALA A 1 321 ? -15.5 -18.438 -15.516 1 98.81 321 ALA A C 1
ATOM 2579 O O . ALA A 1 321 ? -16.078 -17.359 -15.695 1 98.81 321 ALA A O 1
ATOM 2580 N N . GLU A 1 322 ? -16.109 -19.516 -15.219 1 98.69 322 GLU A N 1
ATOM 2581 C CA . GLU A 1 322 ? -17.422 -19.609 -14.586 1 98.69 322 GLU A CA 1
ATOM 2582 C C . GLU A 1 322 ? -17.297 -20.078 -13.141 1 98.69 322 GLU A C 1
ATOM 2584 O O . GLU A 1 322 ? -16.781 -21.156 -12.875 1 98.69 322 GLU A O 1
ATOM 2589 N N . VAL A 1 323 ? -17.766 -19.25 -12.211 1 98.69 323 VAL A N 1
ATOM 2590 C CA . VAL A 1 323 ? -17.625 -19.547 -10.789 1 98.69 323 VAL A CA 1
ATOM 2591 C C . VAL A 1 323 ? -19.016 -19.703 -10.156 1 98.69 323 VAL A C 1
ATOM 2593 O O . VAL A 1 323 ? -19.875 -18.828 -10.32 1 98.69 323 VAL A O 1
ATOM 2596 N N . ARG A 1 324 ? -19.219 -20.781 -9.539 1 98 324 ARG A N 1
ATOM 2597 C CA . ARG A 1 324 ? -20.422 -21.047 -8.75 1 98 324 ARG A CA 1
ATOM 2598 C C . ARG A 1 324 ? -20.078 -21.297 -7.289 1 98 324 ARG A C 1
ATOM 2600 O O . ARG A 1 324 ? -19.266 -22.172 -6.98 1 98 324 ARG A O 1
ATOM 2607 N N . VAL A 1 325 ? -20.625 -20.516 -6.438 1 97.62 325 VAL A N 1
ATOM 2608 C CA . VAL A 1 325 ? -20.469 -20.719 -5 1 97.62 325 VAL A CA 1
ATOM 2609 C C . VAL A 1 325 ? -21.844 -21.016 -4.379 1 97.62 325 VAL A C 1
ATOM 2611 O O . VAL A 1 325 ? -22.734 -20.172 -4.406 1 97.62 325 VAL A O 1
ATOM 2614 N N . TYR A 1 326 ? -21.969 -22.188 -3.904 1 90.69 326 TYR A N 1
ATOM 2615 C CA . TYR A 1 326 ? -23.188 -22.703 -3.273 1 90.69 326 TYR A CA 1
ATOM 2616 C C . TYR A 1 326 ? -22.875 -23.328 -1.919 1 90.69 326 TYR A C 1
ATOM 2618 O O . TYR A 1 326 ? -21.703 -23.469 -1.55 1 90.69 326 TYR A O 1
ATOM 2626 N N . ASN A 1 327 ? -24 -23.547 -1.198 1 84 327 ASN A N 1
ATOM 2627 C CA . ASN A 1 327 ? -23.812 -24.281 0.043 1 84 327 ASN A CA 1
ATOM 2628 C C . ASN A 1 327 ? -23.203 -25.656 -0.215 1 84 327 ASN A C 1
ATOM 2630 O O . ASN A 1 327 ? -22.359 -26.125 0.548 1 84 327 ASN A O 1
ATOM 2634 N N . SER A 1 328 ? -23.703 -26.203 -1.249 1 81.88 328 SER A N 1
ATOM 2635 C CA . SER A 1 328 ? -23.141 -27.484 -1.705 1 81.88 328 SER A CA 1
ATOM 2636 C C . SER A 1 328 ? -22.922 -27.469 -3.215 1 81.88 328 SER A C 1
ATOM 2638 O O . SER A 1 328 ? -23.734 -26.938 -3.963 1 81.88 328 SER A O 1
ATOM 2640 N N . GLY A 1 329 ? -21.688 -27.844 -3.646 1 88.44 329 GLY A N 1
ATOM 2641 C CA . GLY A 1 329 ? -21.469 -28.031 -5.07 1 88.44 329 GLY A CA 1
ATOM 2642 C C . GLY A 1 329 ? -20.766 -26.844 -5.723 1 88.44 329 GLY A C 1
ATOM 2643 O O . GLY A 1 329 ? -21 -26.547 -6.895 1 88.44 329 GLY A O 1
ATOM 2644 N N . SER A 1 330 ? -20.016 -26.109 -5.027 1 96.12 330 SER A N 1
ATOM 2645 C CA . SER A 1 330 ? -19.266 -25 -5.59 1 96.12 330 SER A CA 1
ATOM 2646 C C . SER A 1 330 ? -18.219 -25.484 -6.59 1 96.12 330 SER A C 1
ATOM 2648 O O . SER A 1 330 ? -17.672 -26.578 -6.441 1 96.12 330 SER A O 1
ATOM 2650 N N . ILE A 1 331 ? -18.016 -24.719 -7.723 1 97.19 331 ILE A N 1
ATOM 2651 C CA . ILE A 1 331 ? -17.078 -25.109 -8.766 1 97.19 331 ILE A CA 1
ATOM 2652 C C . ILE A 1 331 ? -16.453 -23.859 -9.406 1 97.19 331 ILE A C 1
ATOM 2654 O O . ILE A 1 331 ? -17.094 -22.812 -9.453 1 97.19 331 ILE A O 1
ATOM 2658 N N . ILE A 1 332 ? -15.281 -23.969 -9.844 1 98.69 332 ILE A N 1
ATOM 2659 C CA . ILE A 1 332 ? -14.664 -23 -10.75 1 98.69 332 ILE A CA 1
ATOM 2660 C C . ILE A 1 332 ? -14.258 -23.688 -12.047 1 98.69 332 ILE A C 1
ATOM 2662 O O . ILE A 1 332 ? -13.43 -24.594 -12.039 1 98.69 332 ILE A O 1
ATOM 2666 N N . LYS A 1 333 ? -14.914 -23.344 -13.102 1 98.81 333 LYS A N 1
ATOM 2667 C CA . LYS A 1 333 ? -14.562 -23.797 -14.438 1 98.81 333 LYS A CA 1
ATOM 2668 C C . LYS A 1 333 ? -13.719 -22.75 -15.18 1 98.81 333 LYS A C 1
ATOM 2670 O O . LYS A 1 333 ? -14.141 -21.609 -15.328 1 98.81 333 LYS A O 1
ATOM 2675 N N . GLN A 1 334 ? -12.523 -23.125 -15.539 1 98.88 334 GLN A N 1
ATOM 2676 C CA . GLN A 1 334 ? -11.664 -22.25 -16.344 1 98.88 334 GLN A CA 1
ATOM 2677 C C . GLN A 1 334 ? -11.578 -22.734 -17.781 1 98.88 334 GLN A C 1
ATOM 2679 O O . GLN A 1 334 ? -11.344 -23.922 -18.031 1 98.88 334 GLN A O 1
ATOM 2684 N N . GLN A 1 335 ? -11.828 -21.828 -18.688 1 98.75 335 GLN A N 1
ATOM 2685 C CA . GLN A 1 335 ? -11.797 -22.094 -20.125 1 98.75 335 GLN A CA 1
ATOM 2686 C C . GLN A 1 335 ? -10.68 -21.312 -20.797 1 98.75 335 GLN A C 1
ATOM 2688 O O . GLN A 1 335 ? -10.57 -20.094 -20.625 1 98.75 335 GLN A O 1
ATOM 2693 N N . PHE A 1 336 ? -9.859 -22.047 -21.547 1 98.56 336 PHE A N 1
ATOM 2694 C CA . PHE A 1 336 ? -8.742 -21.422 -22.234 1 98.56 336 PHE A CA 1
ATOM 2695 C C . PHE A 1 336 ? -9.148 -20.953 -23.625 1 98.56 336 PHE A C 1
ATOM 2697 O O . PHE A 1 336 ? -8.641 -21.469 -24.625 1 98.56 336 PHE A O 1
ATOM 2704 N N . ILE A 1 337 ? -10.008 -19.969 -23.703 1 96.88 337 ILE A N 1
ATOM 2705 C CA . ILE A 1 337 ? -10.539 -19.469 -24.953 1 96.88 337 ILE A CA 1
ATOM 2706 C C . ILE A 1 337 ? -10.141 -18 -25.125 1 96.88 337 ILE A C 1
ATOM 2708 O O . ILE A 1 337 ? -9.859 -17.312 -24.141 1 96.88 337 ILE A O 1
ATOM 2712 N N . MET B 1 1 ? 0.247 27.703 -10.305 1 91.38 1 MET B N 1
ATOM 2713 C CA . MET B 1 1 ? 0.889 28.328 -9.148 1 91.38 1 MET B CA 1
ATOM 2714 C C . MET B 1 1 ? 0.229 27.875 -7.848 1 91.38 1 MET B C 1
ATOM 2716 O O . MET B 1 1 ? -0.987 27.672 -7.801 1 91.38 1 MET B O 1
ATOM 2720 N N . ILE B 1 2 ? 1.054 27.797 -6.762 1 98.31 2 ILE B N 1
ATOM 2721 C CA . ILE B 1 2 ? 0.562 27.344 -5.461 1 98.31 2 ILE B CA 1
ATOM 2722 C C . ILE B 1 2 ? -0.268 28.469 -4.824 1 98.31 2 ILE B C 1
ATOM 2724 O O . ILE B 1 2 ? 0.107 29.641 -4.879 1 98.31 2 ILE B O 1
ATOM 2728 N N . ILE B 1 3 ? -1.394 28.141 -4.254 1 98.62 3 ILE B N 1
ATOM 2729 C CA . ILE B 1 3 ? -2.234 29.062 -3.502 1 98.62 3 ILE B CA 1
ATOM 2730 C C . ILE B 1 3 ? -1.971 28.906 -2.006 1 98.62 3 ILE B C 1
ATOM 2732 O O . ILE B 1 3 ? -2.238 27.844 -1.432 1 98.62 3 ILE B O 1
ATOM 2736 N N . TYR B 1 4 ? -1.419 29.953 -1.433 1 98.69 4 TYR B N 1
ATOM 2737 C CA . TYR B 1 4 ? -1.182 29.938 0.007 1 98.69 4 TYR B CA 1
ATOM 2738 C C . TYR B 1 4 ? -2.336 30.578 0.757 1 98.69 4 TYR B C 1
ATOM 2740 O O . TYR B 1 4 ? -2.654 31.75 0.523 1 98.69 4 TYR B O 1
ATOM 2748 N N . PRO B 1 5 ? -2.941 29.828 1.68 1 98.56 5 PRO B N 1
ATOM 2749 C CA . PRO B 1 5 ? -4 30.438 2.479 1 98.56 5 PRO B CA 1
ATOM 2750 C C . PRO B 1 5 ? -3.475 31.531 3.414 1 98.56 5 PRO B C 1
ATOM 2752 O O . PRO B 1 5 ? -2.293 31.531 3.766 1 98.56 5 PRO B O 1
ATOM 2755 N N . SER B 1 6 ? -4.355 32.406 3.74 1 96.62 6 SER B N 1
ATOM 2756 C CA . SER B 1 6 ? -4.02 33.5 4.645 1 96.62 6 SER B CA 1
ATOM 2757 C C . SER B 1 6 ? -4.898 33.5 5.891 1 96.62 6 SER B C 1
ATOM 2759 O O . SER B 1 6 ? -6.098 33.219 5.805 1 96.62 6 SER B O 1
ATOM 2761 N N . LEU B 1 7 ? -4.25 33.781 7.008 1 97.75 7 LEU B N 1
ATOM 2762 C CA . LEU B 1 7 ? -4.984 33.875 8.266 1 97.75 7 LEU B CA 1
ATOM 2763 C C . LEU B 1 7 ? -5.082 35.312 8.734 1 97.75 7 LEU B C 1
ATOM 2765 O O . LEU B 1 7 ? -4.109 36.094 8.641 1 97.75 7 LEU B O 1
ATOM 2769 N N . THR B 1 8 ? -6.285 35.719 9.055 1 95.19 8 THR B N 1
ATOM 2770 C CA . THR B 1 8 ? -6.555 37 9.672 1 95.19 8 THR B CA 1
ATOM 2771 C C . THR B 1 8 ? -7.27 36.844 11.008 1 95.19 8 THR B C 1
ATOM 2773 O O . THR B 1 8 ? -8.297 36.156 11.086 1 95.19 8 THR B O 1
ATOM 2776 N N . GLU B 1 9 ? -6.797 37.5 12.039 1 94 9 GLU B N 1
ATOM 2777 C CA . GLU B 1 9 ? -7.367 37.312 13.375 1 94 9 GLU B CA 1
ATOM 2778 C C . GLU B 1 9 ? -8.664 38.125 13.523 1 94 9 GLU B C 1
ATOM 2780 O O . GLU B 1 9 ? -8.812 39.188 12.953 1 94 9 GLU B O 1
ATOM 2785 N N . PRO B 1 10 ? -9.57 37.719 14.195 1 95.75 10 PRO B N 1
ATOM 2786 C CA . PRO B 1 10 ? -9.594 36.406 14.836 1 95.75 10 PRO B CA 1
ATOM 2787 C C . PRO B 1 10 ? -9.797 35.281 13.836 1 95.75 10 PRO B C 1
ATOM 2789 O O . PRO B 1 10 ? -10.633 35.375 12.938 1 95.75 10 PRO B O 1
ATOM 2792 N N . VAL B 1 11 ? -9.016 34.25 13.984 1 98.06 11 VAL B N 1
ATOM 2793 C CA . VAL B 1 11 ? -9.078 33.125 13.062 1 98.06 11 VAL B CA 1
ATOM 2794 C C . VAL B 1 11 ? -10.25 32.219 13.43 1 98.06 11 VAL B C 1
ATOM 2796 O O . VAL B 1 11 ? -10.391 31.812 14.586 1 98.06 11 VAL B O 1
ATOM 2799 N N . LYS B 1 12 ? -11.133 31.984 12.523 1 98.5 12 LYS B N 1
ATOM 2800 C CA . LYS B 1 12 ? -12.18 30.984 12.695 1 98.5 12 LYS B CA 1
ATOM 2801 C C . LYS B 1 12 ? -11.703 29.609 12.227 1 98.5 12 LYS B C 1
ATOM 2803 O O . LYS B 1 12 ? -11.297 29.453 11.078 1 98.5 12 LYS B O 1
ATOM 2808 N N . MET B 1 13 ? -11.797 28.734 13.148 1 98.69 13 MET B N 1
ATOM 2809 C CA . MET B 1 13 ? -11.25 27.391 12.953 1 98.69 13 MET B CA 1
ATOM 2810 C C . MET B 1 13 ? -12.359 26.344 12.945 1 98.69 13 MET B C 1
ATOM 2812 O O . MET B 1 13 ? -13.188 26.297 13.852 1 98.69 13 MET B O 1
ATOM 2816 N N . GLY B 1 14 ? -12.383 25.547 11.844 1 98.88 14 GLY B N 1
ATOM 2817 C CA . GLY B 1 14 ? -13.273 24.391 11.805 1 98.88 14 GLY B CA 1
ATOM 2818 C C . GLY B 1 14 ? -12.617 23.109 12.289 1 98.88 14 GLY B C 1
ATOM 2819 O O . GLY B 1 14 ? -11.461 22.844 11.953 1 98.88 14 GLY B O 1
ATOM 2820 N N . VAL B 1 15 ? -13.312 22.375 13.125 1 98.94 15 VAL B N 1
ATOM 2821 C CA . VAL B 1 15 ? -12.867 21.062 13.609 1 98.94 15 VAL B CA 1
ATOM 2822 C C . VAL B 1 15 ? -13.828 19.984 13.133 1 98.94 15 VAL B C 1
ATOM 2824 O O . VAL B 1 15 ? -15.016 20 13.469 1 98.94 15 VAL B O 1
ATOM 2827 N N . THR B 1 16 ? -13.352 19.109 12.305 1 98.88 16 THR B N 1
ATOM 2828 C CA . THR B 1 16 ? -14.094 17.969 11.781 1 98.88 16 THR B CA 1
ATOM 2829 C C . THR B 1 16 ? -13.195 16.734 11.727 1 98.88 16 THR B C 1
ATOM 2831 O O . THR B 1 16 ? -11.969 16.844 11.727 1 98.88 16 THR B O 1
ATOM 2834 N N . ALA B 1 17 ? -13.797 15.523 11.805 1 98.88 17 ALA B N 1
ATOM 2835 C CA . ALA B 1 17 ? -13.031 14.281 11.836 1 98.88 17 ALA B CA 1
ATOM 2836 C C . ALA B 1 17 ? -13.188 13.508 10.523 1 98.88 17 ALA B C 1
ATOM 2838 O O . ALA B 1 17 ? -13.961 12.547 10.453 1 98.88 17 ALA B O 1
ATOM 2839 N N . PRO B 1 18 ? -12.383 13.875 9.492 1 98.75 18 PRO B N 1
ATOM 2840 C CA . PRO B 1 18 ? -12.492 13.195 8.203 1 98.75 18 PRO B CA 1
ATOM 2841 C C . PRO B 1 18 ? -12.047 11.734 8.273 1 98.75 18 PRO B C 1
ATOM 2843 O O . PRO B 1 18 ? -12.289 10.969 7.332 1 98.75 18 PRO B O 1
ATOM 2846 N N . SER B 1 19 ? -11.367 11.359 9.273 1 98.69 19 SER B N 1
ATOM 2847 C CA . SER B 1 19 ? -10.977 9.977 9.539 1 98.69 19 SER B CA 1
ATOM 2848 C C . SER B 1 19 ? -11.562 9.484 10.859 1 98.69 19 SER B C 1
ATOM 2850 O O . SER B 1 19 ? -12.781 9.352 10.992 1 98.69 19 SER B O 1
ATOM 2852 N N . SER B 1 20 ? -10.781 9.398 11.953 1 98.62 20 SER B N 1
ATOM 2853 C CA . SER B 1 20 ? -11.312 8.945 13.234 1 98.62 20 SER B CA 1
ATOM 2854 C C . SER B 1 20 ? -11.867 10.117 14.047 1 98.62 20 SER B C 1
ATOM 2856 O O . SER B 1 20 ? -11.359 11.234 13.961 1 98.62 20 SER B O 1
ATOM 2858 N N . GLY B 1 21 ? -12.922 9.914 14.727 1 98.44 21 GLY B N 1
ATOM 2859 C CA . GLY B 1 21 ? -13.391 10.797 15.781 1 98.44 21 GLY B CA 1
ATOM 2860 C C . GLY B 1 21 ? -12.938 10.375 17.172 1 98.44 21 GLY B C 1
ATOM 2861 O O . GLY B 1 21 ? -11.812 9.883 17.328 1 98.44 21 GLY B O 1
ATOM 2862 N N . LEU B 1 22 ? -13.703 10.789 18.125 1 98.25 22 LEU B N 1
ATOM 2863 C CA . LEU B 1 22 ? -13.375 10.43 19.5 1 98.25 22 LEU B CA 1
ATOM 2864 C C . LEU B 1 22 ? -14.477 9.57 20.109 1 98.25 22 LEU B C 1
ATOM 2866 O O . LEU B 1 22 ? -15.664 9.828 19.906 1 98.25 22 LEU B O 1
ATOM 2870 N N . HIS B 1 23 ? -14.031 8.516 20.797 1 96.75 23 HIS B N 1
ATOM 2871 C CA . HIS B 1 23 ? -14.977 7.812 21.656 1 96.75 23 HIS B CA 1
ATOM 2872 C C . HIS B 1 23 ? -15.414 8.688 22.828 1 96.75 23 HIS B C 1
ATOM 2874 O O . HIS B 1 23 ? -14.711 9.633 23.188 1 96.75 23 HIS B O 1
ATOM 2880 N N . MET B 1 24 ? -16.5 8.273 23.391 1 96.44 24 MET B N 1
ATOM 2881 C CA . MET B 1 24 ? -17.062 9.062 24.469 1 96.44 24 MET B CA 1
ATOM 2882 C C . MET B 1 24 ? -16.031 9.297 25.578 1 96.44 24 MET B C 1
ATOM 2884 O O . MET B 1 24 ? -15.938 10.406 26.109 1 96.44 24 MET B O 1
ATOM 2888 N N . GLU B 1 25 ? -15.273 8.305 25.875 1 95.81 25 GLU B N 1
ATOM 2889 C CA . GLU B 1 25 ? -14.289 8.367 26.953 1 95.81 25 GLU B CA 1
ATOM 2890 C C . GLU B 1 25 ? -13.156 9.336 26.625 1 95.81 25 GLU B C 1
ATOM 2892 O O . GLU B 1 25 ? -12.398 9.742 27.5 1 95.81 25 GLU B O 1
ATOM 2897 N N . GLN B 1 26 ? -13.039 9.727 25.328 1 96.44 26 GLN B N 1
ATOM 2898 C CA . GLN B 1 26 ? -11.953 10.594 24.875 1 96.44 26 GLN B CA 1
ATOM 2899 C C . GLN B 1 26 ? -12.445 12.023 24.656 1 96.44 26 GLN B C 1
ATOM 2901 O O . GLN B 1 26 ? -11.656 12.898 24.297 1 96.44 26 GLN B O 1
ATOM 2906 N N . HIS B 1 27 ? -13.688 12.312 24.891 1 98.06 27 HIS B N 1
ATOM 2907 C CA . HIS B 1 27 ? -14.281 13.609 24.578 1 98.06 27 HIS B CA 1
ATOM 2908 C C . HIS B 1 27 ? -13.578 14.734 25.328 1 98.06 27 HIS B C 1
ATOM 2910 O O . HIS B 1 27 ? -13.438 15.844 24.812 1 98.06 27 HIS B O 1
ATOM 2916 N N . SER B 1 28 ? -13.125 14.43 26.531 1 97.38 28 SER B N 1
ATOM 2917 C CA . SER B 1 28 ? -12.469 15.445 27.359 1 97.38 28 SER B CA 1
ATOM 2918 C C . SER B 1 28 ? -11.18 15.938 26.703 1 97.38 28 SER B C 1
ATOM 2920 O O . SER B 1 28 ? -10.789 17.094 26.875 1 97.38 28 SER B O 1
ATOM 2922 N N . LEU B 1 29 ? -10.508 15.07 25.969 1 97 29 LEU B N 1
ATOM 2923 C CA . LEU B 1 29 ? -9.289 15.461 25.266 1 97 29 LEU B CA 1
ATOM 2924 C C . LEU B 1 29 ? -9.57 16.578 24.266 1 97 29 LEU B C 1
ATOM 2926 O O . LEU B 1 29 ? -8.82 17.562 24.188 1 97 29 LEU B O 1
ATOM 2930 N N . LEU B 1 30 ? -10.617 16.391 23.516 1 98.5 30 LEU B N 1
ATOM 2931 C CA . LEU B 1 30 ? -10.984 17.391 22.516 1 98.5 30 LEU B CA 1
ATOM 2932 C C . LEU B 1 30 ? -11.453 18.672 23.188 1 98.5 30 LEU B C 1
ATOM 2934 O O . LEU B 1 30 ? -11.125 19.766 22.719 1 98.5 30 LEU B O 1
ATOM 2938 N N . GLU B 1 31 ? -12.242 18.531 24.234 1 98.38 31 GLU B N 1
ATOM 2939 C CA . GLU B 1 31 ? -12.711 19.703 24.984 1 98.38 31 GLU B CA 1
ATOM 2940 C C . GLU B 1 31 ? -11.539 20.547 25.484 1 98.38 31 GLU B C 1
ATOM 2942 O O . GLU B 1 31 ? -11.57 21.766 25.406 1 98.38 31 GLU B O 1
ATOM 2947 N N . GLU B 1 32 ? -10.555 19.875 25.984 1 97.75 32 GLU B N 1
ATOM 2948 C CA . GLU B 1 32 ? -9.367 20.562 26.453 1 97.75 32 GLU B CA 1
ATOM 2949 C C . GLU B 1 32 ? -8.648 21.281 25.312 1 97.75 32 GLU B C 1
ATOM 2951 O O . GLU B 1 32 ? -8.211 22.422 25.469 1 97.75 32 GLU B O 1
ATOM 2956 N N . ALA B 1 33 ? -8.492 20.594 24.219 1 98.44 33 ALA B N 1
ATOM 2957 C CA . ALA B 1 33 ? -7.82 21.188 23.062 1 98.44 33 ALA B CA 1
ATOM 2958 C C . ALA B 1 33 ? -8.562 22.422 22.578 1 98.44 33 ALA B C 1
ATOM 2960 O O . ALA B 1 33 ? -7.945 23.453 22.266 1 98.44 33 ALA B O 1
ATOM 2961 N N . ILE B 1 34 ? -9.906 22.344 22.5 1 98.44 34 ILE B N 1
ATOM 2962 C CA . ILE B 1 34 ? -10.742 23.453 22.062 1 98.44 34 ILE B CA 1
ATOM 2963 C C . ILE B 1 34 ? -10.594 24.625 23.031 1 98.44 34 ILE B C 1
ATOM 2965 O O . ILE B 1 34 ? -10.445 25.766 22.609 1 98.44 34 ILE B O 1
ATOM 2969 N N . TYR B 1 35 ? -10.594 24.297 24.281 1 98.25 35 TYR B N 1
ATOM 2970 C CA . TYR B 1 35 ? -10.438 25.312 25.312 1 98.25 35 TYR B CA 1
ATOM 2971 C C . TYR B 1 35 ? -9.133 26.078 25.109 1 98.25 35 TYR B C 1
ATOM 2973 O O . TYR B 1 35 ? -9.109 27.312 25.188 1 98.25 35 TYR B O 1
ATOM 2981 N N . ARG B 1 36 ? -8.039 25.375 24.906 1 98.06 36 ARG B N 1
ATOM 2982 C CA . ARG B 1 36 ? -6.738 26 24.688 1 98.06 36 ARG B CA 1
ATOM 2983 C C . ARG B 1 36 ? -6.77 26.922 23.484 1 98.06 36 ARG B C 1
ATOM 2985 O O . ARG B 1 36 ? -6.219 28.031 23.516 1 98.06 36 ARG B O 1
ATOM 2992 N N . MET B 1 37 ? -7.406 26.484 22.391 1 98.25 37 MET B N 1
ATOM 2993 C CA . MET B 1 37 ? -7.484 27.281 21.172 1 98.25 37 MET B CA 1
ATOM 2994 C C . MET B 1 37 ? -8.305 28.547 21.406 1 98.25 37 MET B C 1
ATOM 2996 O O . MET B 1 37 ? -7.934 29.625 20.938 1 98.25 37 MET B O 1
ATOM 3000 N N . GLU B 1 38 ? -9.398 28.391 22.094 1 98.25 38 GLU B N 1
ATOM 3001 C CA . GLU B 1 38 ? -10.234 29.547 22.406 1 98.25 38 GLU B CA 1
ATOM 3002 C C . GLU B 1 38 ? -9.484 30.547 23.281 1 98.25 38 GLU B C 1
ATOM 3004 O O . GLU B 1 38 ? -9.602 31.75 23.094 1 98.25 38 GLU B O 1
ATOM 3009 N N . GLN B 1 39 ? -8.734 30.078 24.188 1 97.44 39 GLN B N 1
ATOM 3010 C CA . GLN B 1 39 ? -7.922 30.938 25.031 1 97.44 39 GLN B CA 1
ATOM 3011 C C . GLN B 1 39 ? -6.914 31.734 24.203 1 97.44 39 GLN B C 1
ATOM 3013 O O . GLN B 1 39 ? -6.566 32.844 24.562 1 97.44 39 GLN B O 1
ATOM 3018 N N . LYS B 1 40 ? -6.48 31.156 23.125 1 96.12 40 LYS B N 1
ATOM 3019 C CA . LYS B 1 40 ? -5.52 31.797 22.25 1 96.12 40 LYS B CA 1
ATOM 3020 C C . LYS B 1 40 ? -6.207 32.812 21.328 1 96.12 40 LYS B C 1
ATOM 3022 O O . LYS B 1 40 ? -5.543 33.5 20.562 1 96.12 40 LYS B O 1
ATOM 3027 N N . GLY B 1 41 ? -7.531 32.812 21.297 1 97.5 41 GLY B N 1
ATOM 3028 C CA . GLY B 1 41 ? -8.258 33.812 20.531 1 97.5 41 GLY B CA 1
ATOM 3029 C C . GLY B 1 41 ? -8.922 33.25 19.281 1 97.5 41 GLY B C 1
ATOM 3030 O O . GLY B 1 41 ? -9.5 34 18.484 1 97.5 41 GLY B O 1
ATOM 3031 N N . TYR B 1 42 ? -8.852 31.953 19.094 1 98.44 42 TYR B N 1
ATOM 3032 C CA . TYR B 1 42 ? -9.508 31.328 17.938 1 98.44 42 TYR B CA 1
ATOM 3033 C C . TYR B 1 42 ? -11.008 31.188 18.172 1 98.44 42 TYR B C 1
ATOM 3035 O O . TYR B 1 42 ? -11.445 30.938 19.297 1 98.44 42 TYR B O 1
ATOM 3043 N N . GLU B 1 43 ? -11.766 31.422 17.156 1 98.5 43 GLU B N 1
ATOM 3044 C CA . GLU B 1 43 ? -13.172 31.031 17.125 1 98.5 43 GLU B CA 1
ATOM 3045 C C . GLU B 1 43 ? -13.344 29.625 16.562 1 98.5 43 GLU B C 1
ATOM 3047 O O . GLU B 1 43 ? -12.969 29.359 15.414 1 98.5 43 GLU B O 1
ATOM 3052 N N . VAL B 1 44 ? -13.953 28.766 17.312 1 98.62 44 VAL B N 1
ATOM 3053 C CA . VAL B 1 44 ? -13.93 27.359 16.938 1 98.62 44 VAL B CA 1
ATOM 3054 C C . VAL B 1 44 ? -15.344 26.906 16.531 1 98.62 44 VAL B C 1
ATOM 3056 O O . VAL B 1 44 ? -16.312 27.188 17.25 1 98.62 44 VAL B O 1
ATOM 3059 N N . VAL B 1 45 ? -15.477 26.312 15.391 1 98.56 45 VAL B N 1
ATOM 3060 C CA . VAL B 1 45 ? -16.672 25.625 14.922 1 98.56 45 VAL B CA 1
ATOM 3061 C C . VAL B 1 45 ? -16.422 24.125 14.875 1 98.56 45 VAL B C 1
ATOM 3063 O O . VAL B 1 45 ? -15.562 23.656 14.133 1 98.56 45 VAL B O 1
ATOM 3066 N N . ILE B 1 46 ? -17.188 23.375 15.625 1 98.69 46 ILE B N 1
ATOM 3067 C CA . ILE B 1 46 ? -16.906 21.953 15.766 1 98.69 46 ILE B CA 1
ATOM 3068 C C . ILE B 1 46 ? -18.016 21.141 15.094 1 98.69 46 ILE B C 1
ATOM 3070 O O . ILE B 1 46 ? -19.203 21.391 15.305 1 98.69 46 ILE B O 1
ATOM 3074 N N . GLY B 1 47 ? -17.625 20.25 14.25 1 98.69 47 GLY B N 1
ATOM 3075 C CA . GLY B 1 47 ? -18.562 19.359 13.594 1 98.69 47 GLY B CA 1
ATOM 3076 C C . GLY B 1 47 ? -18.969 18.188 14.461 1 98.69 47 GLY B C 1
ATOM 3077 O O . GLY B 1 47 ? -18.344 17.906 15.492 1 98.69 47 GLY B O 1
ATOM 3078 N N . GLN B 1 48 ? -19.984 17.438 14.031 1 98.56 48 GLN B N 1
ATOM 3079 C CA . GLN B 1 48 ? -20.547 16.312 14.789 1 98.56 48 GLN B CA 1
ATOM 3080 C C . GLN B 1 48 ? -19.656 15.078 14.68 1 98.56 48 GLN B C 1
ATOM 3082 O O . GLN B 1 48 ? -19.609 14.266 15.602 1 98.56 48 GLN B O 1
ATOM 3087 N N . THR B 1 49 ? -18.922 14.977 13.625 1 98.88 49 THR B N 1
ATOM 3088 C CA . THR B 1 49 ? -18.125 13.781 13.367 1 98.88 49 THR B CA 1
ATOM 3089 C C . THR B 1 49 ? -17.016 13.641 14.406 1 98.88 49 THR B C 1
ATOM 3091 O O . THR B 1 49 ? -16.531 12.531 14.648 1 98.88 49 THR B O 1
ATOM 3094 N N . CYS B 1 50 ? -16.625 14.711 15.039 1 98.81 50 CYS B N 1
ATOM 3095 C CA . CYS B 1 50 ? -15.57 14.68 16.047 1 98.81 50 CYS B CA 1
ATOM 3096 C C . CYS B 1 50 ? -16 13.867 17.266 1 98.81 50 CYS B C 1
ATOM 3098 O O . CYS B 1 50 ? -15.164 13.297 17.969 1 98.81 50 CYS B O 1
ATOM 3100 N N . TRP B 1 51 ? -17.297 13.766 17.453 1 98.69 51 TRP B N 1
ATOM 3101 C CA . TRP B 1 51 ? -17.828 13.242 18.703 1 98.69 51 TRP B CA 1
ATOM 3102 C C . TRP B 1 51 ? -18.312 11.805 18.531 1 98.69 51 TRP B C 1
ATOM 3104 O O . TRP B 1 51 ? -18.969 11.258 19.422 1 98.69 51 TRP B O 1
ATOM 3114 N N . THR B 1 52 ? -18.094 11.25 17.344 1 98.38 52 THR B N 1
ATOM 3115 C CA . THR B 1 52 ? -18.531 9.891 17.078 1 98.38 52 THR B CA 1
ATOM 3116 C C . THR B 1 52 ? -17.391 9.039 16.547 1 98.38 52 THR B C 1
ATOM 3118 O O . THR B 1 52 ? -16.438 9.555 15.945 1 98.38 52 THR B O 1
ATOM 3121 N N . GLU B 1 53 ? -17.438 7.848 16.891 1 98 53 GLU B N 1
ATOM 3122 C CA . GLU B 1 53 ? -16.484 6.84 16.406 1 98 53 GLU B CA 1
ATOM 3123 C C . GLU B 1 53 ? -17.156 5.473 16.312 1 98 53 GLU B C 1
ATOM 3125 O O . GLU B 1 53 ? -17.828 5.031 17.25 1 98 53 GLU B O 1
ATOM 3130 N N . TYR B 1 54 ? -17.062 4.926 15.148 1 96.44 54 TYR B N 1
ATOM 3131 C CA . TYR B 1 54 ? -17.688 3.625 14.922 1 96.44 54 TYR B CA 1
ATOM 3132 C C . TYR B 1 54 ? -16.906 2.826 13.883 1 96.44 54 TYR B C 1
ATOM 3134 O O . TYR B 1 54 ? -16.766 3.25 12.734 1 96.44 54 TYR B O 1
ATOM 3142 N N . LYS B 1 55 ? -16.375 1.638 14.258 1 97.25 55 LYS B N 1
ATOM 3143 C CA . LYS B 1 55 ? -15.688 0.715 13.367 1 97.25 55 LYS B CA 1
ATOM 3144 C C . LYS B 1 55 ? -14.562 1.418 12.609 1 97.25 55 LYS B C 1
ATOM 3146 O O . LYS B 1 55 ? -14.523 1.387 11.375 1 97.25 55 LYS B O 1
ATOM 3151 N N . ALA B 1 56 ? -13.703 2.125 13.344 1 97.44 56 ALA B N 1
ATOM 3152 C CA . ALA B 1 56 ? -12.422 2.682 12.898 1 97.44 56 ALA B CA 1
ATOM 3153 C C . ALA B 1 56 ? -12.625 3.971 12.109 1 97.44 56 ALA B C 1
ATOM 3155 O O . ALA B 1 56 ? -11.719 4.434 11.422 1 97.44 56 ALA B O 1
ATOM 3156 N N . LYS B 1 57 ? -13.812 4.504 12.156 1 98.06 57 LYS B N 1
ATOM 3157 C CA . LYS B 1 57 ? -14.062 5.789 11.508 1 98.06 57 LYS B CA 1
ATOM 3158 C C . LYS B 1 57 ? -15.031 6.637 12.328 1 98.06 57 LYS B C 1
ATOM 3160 O O . LYS B 1 57 ? -15.836 6.105 13.094 1 98.06 57 LYS B O 1
ATOM 3165 N N . SER B 1 58 ? -14.977 7.895 12.148 1 98.75 58 SER B N 1
ATOM 3166 C CA . SER B 1 58 ? -15.797 8.812 12.938 1 98.75 58 SER B CA 1
ATOM 3167 C C . SER B 1 58 ? -17.266 8.695 12.57 1 98.75 58 SER B C 1
ATOM 3169 O O . SER B 1 58 ? -18.141 8.844 13.43 1 98.75 58 SER B O 1
ATOM 3171 N N . ALA B 1 59 ? -17.562 8.469 11.305 1 98.56 59 ALA B N 1
ATOM 3172 C CA . ALA B 1 59 ? -18.891 8.359 10.711 1 98.56 59 ALA B CA 1
ATOM 3173 C C . ALA B 1 59 ? -18.828 7.727 9.328 1 98.56 59 ALA B C 1
ATOM 3175 O O . ALA B 1 59 ? -17.75 7.484 8.797 1 98.56 59 ALA B O 1
ATOM 3176 N N . PRO B 1 60 ? -20 7.359 8.734 1 98.25 60 PRO B N 1
ATOM 3177 C CA . PRO B 1 60 ? -19.969 6.883 7.352 1 98.25 60 PRO B CA 1
ATOM 3178 C C . PRO B 1 60 ? -19.328 7.883 6.395 1 98.25 60 PRO B C 1
ATOM 3180 O O . PRO B 1 60 ? -19.406 9.094 6.621 1 98.25 60 PRO B O 1
ATOM 3183 N N . ALA B 1 61 ? -18.812 7.426 5.371 1 98.56 61 ALA B N 1
ATOM 3184 C CA . ALA B 1 61 ? -17.969 8.211 4.461 1 98.56 61 ALA B CA 1
ATOM 3185 C C . ALA B 1 61 ? -18.719 9.438 3.955 1 98.56 61 ALA B C 1
ATOM 3187 O O . ALA B 1 61 ? -18.172 10.539 3.934 1 98.56 61 ALA B O 1
ATOM 3188 N N . LYS B 1 62 ? -19.953 9.297 3.572 1 98.56 62 LYS B N 1
ATOM 3189 C CA . LYS B 1 62 ? -20.734 10.398 3.002 1 98.56 62 LYS B CA 1
ATOM 3190 C C . LYS B 1 62 ? -20.984 11.484 4.039 1 98.56 62 LYS B C 1
ATOM 3192 O O . LYS B 1 62 ? -20.969 12.672 3.713 1 98.56 62 LYS B O 1
ATOM 3197 N N . ILE B 1 63 ? -21.188 11.094 5.258 1 98.81 63 ILE B N 1
ATOM 3198 C CA . ILE B 1 63 ? -21.422 12.039 6.344 1 98.81 63 ILE B CA 1
ATOM 3199 C C . ILE B 1 63 ? -20.125 12.812 6.645 1 98.81 63 ILE B C 1
ATOM 3201 O O . ILE B 1 63 ? -20.156 14.039 6.781 1 98.81 63 ILE B O 1
ATOM 3205 N N . ARG B 1 64 ? -19.031 12.133 6.73 1 98.88 64 ARG B N 1
ATOM 3206 C CA . ARG B 1 64 ? -17.75 12.773 6.957 1 98.88 64 ARG B CA 1
ATOM 3207 C C . ARG B 1 64 ? -17.422 13.773 5.852 1 98.88 64 ARG B C 1
ATOM 3209 O O . ARG B 1 64 ? -17.016 14.906 6.129 1 98.88 64 ARG B O 1
ATOM 3216 N N . ALA B 1 65 ? -17.641 13.297 4.605 1 98.88 65 ALA B N 1
ATOM 3217 C CA . ALA B 1 65 ? -17.344 14.148 3.457 1 98.88 65 ALA B CA 1
ATOM 3218 C C . ALA B 1 65 ? -18.234 15.391 3.447 1 98.88 65 ALA B C 1
ATOM 3220 O O . ALA B 1 65 ? -17.781 16.5 3.156 1 98.88 65 ALA B O 1
ATOM 3221 N N . MET B 1 66 ? -19.516 15.172 3.725 1 98.81 66 MET B N 1
ATOM 3222 C CA . MET B 1 66 ? -20.469 16.281 3.725 1 98.81 66 MET B CA 1
ATOM 3223 C C . MET B 1 66 ? -20.062 17.344 4.75 1 98.81 66 MET B C 1
ATOM 3225 O O . MET B 1 66 ? -20.047 18.531 4.445 1 98.81 66 MET B O 1
ATOM 3229 N N . GLU B 1 67 ? -19.781 16.922 5.938 1 98.94 67 GLU B N 1
ATOM 3230 C CA . GLU B 1 67 ? -19.375 17.859 6.98 1 98.94 67 GLU B CA 1
ATOM 3231 C C . GLU B 1 67 ? -18.078 18.594 6.586 1 98.94 67 GLU B C 1
ATOM 3233 O O . GLU B 1 67 ? -17.969 19.797 6.762 1 98.94 67 GLU B O 1
ATOM 3238 N N . LEU B 1 68 ? -17.125 17.875 6.074 1 98.94 68 LEU B N 1
ATOM 3239 C CA . LEU B 1 68 ? -15.867 18.469 5.637 1 98.94 68 LEU B CA 1
ATOM 3240 C C . LEU B 1 68 ? -16.109 19.469 4.516 1 98.94 68 LEU B C 1
ATOM 3242 O O . LEU B 1 68 ? -15.57 20.578 4.543 1 98.94 68 LEU B O 1
ATOM 3246 N N . ASN B 1 69 ? -16.891 19.062 3.492 1 98.94 69 ASN B N 1
ATOM 3247 C CA . ASN B 1 69 ? -17.219 19.969 2.391 1 98.94 69 ASN B CA 1
ATOM 3248 C C . ASN B 1 69 ? -17.828 21.266 2.889 1 98.94 69 ASN B C 1
ATOM 3250 O O . ASN B 1 69 ? -17.484 22.344 2.406 1 98.94 69 ASN B O 1
ATOM 3254 N N . THR B 1 70 ? -18.719 21.141 3.871 1 98.81 70 THR B N 1
ATOM 3255 C CA . THR B 1 70 ? -19.359 22.312 4.438 1 98.81 70 THR B CA 1
ATOM 3256 C C . THR B 1 70 ? -18.328 23.281 4.992 1 98.81 70 THR B C 1
ATOM 3258 O O . THR B 1 70 ? -18.406 24.484 4.742 1 98.81 70 THR B O 1
ATOM 3261 N N . MET B 1 71 ? -17.375 22.781 5.625 1 98.81 71 MET B N 1
ATOM 3262 C CA . MET B 1 71 ? -16.359 23.641 6.223 1 98.81 71 MET B CA 1
ATOM 3263 C C . MET B 1 71 ? -15.375 24.141 5.168 1 98.81 71 MET B C 1
ATOM 3265 O O . MET B 1 71 ? -14.945 25.297 5.203 1 98.81 71 MET B O 1
ATOM 3269 N N . LEU B 1 72 ? -15.008 23.281 4.234 1 98.88 72 LEU B N 1
ATOM 3270 C CA . LEU B 1 72 ? -14.078 23.656 3.168 1 98.88 72 LEU B CA 1
ATOM 3271 C C . LEU B 1 72 ? -14.656 24.75 2.297 1 98.88 72 LEU B C 1
ATOM 3273 O O . LEU B 1 72 ? -13.914 25.547 1.712 1 98.88 72 LEU B O 1
ATOM 3277 N N . GLN B 1 73 ? -15.961 24.875 2.213 1 98.69 73 GLN B N 1
ATOM 3278 C CA . GLN B 1 73 ? -16.625 25.797 1.305 1 98.69 73 GLN B CA 1
ATOM 3279 C C . GLN B 1 73 ? -17.094 27.047 2.043 1 98.69 73 GLN B C 1
ATOM 3281 O O . GLN B 1 73 ? -17.5 28.031 1.416 1 98.69 73 GLN B O 1
ATOM 3286 N N . ALA B 1 74 ? -17.016 26.984 3.381 1 98.38 74 ALA B N 1
ATOM 3287 C CA . ALA B 1 74 ? -17.469 28.125 4.184 1 98.38 74 ALA B CA 1
ATOM 3288 C C . ALA B 1 74 ? -16.5 29.297 4.051 1 98.38 74 ALA B C 1
ATOM 3290 O O . ALA B 1 74 ? -15.297 29.156 4.234 1 98.38 74 ALA B O 1
ATOM 3291 N N . ASP B 1 75 ? -17.031 30.5 3.889 1 97.06 75 ASP B N 1
ATOM 3292 C CA . ASP B 1 75 ? -16.219 31.703 3.73 1 97.06 75 ASP B CA 1
ATOM 3293 C C . ASP B 1 75 ? -15.578 32.125 5.059 1 97.06 75 ASP B C 1
ATOM 3295 O O . ASP B 1 75 ? -14.477 32.656 5.082 1 97.06 75 ASP B O 1
ATOM 3299 N N . SER B 1 76 ? -16.25 31.828 6.082 1 96.94 76 SER B N 1
ATOM 3300 C CA . SER B 1 76 ? -15.836 32.344 7.383 1 96.94 76 SER B CA 1
ATOM 3301 C C . SER B 1 76 ? -14.703 31.516 7.973 1 96.94 76 SER B C 1
ATOM 3303 O O . SER B 1 76 ? -13.906 32 8.773 1 96.94 76 SER B O 1
ATOM 3305 N N . ILE B 1 77 ? -14.586 30.234 7.621 1 98.5 77 ILE B N 1
ATOM 3306 C CA . ILE B 1 77 ? -13.594 29.344 8.195 1 98.5 77 ILE B CA 1
ATOM 3307 C C . ILE B 1 77 ? -12.266 29.5 7.453 1 98.5 77 ILE B C 1
ATOM 3309 O O . ILE B 1 77 ? -12.234 29.453 6.219 1 98.5 77 ILE B O 1
ATOM 3313 N N . GLN B 1 78 ? -11.188 29.672 8.188 1 98.5 78 GLN B N 1
ATOM 3314 C CA . GLN B 1 78 ? -9.891 29.922 7.574 1 98.5 78 GLN B CA 1
ATOM 3315 C C . GLN B 1 78 ? -8.953 28.719 7.77 1 98.5 78 GLN B C 1
ATOM 3317 O O . GLN B 1 78 ? -7.957 28.594 7.062 1 98.5 78 GLN B O 1
ATOM 3322 N N . LEU B 1 79 ? -9.227 27.938 8.758 1 98.75 79 LEU B N 1
ATOM 3323 C CA . LEU B 1 79 ? -8.383 26.812 9.172 1 98.75 79 LEU B CA 1
ATOM 3324 C C . LEU B 1 79 ? -9.234 25.609 9.531 1 98.75 79 LEU B C 1
ATOM 3326 O O . LEU B 1 79 ? -10.219 25.719 10.266 1 98.75 79 LEU B O 1
ATOM 3330 N N . ILE B 1 80 ? -8.977 24.5 8.93 1 98.94 80 ILE B N 1
ATOM 3331 C CA . ILE B 1 80 ? -9.555 23.234 9.344 1 98.94 80 ILE B CA 1
ATOM 3332 C C . ILE B 1 80 ? -8.508 22.422 10.102 1 98.94 80 ILE B C 1
ATOM 3334 O O . ILE B 1 80 ? -7.41 22.172 9.586 1 98.94 80 ILE B O 1
ATOM 3338 N N . PHE B 1 81 ? -8.797 22 11.281 1 98.88 81 PHE B N 1
ATOM 3339 C CA . PHE B 1 81 ? -7.867 21.359 12.211 1 98.88 81 PHE B CA 1
ATOM 3340 C C . PHE B 1 81 ? -8.492 20.125 12.828 1 98.88 81 PHE B C 1
ATOM 3342 O O . PHE B 1 81 ? -8.992 20.156 13.953 1 98.88 81 PHE B O 1
ATOM 3349 N N . PRO B 1 82 ? -8.391 18.906 12.172 1 98.94 82 PRO B N 1
ATOM 3350 C CA . PRO B 1 82 ? -8.977 17.672 12.703 1 98.94 82 PRO B CA 1
ATOM 3351 C C . PRO B 1 82 ? -8.383 17.281 14.055 1 98.94 82 PRO B C 1
ATOM 3353 O O . PRO B 1 82 ? -7.23 17.609 14.344 1 98.94 82 PRO B O 1
ATOM 3356 N N . PRO B 1 83 ? -9.172 16.531 14.883 1 98.69 83 PRO B N 1
ATOM 3357 C CA . PRO B 1 83 ? -8.648 16.125 16.188 1 98.69 83 PRO B CA 1
ATOM 3358 C C . PRO B 1 83 ? -7.379 15.273 16.062 1 98.69 83 PRO B C 1
ATOM 3360 O O . PRO B 1 83 ? -6.41 15.5 16.781 1 98.69 83 PRO B O 1
ATOM 3363 N N . TRP B 1 84 ? -7.391 14.344 15.266 1 98.19 84 TRP B N 1
ATOM 3364 C CA . TRP B 1 84 ? -6.254 13.484 14.953 1 98.19 84 TRP B CA 1
ATOM 3365 C C . TRP B 1 84 ? -6.512 12.688 13.68 1 98.19 84 TRP B C 1
ATOM 3367 O O . TRP B 1 84 ? -7.387 13.039 12.883 1 98.19 84 TRP B O 1
ATOM 3377 N N . GLY B 1 85 ? -5.613 11.773 13.352 1 98.06 85 GLY B N 1
ATOM 3378 C CA . GLY B 1 85 ? -5.734 10.953 12.156 1 98.06 85 GLY B CA 1
ATOM 3379 C C . GLY B 1 85 ? -6.711 9.805 12.312 1 98.06 85 GLY B C 1
ATOM 3380 O O . GLY B 1 85 ? -7.793 9.977 12.875 1 98.06 85 GLY B O 1
ATOM 3381 N N . GLY B 1 86 ? -6.34 8.711 11.844 1 98.31 86 GLY B N 1
ATOM 3382 C CA . GLY B 1 86 ? -7.156 7.504 11.828 1 98.31 86 GLY B CA 1
ATOM 3383 C C . GLY B 1 86 ? -6.68 6.469 10.828 1 98.31 86 GLY B C 1
ATOM 3384 O O . GLY B 1 86 ? -5.477 6.234 10.703 1 98.31 86 GLY B O 1
ATOM 3385 N N . GLU B 1 87 ? -7.719 5.863 10.242 1 97.94 87 GLU B N 1
ATOM 3386 C CA . GLU B 1 87 ? -7.332 4.727 9.406 1 97.94 87 GLU B CA 1
ATOM 3387 C C . GLU B 1 87 ? -7.906 4.855 8 1 97.94 87 GLU B C 1
ATOM 3389 O O . GLU B 1 87 ? -7.273 4.434 7.027 1 97.94 87 GLU B O 1
ATOM 3394 N N . LEU B 1 88 ? -9.047 5.426 7.898 1 98.75 88 LEU B N 1
ATOM 3395 C CA . LEU B 1 88 ? -9.797 5.145 6.68 1 98.75 88 LEU B CA 1
ATOM 3396 C C . LEU B 1 88 ? -10.258 6.434 6.012 1 98.75 88 LEU B C 1
ATOM 3398 O O . LEU B 1 88 ? -11.336 6.48 5.414 1 98.75 88 LEU B O 1
ATOM 3402 N N . LEU B 1 89 ? -9.469 7.441 6.137 1 98.88 89 LEU B N 1
ATOM 3403 C CA . LEU B 1 89 ? -9.797 8.711 5.504 1 98.88 89 LEU B CA 1
ATOM 3404 C C . LEU B 1 89 ? -10 8.531 4 1 98.88 89 LEU B C 1
ATOM 3406 O O . LEU B 1 89 ? -10.844 9.203 3.4 1 98.88 89 LEU B O 1
ATOM 3410 N N . ILE B 1 90 ? -9.336 7.633 3.357 1 98.88 90 ILE B N 1
ATOM 3411 C CA . ILE B 1 90 ? -9.32 7.453 1.909 1 98.88 90 ILE B CA 1
ATOM 3412 C C . ILE B 1 90 ? -10.742 7.215 1.403 1 98.88 90 ILE B C 1
ATOM 3414 O O . ILE B 1 90 ? -11.055 7.531 0.253 1 98.88 90 ILE B O 1
ATOM 3418 N N . GLU B 1 91 ? -11.633 6.785 2.232 1 98.81 91 GLU B N 1
ATOM 3419 C CA . GLU B 1 91 ? -13 6.441 1.852 1 98.81 91 GLU B CA 1
ATOM 3420 C C . GLU B 1 91 ? -13.773 7.68 1.415 1 98.81 91 GLU B C 1
ATOM 3422 O O . GLU B 1 91 ? -14.781 7.574 0.709 1 98.81 91 GLU B O 1
ATOM 3427 N N . ILE B 1 92 ? -13.359 8.844 1.85 1 98.81 92 ILE B N 1
ATOM 3428 C CA . ILE B 1 92 ? -14.219 10 1.637 1 98.81 92 ILE B CA 1
ATOM 3429 C C . ILE B 1 92 ? -13.773 10.758 0.385 1 98.81 92 ILE B C 1
ATOM 3431 O O . ILE B 1 92 ? -14.477 11.648 -0.097 1 98.81 92 ILE B O 1
ATOM 3435 N N . LEU B 1 93 ? -12.633 10.414 -0.209 1 98.88 93 LEU B N 1
ATOM 3436 C CA . LEU B 1 93 ? -12.023 11.195 -1.273 1 98.88 93 LEU B CA 1
ATOM 3437 C C . LEU B 1 93 ? -12.992 11.391 -2.436 1 98.88 93 LEU B C 1
ATOM 3439 O O . LEU B 1 93 ? -13.109 12.5 -2.971 1 98.88 93 LEU B O 1
ATOM 3443 N N . GLU B 1 94 ? -13.719 10.352 -2.83 1 98.56 94 GLU B N 1
ATOM 3444 C CA . GLU B 1 94 ? -14.586 10.422 -4.008 1 98.56 94 GLU B CA 1
ATOM 3445 C C . GLU B 1 94 ? -15.805 11.297 -3.746 1 98.56 94 GLU B C 1
ATOM 3447 O O . GLU B 1 94 ? -16.531 11.664 -4.68 1 98.56 94 GLU B O 1
ATOM 3452 N N . HIS B 1 95 ? -16.016 11.656 -2.465 1 98.75 95 HIS B N 1
ATOM 3453 C CA . HIS B 1 95 ? -17.172 12.461 -2.098 1 98.75 95 HIS B CA 1
ATOM 3454 C C . HIS B 1 95 ? -16.781 13.906 -1.824 1 98.75 95 HIS B C 1
ATOM 3456 O O . HIS B 1 95 ? -17.641 14.75 -1.545 1 98.75 95 HIS B O 1
ATOM 3462 N N . ILE B 1 96 ? -15.516 14.219 -1.837 1 98.88 96 ILE B N 1
ATOM 3463 C CA . ILE B 1 96 ? -15.039 15.586 -1.625 1 98.88 96 ILE B CA 1
ATOM 3464 C C . ILE B 1 96 ? -15.227 16.406 -2.902 1 98.88 96 ILE B C 1
ATOM 3466 O O . ILE B 1 96 ? -14.93 15.922 -4 1 98.88 96 ILE B O 1
ATOM 3470 N N . GLU B 1 97 ? -15.75 17.562 -2.809 1 98.81 97 GLU B N 1
ATOM 3471 C CA . GLU B 1 97 ? -15.906 18.484 -3.93 1 98.81 97 GLU B CA 1
ATOM 3472 C C . GLU B 1 97 ? -14.672 19.375 -4.082 1 98.81 97 GLU B C 1
ATOM 3474 O O . GLU B 1 97 ? -14.727 20.562 -3.789 1 98.81 97 GLU B O 1
ATOM 3479 N N . PHE B 1 98 ? -13.641 18.859 -4.641 1 98.75 98 PHE B N 1
ATOM 3480 C CA . PHE B 1 98 ? -12.328 19.484 -4.699 1 98.75 98 PHE B CA 1
ATOM 3481 C C . PHE B 1 98 ? -12.391 20.828 -5.43 1 98.75 98 PHE B C 1
ATOM 3483 O O . PHE B 1 98 ? -11.711 21.781 -5.055 1 98.75 98 PHE B O 1
ATOM 3490 N N . ASP B 1 99 ? -13.219 20.938 -6.445 1 98.06 99 ASP B N 1
ATOM 3491 C CA . ASP B 1 99 ? -13.312 22.141 -7.277 1 98.06 99 ASP B CA 1
ATOM 3492 C C . ASP B 1 99 ? -13.984 23.281 -6.52 1 98.06 99 ASP B C 1
ATOM 3494 O O . ASP B 1 99 ? -13.93 24.438 -6.953 1 98.06 99 ASP B O 1
ATOM 3498 N N . GLN B 1 100 ? -14.594 22.938 -5.371 1 98.69 100 GLN B N 1
ATOM 3499 C CA . GLN B 1 100 ? -15.336 23.938 -4.613 1 98.69 100 GLN B CA 1
ATOM 3500 C C . GLN B 1 100 ? -14.586 24.328 -3.344 1 98.69 100 GLN B C 1
ATOM 3502 O O . GLN B 1 100 ? -15.078 25.125 -2.547 1 98.69 100 GLN B O 1
ATOM 3507 N N . ILE B 1 101 ? -13.43 23.766 -3.141 1 98.75 101 ILE B N 1
ATOM 3508 C CA . ILE B 1 101 ? -12.648 24.078 -1.946 1 98.75 101 ILE B CA 1
ATOM 3509 C C . ILE B 1 101 ? -12.156 25.531 -2.014 1 98.75 101 ILE B C 1
ATOM 3511 O O . ILE B 1 101 ? -11.555 25.938 -3.01 1 98.75 101 ILE B O 1
ATOM 3515 N N . LYS B 1 102 ? -12.438 26.266 -1.004 1 98.38 102 LYS B N 1
ATOM 3516 C CA . LYS B 1 102 ? -11.883 27.609 -0.865 1 98.38 102 LYS B CA 1
ATOM 3517 C C . LYS B 1 102 ? -10.516 27.578 -0.188 1 98.38 102 LYS B C 1
ATOM 3519 O O . LYS B 1 102 ? -10.266 26.734 0.673 1 98.38 102 LYS B O 1
ATOM 3524 N N . PRO B 1 103 ? -9.656 28.531 -0.596 1 98.12 103 PRO B N 1
ATOM 3525 C CA . PRO B 1 103 ? -8.328 28.531 0.017 1 98.12 103 PRO B CA 1
ATOM 3526 C C . PRO B 1 103 ? -8.375 28.719 1.533 1 98.12 103 PRO B C 1
ATOM 3528 O O . PRO B 1 103 ? -8.812 29.75 2.023 1 98.12 103 PRO B O 1
ATOM 3531 N N . LYS B 1 104 ? -8 27.75 2.256 1 98.69 104 LYS B N 1
ATOM 3532 C CA . LYS B 1 104 ? -7.871 27.719 3.709 1 98.69 104 LYS B CA 1
ATOM 3533 C C . LYS B 1 104 ? -6.875 26.656 4.156 1 98.69 104 LYS B C 1
ATOM 3535 O O . LYS B 1 104 ? -6.535 25.75 3.389 1 98.69 104 LYS B O 1
ATOM 3540 N N . TRP B 1 105 ? -6.355 26.828 5.309 1 98.88 105 TRP B N 1
ATOM 3541 C CA . TRP B 1 105 ? -5.387 25.859 5.812 1 98.88 105 TRP B CA 1
ATOM 3542 C C . TRP B 1 105 ? -6.086 24.594 6.297 1 98.88 105 TRP B C 1
ATOM 3544 O O . TRP B 1 105 ? -7.148 24.656 6.918 1 98.88 105 TRP B O 1
ATOM 3554 N N . LEU B 1 106 ? -5.594 23.5 5.957 1 98.94 106 LEU B N 1
ATOM 3555 C CA . LEU B 1 106 ? -5.836 22.219 6.609 1 98.94 106 LEU B CA 1
ATOM 3556 C C . LEU B 1 106 ? -4.562 21.688 7.262 1 98.94 106 LEU B C 1
ATOM 3558 O O . LEU B 1 106 ? -3.529 21.562 6.598 1 98.94 106 LEU B O 1
ATOM 3562 N N . LEU B 1 107 ? -4.594 21.484 8.523 1 98.88 107 LEU B N 1
ATOM 3563 C CA . LEU B 1 107 ? -3.424 21.062 9.297 1 98.88 107 LEU B CA 1
ATOM 3564 C C . LEU B 1 107 ? -3.666 19.719 9.969 1 98.88 107 LEU B C 1
ATOM 3566 O O . LEU B 1 107 ? -4.746 19.469 10.508 1 98.88 107 LEU B O 1
ATOM 3570 N N . GLY B 1 108 ? -2.752 18.859 9.93 1 98.75 108 GLY B N 1
ATOM 3571 C CA . GLY B 1 108 ? -2.779 17.562 10.594 1 98.75 108 GLY B CA 1
ATOM 3572 C C . GLY B 1 108 ? -1.703 16.609 10.102 1 98.75 108 GLY B C 1
ATOM 3573 O O . GLY B 1 108 ? -0.812 17.016 9.352 1 98.75 108 GLY B O 1
ATOM 3574 N N . TYR B 1 109 ? -1.672 15.391 10.539 1 98.5 109 TYR B N 1
ATOM 3575 C CA . TYR B 1 109 ? -0.764 14.352 10.062 1 98.5 109 TYR B CA 1
ATOM 3576 C C . TYR B 1 109 ? -1.397 12.977 10.188 1 98.5 109 TYR B C 1
ATOM 3578 O O . TYR B 1 109 ? -2.611 12.859 10.375 1 98.5 109 TYR B O 1
ATOM 3586 N N . SER B 1 110 ? -0.575 11.945 10.062 1 98.44 110 SER B N 1
ATOM 3587 C CA . SER B 1 110 ? -1.066 10.57 10.078 1 98.44 110 SER B CA 1
ATOM 3588 C C . SER B 1 110 ? -2.035 10.32 8.93 1 98.44 110 SER B C 1
ATOM 3590 O O . SER B 1 110 ? -1.706 10.57 7.766 1 98.44 110 SER B O 1
ATOM 3592 N N . ASP B 1 111 ? -3.195 9.852 9.289 1 98.81 111 ASP B N 1
ATOM 3593 C CA . ASP B 1 111 ? -4.121 9.508 8.219 1 98.81 111 ASP B CA 1
ATOM 3594 C C . ASP B 1 111 ? -4.605 10.766 7.492 1 98.81 111 ASP B C 1
ATOM 3596 O O . ASP B 1 111 ? -5.051 10.695 6.348 1 98.81 111 ASP B O 1
ATOM 3600 N N . ILE B 1 112 ? -4.52 11.945 8.07 1 98.88 112 ILE B N 1
ATOM 3601 C CA . ILE B 1 112 ? -4.91 13.211 7.473 1 98.88 112 ILE B CA 1
ATOM 3602 C C . ILE B 1 112 ? -4.008 13.523 6.281 1 98.88 112 ILE B C 1
ATOM 3604 O O . ILE B 1 112 ? -4.387 14.281 5.387 1 98.88 112 ILE B O 1
ATOM 3608 N N . SER B 1 113 ? -2.814 12.867 6.23 1 98.75 113 SER B N 1
ATOM 3609 C CA . SER B 1 113 ? -1.848 13.086 5.156 1 98.75 113 SER B CA 1
ATOM 3610 C C . SER B 1 113 ? -2.465 12.812 3.791 1 98.75 113 SER B C 1
ATOM 3612 O O . SER B 1 113 ? -2.113 13.461 2.803 1 98.75 113 SER B O 1
ATOM 3614 N N . VAL B 1 114 ? -3.385 11.875 3.762 1 98.81 114 VAL B N 1
ATOM 3615 C CA . VAL B 1 114 ? -4.043 11.516 2.51 1 98.81 114 VAL B CA 1
ATOM 3616 C C . VAL B 1 114 ? -4.785 12.727 1.948 1 98.81 114 VAL B C 1
ATOM 3618 O O . VAL B 1 114 ? -4.637 13.062 0.77 1 98.81 114 VAL B O 1
ATOM 3621 N N . LEU B 1 115 ? -5.516 13.344 2.793 1 98.94 115 LEU B N 1
ATOM 3622 C CA . LEU B 1 115 ? -6.324 14.492 2.395 1 98.94 115 LEU B CA 1
ATOM 3623 C C . LEU B 1 115 ? -5.441 15.688 2.072 1 98.94 115 LEU B C 1
ATOM 3625 O O . LEU B 1 115 ? -5.684 16.391 1.09 1 98.94 115 LEU B O 1
ATOM 3629 N N . LEU B 1 116 ? -4.418 15.961 2.896 1 98.94 116 LEU B N 1
ATOM 3630 C CA . LEU B 1 116 ? -3.502 17.078 2.676 1 98.94 116 LEU B CA 1
ATOM 3631 C C . LEU B 1 116 ? -2.873 17 1.29 1 98.94 116 LEU B C 1
ATOM 3633 O O . LEU B 1 116 ? -2.916 17.953 0.527 1 98.94 116 LEU B O 1
ATOM 3637 N N . LEU B 1 117 ? -2.303 15.836 1.007 1 98.94 117 LEU B N 1
ATOM 3638 C CA . LEU B 1 117 ? -1.607 15.672 -0.265 1 98.94 117 LEU B CA 1
ATOM 3639 C C . LEU B 1 117 ? -2.588 15.734 -1.432 1 98.94 117 LEU B C 1
ATOM 3641 O O . LEU B 1 117 ? -2.322 16.391 -2.439 1 98.94 117 LEU B O 1
ATOM 3645 N N . ALA B 1 118 ? -3.748 15.094 -1.298 1 98.94 118 ALA B N 1
ATOM 3646 C CA . ALA B 1 118 ? -4.75 15.078 -2.361 1 98.94 118 ALA B CA 1
ATOM 3647 C C . ALA B 1 118 ? -5.211 16.5 -2.703 1 98.94 118 ALA B C 1
ATOM 3649 O O . ALA B 1 118 ? -5.32 16.844 -3.879 1 98.94 118 ALA B O 1
ATOM 3650 N N . ILE B 1 119 ? -5.473 17.312 -1.669 1 98.94 119 ILE B N 1
ATOM 3651 C CA . ILE B 1 119 ? -5.945 18.672 -1.898 1 98.94 119 ILE B CA 1
ATOM 3652 C C . ILE B 1 119 ? -4.883 19.469 -2.656 1 98.94 119 ILE B C 1
ATOM 3654 O O . ILE B 1 119 ? -5.188 20.125 -3.654 1 98.94 119 ILE B O 1
ATOM 3658 N N . THR B 1 120 ? -3.646 19.391 -2.197 1 98.94 120 THR B N 1
ATOM 3659 C CA . THR B 1 120 ? -2.586 20.156 -2.842 1 98.94 120 THR B CA 1
ATOM 3660 C C . THR B 1 120 ? -2.391 19.703 -4.285 1 98.94 120 THR B C 1
ATOM 3662 O O . THR B 1 120 ? -2.283 20.531 -5.191 1 98.94 120 THR B O 1
ATOM 3665 N N . LEU B 1 121 ? -2.41 18.406 -4.512 1 98.81 121 LEU B N 1
ATOM 3666 C CA . LEU B 1 121 ? -2.18 17.875 -5.855 1 98.81 121 LEU B CA 1
ATOM 3667 C C . LEU B 1 121 ? -3.326 18.25 -6.789 1 98.81 121 LEU B C 1
ATOM 3669 O O . LEU B 1 121 ? -3.102 18.562 -7.961 1 98.81 121 LEU B O 1
ATOM 3673 N N . LYS B 1 122 ? -4.527 18.281 -6.285 1 98.5 122 LYS B N 1
ATOM 3674 C CA . LYS B 1 122 ? -5.711 18.484 -7.121 1 98.5 122 LYS B CA 1
ATOM 3675 C C . LYS B 1 122 ? -5.969 19.969 -7.363 1 98.5 122 LYS B C 1
ATOM 3677 O O . LYS B 1 122 ? -6.484 20.344 -8.422 1 98.5 122 LYS B O 1
ATOM 3682 N N . THR B 1 123 ? -5.621 20.797 -6.352 1 98.44 123 THR B N 1
ATOM 3683 C CA . THR B 1 123 ? -6.141 22.172 -6.418 1 98.44 123 THR B CA 1
ATOM 3684 C C . THR B 1 123 ? -5 23.172 -6.461 1 98.44 123 THR B C 1
ATOM 3686 O O . THR B 1 123 ? -5.211 24.344 -6.809 1 98.44 123 THR B O 1
ATOM 3689 N N . GLY B 1 124 ? -3.824 22.75 -6.062 1 98.56 124 GLY B N 1
ATOM 3690 C CA . GLY B 1 124 ? -2.723 23.688 -5.93 1 98.56 124 GLY B CA 1
ATOM 3691 C C . GLY B 1 124 ? -2.764 24.484 -4.633 1 98.56 124 GLY B C 1
ATOM 3692 O O . GLY B 1 124 ? -1.883 25.297 -4.371 1 98.56 124 GLY B O 1
ATOM 3693 N N . ILE B 1 125 ? -3.791 24.219 -3.773 1 98.88 125 ILE B N 1
ATOM 3694 C CA . ILE B 1 125 ? -3.869 24.875 -2.469 1 98.88 125 ILE B CA 1
ATOM 3695 C C . ILE B 1 125 ? -2.881 24.219 -1.506 1 98.88 125 ILE B C 1
ATOM 3697 O O . ILE B 1 125 ? -2.857 23 -1.368 1 98.88 125 ILE B O 1
ATOM 3701 N N . ALA B 1 126 ? -2.051 25.047 -0.883 1 98.88 126 ALA B N 1
ATOM 3702 C CA . ALA B 1 126 ? -1.093 24.531 0.096 1 98.88 126 ALA B CA 1
ATOM 3703 C C . ALA B 1 126 ? -1.808 23.984 1.325 1 98.88 126 ALA B C 1
ATOM 3705 O O . ALA B 1 126 ? -2.818 24.531 1.764 1 98.88 126 ALA B O 1
ATOM 3706 N N . THR B 1 127 ? -1.354 22.891 1.842 1 98.94 127 THR B N 1
ATOM 3707 C CA . THR B 1 127 ? -1.804 22.281 3.086 1 98.94 127 THR B CA 1
ATOM 3708 C C . THR B 1 127 ? -0.63 22.062 4.039 1 98.94 127 THR B C 1
ATOM 3710 O O . THR B 1 127 ? 0.53 22.125 3.625 1 98.94 127 THR B O 1
ATOM 3713 N N . ALA B 1 128 ? -0.924 21.844 5.262 1 98.94 128 ALA B N 1
ATOM 3714 C CA . ALA B 1 128 ? 0.14 21.781 6.258 1 98.94 128 ALA B CA 1
ATOM 3715 C C . ALA B 1 128 ? 0.148 20.438 6.969 1 98.94 128 ALA B C 1
ATOM 3717 O O . ALA B 1 128 ? -0.873 20 7.508 1 98.94 128 ALA B O 1
ATOM 3718 N N . HIS B 1 129 ? 1.264 19.781 6.855 1 98.88 129 HIS B N 1
ATOM 3719 C CA . HIS B 1 129 ? 1.527 18.562 7.617 1 98.88 129 HIS B CA 1
ATOM 3720 C C . HIS B 1 129 ? 2.238 18.875 8.93 1 98.88 129 HIS B C 1
ATOM 3722 O O . HIS B 1 129 ? 3.387 19.328 8.922 1 98.88 129 HIS B O 1
ATOM 3728 N N . GLY B 1 130 ? 1.595 18.641 10 1 98.44 130 GLY B N 1
ATOM 3729 C CA . GLY B 1 130 ? 2.092 18.969 11.328 1 98.44 130 GLY B CA 1
ATOM 3730 C C . GLY B 1 130 ? 1.236 18.391 12.438 1 98.44 130 GLY B C 1
ATOM 3731 O O . GLY B 1 130 ? 0.542 17.391 12.242 1 98.44 130 GLY B O 1
ATOM 3732 N N . THR B 1 131 ? 1.263 18.969 13.609 1 97.94 131 THR B N 1
ATOM 3733 C CA . THR B 1 131 ? 0.614 18.453 14.812 1 97.94 131 THR B CA 1
ATOM 3734 C C . THR B 1 131 ? -0.89 18.312 14.594 1 97.94 131 THR B C 1
ATOM 3736 O O . THR B 1 131 ? -1.462 18.969 13.727 1 97.94 131 THR B O 1
ATOM 3739 N N . ASN B 1 132 ? -1.528 17.422 15.305 1 98.06 132 ASN B N 1
ATOM 3740 C CA . ASN B 1 132 ? -2.984 17.359 15.383 1 98.06 132 ASN B CA 1
ATOM 3741 C C . ASN B 1 132 ? -3.525 18.219 16.516 1 98.06 132 ASN B C 1
ATOM 3743 O O . ASN B 1 132 ? -2.783 18.609 17.422 1 98.06 132 ASN B O 1
ATOM 3747 N N . LEU B 1 133 ? -4.816 18.484 16.438 1 98.75 133 LEU B N 1
ATOM 3748 C CA . LEU B 1 133 ? -5.434 19.391 17.406 1 98.75 133 LEU B CA 1
ATOM 3749 C C . LEU B 1 133 ? -5.301 18.859 18.828 1 98.75 133 LEU B C 1
ATOM 3751 O O . LEU B 1 133 ? -4.969 19.609 19.734 1 98.75 133 LEU B O 1
ATOM 3755 N N . ILE B 1 134 ? -5.477 17.578 19.016 1 97.44 134 ILE B N 1
ATOM 3756 C CA . ILE B 1 134 ? -5.492 16.984 20.344 1 97.44 134 ILE B CA 1
ATOM 37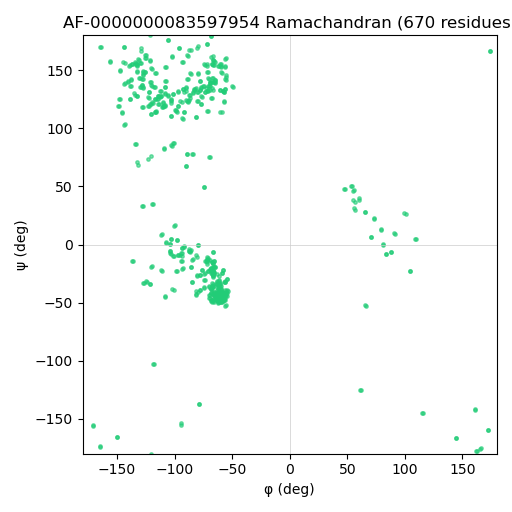57 C C . ILE B 1 134 ? -4.109 17.094 20.969 1 97.44 134 ILE B C 1
ATOM 3759 O O . ILE B 1 134 ? -3.988 17.203 22.203 1 97.44 134 ILE B O 1
ATOM 3763 N N . ASP B 1 135 ? -3.096 17.141 20.156 1 95.88 135 ASP B N 1
ATOM 3764 C CA . ASP B 1 135 ? -1.735 17.25 20.672 1 95.88 135 ASP B CA 1
ATOM 3765 C C . ASP B 1 135 ? -1.495 18.641 21.266 1 95.88 135 ASP B C 1
ATOM 3767 O O . ASP B 1 135 ? -0.5 18.875 21.953 1 95.88 135 ASP B O 1
ATOM 3771 N N . LEU B 1 136 ? -2.359 19.578 21.016 1 97.31 136 LEU B N 1
ATOM 3772 C CA . LEU B 1 136 ? -2.229 20.953 21.516 1 97.31 136 LEU B CA 1
ATOM 3773 C C . LEU B 1 136 ? -3.104 21.172 22.734 1 97.31 136 LEU B C 1
ATOM 3775 O O . LEU B 1 136 ? -3.35 22.312 23.125 1 97.31 136 LEU B O 1
ATOM 3779 N N . ARG B 1 137 ? -3.543 20.125 23.344 1 96.88 137 ARG B N 1
ATOM 3780 C CA . ARG B 1 137 ? -4.492 20.234 24.438 1 96.88 137 ARG B CA 1
ATOM 3781 C C . ARG B 1 137 ? -3.799 20.703 25.719 1 96.88 137 ARG B C 1
ATOM 3783 O O . ARG B 1 137 ? -4.449 21.203 26.641 1 96.88 137 ARG B O 1
ATOM 3790 N N . GLY B 1 138 ? -2.523 20.531 25.844 1 95.5 138 GLY B N 1
ATOM 3791 C CA . GLY B 1 138 ? -1.784 20.938 27.016 1 95.5 138 GLY B CA 1
ATOM 3792 C C . GLY B 1 138 ? -1.588 22.438 27.109 1 95.5 138 GLY B C 1
ATOM 3793 O O . GLY B 1 138 ? -1.537 23.125 26.094 1 95.5 138 GLY B O 1
ATOM 3794 N N . PRO B 1 139 ? -1.412 22.938 28.312 1 95.69 139 PRO B N 1
ATOM 3795 C CA . PRO B 1 139 ? -1.149 24.359 28.469 1 95.69 139 PRO B CA 1
ATOM 3796 C C . PRO B 1 139 ? 0.19 24.797 27.875 1 95.69 139 PRO B C 1
ATOM 3798 O O . PRO B 1 139 ? 0.395 25.969 27.594 1 95.69 139 PRO B O 1
ATOM 3801 N N . MET B 1 140 ? 1.095 23.844 27.672 1 96 140 MET B N 1
ATOM 3802 C CA . MET B 1 140 ? 2.412 24.141 27.109 1 96 140 MET B CA 1
ATOM 3803 C C . MET B 1 140 ? 2.682 23.281 25.875 1 96 140 MET B C 1
ATOM 3805 O O . MET B 1 140 ? 2.166 22.172 25.75 1 96 140 MET B O 1
ATOM 3809 N N . SER B 1 141 ? 3.43 23.844 24.969 1 95.88 141 SER B N 1
ATOM 3810 C CA . SER B 1 141 ? 3.93 23.125 23.797 1 95.88 141 SER B CA 1
ATOM 3811 C C . SER B 1 141 ? 5.434 23.312 23.641 1 95.88 141 SER B C 1
ATOM 3813 O O . SER B 1 141 ? 5.957 24.406 23.875 1 95.88 141 SER B O 1
ATOM 3815 N N . ASP B 1 142 ? 6.137 22.203 23.359 1 97.19 142 ASP B N 1
ATOM 3816 C CA . ASP B 1 142 ? 7.551 22.375 23.031 1 97.19 142 ASP B CA 1
ATOM 3817 C C . ASP B 1 142 ? 7.738 23.344 21.859 1 97.19 142 ASP B C 1
ATOM 3819 O O . ASP B 1 142 ? 6.82 23.547 21.062 1 97.19 142 ASP B O 1
ATOM 3823 N N . PRO B 1 143 ? 8.898 23.906 21.703 1 97.62 143 PRO B N 1
ATOM 3824 C CA . PRO B 1 143 ? 9.133 24.953 20.703 1 97.62 143 PRO B CA 1
ATOM 3825 C C . PRO B 1 143 ? 8.891 24.469 19.281 1 97.62 143 PRO B C 1
ATOM 3827 O O . PRO B 1 143 ? 8.438 25.25 18.438 1 97.62 143 PRO B O 1
ATOM 3830 N N . THR B 1 144 ? 9.242 23.234 18.984 1 98.5 144 THR B N 1
ATOM 3831 C CA . THR B 1 144 ? 9.07 22.703 17.641 1 98.5 144 THR B CA 1
ATOM 3832 C C . THR B 1 144 ? 7.59 22.609 17.281 1 98.5 144 THR B C 1
ATOM 3834 O O . THR B 1 144 ? 7.164 23.094 16.234 1 98.5 144 THR B O 1
ATOM 3837 N N . THR B 1 145 ? 6.793 22.016 18.156 1 98.25 145 THR B N 1
ATOM 3838 C CA . THR B 1 145 ? 5.355 21.875 17.938 1 98.25 145 THR B CA 1
ATOM 3839 C C . THR B 1 145 ? 4.688 23.25 17.859 1 98.25 145 THR B C 1
ATOM 3841 O O . THR B 1 145 ? 3.787 23.453 17.047 1 98.25 145 THR B O 1
ATOM 3844 N N . ALA B 1 146 ? 5.145 24.172 18.641 1 97.94 146 ALA B N 1
ATOM 3845 C CA . ALA B 1 146 ? 4.543 25.5 18.734 1 97.94 146 ALA B CA 1
ATOM 3846 C C . ALA B 1 146 ? 4.699 26.266 17.438 1 97.94 146 ALA B C 1
ATOM 3848 O O . ALA B 1 146 ? 4.004 27.266 17.203 1 97.94 146 ALA B O 1
ATOM 3849 N N . MET B 1 147 ? 5.543 25.812 16.562 1 98.56 147 MET B N 1
ATOM 3850 C CA . MET B 1 147 ? 5.867 26.516 15.32 1 98.56 147 MET B CA 1
ATOM 3851 C C . MET B 1 147 ? 4.703 26.453 14.336 1 98.56 147 MET B C 1
ATOM 3853 O O . MET B 1 147 ? 4.664 27.203 13.359 1 98.56 147 MET B O 1
ATOM 3857 N N . TRP B 1 148 ? 3.699 25.531 14.578 1 98.69 148 TRP B N 1
ATOM 3858 C CA . TRP B 1 148 ? 2.613 25.391 13.617 1 98.69 148 TRP B CA 1
ATOM 3859 C C . TRP B 1 148 ? 1.929 26.719 13.352 1 98.69 148 TRP B C 1
ATOM 3861 O O . TRP B 1 148 ? 1.601 27.047 12.211 1 98.69 148 TRP B O 1
ATOM 3871 N N . GLU B 1 149 ? 1.765 27.469 14.359 1 98.12 149 GLU B N 1
ATOM 3872 C CA . GLU B 1 149 ? 1.05 28.75 14.25 1 98.12 149 GLU B CA 1
ATOM 3873 C C . GLU B 1 149 ? 1.836 29.75 13.422 1 98.12 149 GLU B C 1
ATOM 3875 O O . GLU B 1 149 ? 1.288 30.375 12.516 1 98.12 149 GLU B O 1
ATOM 3880 N N . LYS B 1 150 ? 3.129 29.891 13.766 1 98.5 150 LYS B N 1
ATOM 3881 C CA . LYS B 1 150 ? 3.986 30.797 13.016 1 98.5 150 LYS B CA 1
ATOM 3882 C C . LYS B 1 150 ? 4.023 30.438 11.539 1 98.5 150 LYS B C 1
ATOM 3884 O O . LYS B 1 150 ? 3.975 31.312 10.672 1 98.5 150 LYS B O 1
ATOM 3889 N N . VAL B 1 151 ? 4.109 29.141 11.25 1 98.88 151 VAL B N 1
ATOM 3890 C CA . VAL B 1 151 ? 4.156 28.656 9.867 1 98.88 151 VAL B CA 1
ATOM 3891 C C . VAL B 1 151 ? 2.873 29.047 9.141 1 98.88 151 VAL B C 1
ATOM 3893 O O . VAL B 1 151 ? 2.918 29.594 8.031 1 98.88 151 VAL B O 1
ATOM 3896 N N . LEU B 1 152 ? 1.681 28.844 9.742 1 98.81 152 LEU B N 1
ATOM 3897 C CA . LEU B 1 152 ? 0.41 29.078 9.062 1 98.81 152 LEU B CA 1
ATOM 3898 C C . LEU B 1 152 ? 0.134 30.578 8.93 1 98.81 152 LEU B C 1
ATOM 3900 O O . LEU B 1 152 ? -0.564 31 8.008 1 98.81 152 LEU B O 1
ATOM 3904 N N . PHE B 1 153 ? 0.702 31.406 9.805 1 98.62 153 PHE B N 1
ATOM 3905 C CA . PHE B 1 153 ? 0.495 32.844 9.734 1 98.62 153 PHE B CA 1
ATOM 3906 C C . PHE B 1 153 ? 1.462 33.5 8.75 1 98.62 153 PHE B C 1
ATOM 3908 O O . PHE B 1 153 ? 1.346 34.688 8.438 1 98.62 153 PHE B O 1
ATOM 3915 N N . THR B 1 154 ? 2.502 32.719 8.32 1 98.62 154 THR B N 1
ATOM 3916 C CA . THR B 1 154 ? 3.406 33.219 7.297 1 98.62 154 THR B CA 1
ATOM 3917 C C . THR B 1 154 ? 2.633 33.625 6.039 1 98.62 154 THR B C 1
ATOM 3919 O O . THR B 1 154 ? 1.753 32.875 5.59 1 98.62 154 THR B O 1
ATOM 3922 N N . LYS B 1 155 ? 2.941 34.812 5.48 1 98 155 LYS B N 1
ATOM 3923 C CA . LYS B 1 155 ? 2.182 35.344 4.352 1 98 155 LYS B CA 1
ATOM 3924 C C . LYS B 1 155 ? 2.832 34.938 3.025 1 98 155 LYS B C 1
ATOM 3926 O O . LYS B 1 155 ? 4.016 34.594 2.984 1 98 155 LYS B O 1
ATOM 3931 N N . LYS B 1 156 ? 1.951 34.969 2.021 1 97.75 156 LYS B N 1
ATOM 3932 C CA . LYS B 1 156 ? 2.488 34.812 0.675 1 97.75 156 LYS B CA 1
ATOM 3933 C C . LYS B 1 156 ? 3.666 35.75 0.429 1 97.75 156 LYS B C 1
ATOM 3935 O O . LYS B 1 156 ? 3.609 36.906 0.785 1 97.75 156 LYS B O 1
ATOM 3940 N N . GLY B 1 157 ? 4.703 35.25 -0.154 1 98.06 157 GLY B N 1
ATOM 3941 C CA . GLY B 1 157 ? 5.887 36.031 -0.453 1 98.06 157 GLY B CA 1
ATOM 3942 C C . GLY B 1 157 ? 6.895 36.062 0.681 1 98.06 157 GLY B C 1
ATOM 3943 O O . GLY B 1 157 ? 8.016 36.531 0.511 1 98.06 157 GLY B O 1
ATOM 3944 N N . GLU B 1 158 ? 6.543 35.5 1.823 1 98.62 158 GLU B N 1
ATOM 3945 C CA . GLU B 1 158 ? 7.426 35.469 2.986 1 98.62 158 GLU B CA 1
ATOM 3946 C C . GLU B 1 158 ? 8.016 34.062 3.201 1 98.62 158 GLU B C 1
ATOM 3948 O O . GLU B 1 158 ? 7.785 33.156 2.404 1 98.62 158 GLU B O 1
ATOM 3953 N N . GLU B 1 159 ? 8.898 33.969 4.18 1 98.69 159 GLU B N 1
ATOM 3954 C CA . GLU B 1 159 ? 9.531 32.719 4.5 1 98.69 159 GLU B CA 1
ATOM 3955 C C . GLU B 1 159 ? 9.469 32.406 5.996 1 98.69 159 GLU B C 1
ATOM 3957 O O . GLU B 1 159 ? 9.266 33.344 6.805 1 98.69 159 GLU B O 1
ATOM 3962 N N . VAL B 1 160 ? 9.594 31.281 6.336 1 98.81 160 VAL B N 1
ATOM 3963 C CA . VAL B 1 160 ? 9.648 30.812 7.719 1 98.81 160 VAL B CA 1
ATOM 3964 C C . VAL B 1 160 ? 10.727 29.734 7.863 1 98.81 160 VAL B C 1
ATOM 3966 O O . VAL B 1 160 ? 10.883 28.891 6.984 1 98.81 160 VAL B O 1
ATOM 3969 N N . ILE B 1 161 ? 11.539 29.797 8.945 1 98.75 161 ILE B N 1
ATOM 3970 C CA . ILE B 1 161 ? 12.641 28.875 9.18 1 98.75 161 ILE B CA 1
ATOM 3971 C C . ILE B 1 161 ? 12.336 27.984 10.383 1 98.75 161 ILE B C 1
ATOM 3973 O O . ILE B 1 161 ? 11.844 28.469 11.406 1 98.75 161 ILE B O 1
ATOM 3977 N N . GLN B 1 162 ? 12.523 26.734 10.234 1 98.69 162 GLN B N 1
ATOM 3978 C CA . GLN B 1 162 ? 12.422 25.781 11.336 1 98.69 162 GLN B CA 1
ATOM 3979 C C . GLN B 1 162 ? 13.742 25.047 11.539 1 98.69 162 GLN B C 1
ATOM 3981 O O . GLN B 1 162 ? 14.516 24.875 10.594 1 98.69 162 GLN B O 1
ATOM 3986 N N . TYR B 1 163 ? 13.984 24.641 12.758 1 98 163 TYR B N 1
ATOM 3987 C CA . TYR B 1 163 ? 15.203 23.953 13.188 1 98 163 TYR B CA 1
ATOM 3988 C C . TYR B 1 163 ? 14.883 22.594 13.773 1 98 163 TYR B C 1
ATOM 3990 O O . TYR B 1 163 ? 13.742 22.328 14.156 1 98 163 TYR B O 1
ATOM 3998 N N . PRO B 1 164 ? 15.914 21.656 13.781 1 98.12 164 PRO B N 1
ATOM 3999 C CA . PRO B 1 164 ? 15.688 20.406 14.492 1 98.12 164 PRO B CA 1
ATOM 4000 C C . PRO B 1 164 ? 15.289 20.609 15.953 1 98.12 164 PRO B C 1
ATOM 4002 O O . PRO B 1 164 ? 15.773 21.547 16.594 1 98.12 164 PRO B O 1
ATOM 4005 N N . SER B 1 165 ? 14.367 19.75 16.391 1 98.25 165 SER B N 1
ATOM 4006 C CA . SER B 1 165 ? 14.062 19.766 17.812 1 98.25 165 SER B CA 1
ATOM 4007 C C . SER B 1 165 ? 15.305 19.453 18.641 1 98.25 165 SER B C 1
ATOM 4009 O O . SER B 1 165 ? 16.266 18.859 18.141 1 98.25 165 SER B O 1
ATOM 4011 N N . GLU B 1 166 ? 15.32 19.922 19.891 1 97.56 166 GLU B N 1
ATOM 4012 C CA . GLU B 1 166 ? 16.406 19.547 20.781 1 97.56 166 GLU B CA 1
ATOM 4013 C C . GLU B 1 166 ? 16.359 18.062 21.141 1 97.56 166 GLU B C 1
ATOM 4015 O O . GLU B 1 166 ? 17.391 17.375 21.141 1 97.56 166 GLU B O 1
ATOM 4020 N N . LYS B 1 167 ? 15.18 17.641 21.516 1 98.06 167 LYS B N 1
ATOM 4021 C CA . LYS B 1 167 ? 14.922 16.25 21.891 1 98.06 167 LYS B CA 1
ATOM 4022 C C . LYS B 1 167 ? 13.648 15.727 21.234 1 98.06 167 LYS B C 1
ATOM 4024 O O . LYS B 1 167 ? 12.797 16.5 20.812 1 98.06 167 LYS B O 1
ATOM 4029 N N . TYR B 1 168 ? 13.602 14.391 21.109 1 97.88 168 TYR B N 1
ATOM 4030 C CA . TYR B 1 168 ? 12.375 13.758 20.641 1 97.88 168 TYR B CA 1
ATOM 4031 C C . TYR B 1 168 ? 11.898 12.695 21.625 1 97.88 168 TYR B C 1
ATOM 4033 O O . TYR B 1 168 ? 12.633 12.32 22.547 1 97.88 168 TYR B O 1
ATOM 4041 N N . GLN B 1 169 ? 10.602 12.367 21.5 1 96.94 169 GLN B N 1
ATOM 4042 C CA . GLN B 1 169 ? 10 11.352 22.344 1 96.94 169 GLN B CA 1
ATOM 4043 C C . GLN B 1 169 ? 10.188 9.953 21.75 1 96.94 169 GLN B C 1
ATOM 4045 O O . GLN B 1 169 ? 9.789 9.703 20.609 1 96.94 169 GLN B O 1
ATOM 4050 N N . GLU B 1 170 ? 10.75 9.047 22.547 1 93.81 170 GLU B N 1
ATOM 4051 C CA . GLU B 1 170 ? 11.016 7.691 22.078 1 93.81 170 GLU B CA 1
ATOM 4052 C C . GLU B 1 170 ? 9.766 6.82 22.156 1 93.81 170 GLU B C 1
ATOM 4054 O O . GLU B 1 170 ? 9.508 6.008 21.266 1 93.81 170 GLU B O 1
ATOM 4059 N N . ARG B 1 171 ? 9.008 7.016 23.281 1 89.75 171 ARG B N 1
ATOM 4060 C CA . ARG B 1 171 ? 7.805 6.219 23.516 1 89.75 171 ARG B CA 1
ATOM 4061 C C . ARG B 1 171 ? 6.688 7.074 24.109 1 89.75 171 ARG B C 1
ATOM 4063 O O . ARG B 1 171 ? 6.938 7.961 24.922 1 89.75 171 ARG B O 1
ATOM 4070 N N . TRP B 1 172 ? 5.43 6.77 23.594 1 88.12 172 TRP B N 1
ATOM 4071 C CA . TRP B 1 172 ? 4.27 7.453 24.156 1 88.12 172 TRP B CA 1
ATOM 4072 C C . TRP B 1 172 ? 4.008 6.992 25.594 1 88.12 172 TRP B C 1
ATOM 4074 O O . TRP B 1 172 ? 4.141 5.809 25.906 1 88.12 172 TRP B O 1
ATOM 4084 N N . GLN B 1 173 ? 3.713 7.914 26.469 1 86.69 173 GLN B N 1
ATOM 4085 C CA . GLN B 1 173 ? 3.344 7.652 27.859 1 86.69 173 GLN B CA 1
ATOM 4086 C C . GLN B 1 173 ? 1.975 8.242 28.188 1 86.69 173 GLN B C 1
ATOM 4088 O O . GLN B 1 173 ? 1.868 9.164 29 1 86.69 173 GLN B O 1
ATOM 4093 N N . HIS B 1 174 ? 0.924 7.668 27.719 1 81.19 174 HIS B N 1
ATOM 4094 C CA . HIS B 1 174 ? -0.424 8.219 27.828 1 81.19 174 HIS B CA 1
ATOM 4095 C C . HIS B 1 174 ? -0.933 8.133 29.266 1 81.19 174 HIS B C 1
ATOM 4097 O O . HIS B 1 174 ? -1.851 8.867 29.656 1 81.19 174 HIS B O 1
ATOM 4103 N N . ASP B 1 175 ? -0.295 7.336 30.047 1 84.06 175 ASP B N 1
ATOM 4104 C CA . ASP B 1 175 ? -0.71 7.121 31.422 1 84.06 175 ASP B CA 1
ATOM 4105 C C . ASP B 1 175 ? -0.112 8.18 32.344 1 84.06 175 ASP B C 1
ATOM 4107 O O . ASP B 1 175 ? -0.439 8.227 33.531 1 84.06 175 ASP B O 1
ATOM 4111 N N . TYR B 1 176 ? 0.716 9.016 31.828 1 85.56 176 TYR B N 1
ATOM 4112 C CA . TYR B 1 176 ? 1.373 10.055 32.625 1 85.56 176 TYR B CA 1
ATOM 4113 C C . TYR B 1 176 ? 1.269 11.414 31.938 1 85.56 176 TYR B C 1
ATOM 4115 O O . TYR B 1 176 ? 2.273 11.969 31.5 1 85.56 176 TYR B O 1
ATOM 4123 N N . PRO B 1 177 ? 0.048 11.844 31.938 1 85.62 177 PRO B N 1
ATOM 4124 C CA . PRO B 1 177 ? -0.132 13.141 31.297 1 85.62 177 PRO B CA 1
ATOM 4125 C C . PRO B 1 177 ? 0.544 14.281 32.062 1 85.62 177 PRO B C 1
ATOM 4127 O O . PRO B 1 177 ? 0.556 14.281 33.281 1 85.62 177 PRO B O 1
ATOM 4130 N N . THR B 1 178 ? 1.28 15.117 31.312 1 91.31 178 THR B N 1
ATOM 4131 C CA . THR B 1 178 ? 1.856 16.344 31.859 1 91.31 178 THR B CA 1
ATOM 4132 C C . THR B 1 178 ? 1.359 17.562 31.078 1 91.31 178 THR B C 1
ATOM 4134 O O . THR B 1 178 ? 0.611 17.422 30.109 1 91.31 178 THR B O 1
ATOM 4137 N N . GLU B 1 179 ? 1.787 18.719 31.453 1 93.38 179 GLU B N 1
ATOM 4138 C CA . GLU B 1 179 ? 1.374 19.953 30.812 1 93.38 179 GLU B CA 1
ATOM 4139 C C . GLU B 1 179 ? 1.94 20.062 29.406 1 93.38 179 GLU B C 1
ATOM 4141 O O . GLU B 1 179 ? 1.431 20.828 28.578 1 93.38 179 GLU B O 1
ATOM 4146 N N . TRP B 1 180 ? 3.002 19.344 29.078 1 92.94 180 TRP B N 1
ATOM 4147 C CA . TRP B 1 180 ? 3.709 19.453 27.797 1 92.94 180 TRP B CA 1
ATOM 4148 C C . TRP B 1 180 ? 3.189 18.422 26.797 1 92.94 180 TRP B C 1
ATOM 4150 O O . TRP B 1 180 ? 3.5 18.5 25.609 1 92.94 180 TRP B O 1
ATOM 4160 N N . ILE B 1 181 ? 2.377 17.484 27.203 1 93.5 181 ILE B N 1
ATOM 4161 C CA . ILE B 1 181 ? 1.781 16.406 26.422 1 93.5 181 ILE B CA 1
ATOM 4162 C C . ILE B 1 181 ? 2.873 15.445 25.953 1 93.5 181 ILE B C 1
ATOM 4164 O O . ILE B 1 181 ? 2.826 14.25 26.234 1 93.5 181 ILE B O 1
ATOM 4168 N N . PHE B 1 182 ? 3.971 15.945 25.281 1 96.38 182 PHE B N 1
ATOM 4169 C CA . PHE B 1 182 ? 5.066 15.102 24.828 1 96.38 182 PHE B CA 1
ATOM 4170 C C . PHE B 1 182 ? 6.145 14.977 25.891 1 96.38 182 PHE B C 1
ATOM 4172 O O . PHE B 1 182 ? 6.496 15.969 26.547 1 96.38 182 PHE B O 1
ATOM 4179 N N . HIS B 1 183 ? 6.648 13.75 26.109 1 95.81 183 HIS B N 1
ATOM 4180 C CA . HIS B 1 183 ? 7.789 13.477 26.984 1 95.81 183 HIS B CA 1
ATOM 4181 C C . HIS B 1 183 ? 9.062 13.266 26.172 1 95.81 183 HIS B C 1
ATOM 4183 O O . HIS B 1 183 ? 9.406 12.133 25.828 1 95.81 183 HIS B O 1
ATOM 4189 N N . LEU B 1 184 ? 9.695 14.391 25.906 1 97.06 184 LEU B N 1
ATOM 4190 C CA . LEU B 1 184 ? 10.883 14.367 25.047 1 97.06 184 LEU B CA 1
ATOM 4191 C C . LEU B 1 184 ? 12.094 13.859 25.828 1 97.06 184 LEU B C 1
ATOM 4193 O O . LEU B 1 184 ? 12.492 14.461 26.828 1 97.06 184 LEU B O 1
ATOM 4197 N N . THR B 1 185 ? 12.727 12.766 25.375 1 96.56 185 THR B N 1
ATOM 4198 C CA . THR B 1 185 ? 13.703 12.078 26.203 1 96.56 185 THR B CA 1
ATOM 4199 C C . THR B 1 185 ? 15.039 11.953 25.484 1 96.56 185 THR B C 1
ATOM 4201 O O . THR B 1 185 ? 16.109 12.008 26.109 1 96.56 185 THR B O 1
ATOM 4204 N N . GLU B 1 186 ? 15.055 11.836 24.109 1 97.75 186 GLU B N 1
ATOM 4205 C CA . GLU B 1 186 ? 16.25 11.516 23.344 1 97.75 186 GLU B CA 1
ATOM 4206 C C . GLU B 1 186 ? 16.75 12.734 22.562 1 97.75 186 GLU B C 1
ATOM 4208 O O . GLU B 1 186 ? 15.961 13.508 22.031 1 97.75 186 GLU B O 1
ATOM 4213 N N . PRO B 1 187 ? 18.031 12.906 22.5 1 97.38 187 PRO B N 1
ATOM 4214 C CA . PRO B 1 187 ? 18.547 14.008 21.672 1 97.38 187 PRO B CA 1
ATOM 4215 C C . PRO B 1 187 ? 18.25 13.805 20.188 1 97.38 187 PRO B C 1
ATOM 4217 O O . PRO B 1 187 ? 18.344 12.68 19.688 1 97.38 187 PRO B O 1
ATOM 4220 N N . THR B 1 188 ? 17.891 14.859 19.547 1 97.38 188 THR B N 1
ATOM 4221 C CA . THR B 1 188 ? 17.625 14.828 18.109 1 97.38 188 THR B CA 1
ATOM 4222 C C . THR B 1 188 ? 18.922 14.922 17.312 1 97.38 188 THR B C 1
ATOM 4224 O O . THR B 1 188 ? 19.797 15.719 17.641 1 97.38 188 THR B O 1
ATOM 4227 N N . LYS B 1 189 ? 19.078 14.078 16.281 1 95.81 189 LYS B N 1
ATOM 4228 C CA . LYS B 1 189 ? 20.188 14.125 15.328 1 95.81 189 LYS B CA 1
ATOM 4229 C C . LYS B 1 189 ? 19.719 13.75 13.93 1 95.81 189 LYS B C 1
ATOM 4231 O O . LYS B 1 189 ? 19.453 12.578 13.648 1 95.81 189 LYS B O 1
ATOM 4236 N N . TRP B 1 190 ? 19.562 14.812 13.117 1 97.94 190 TRP B N 1
ATOM 4237 C CA . TRP B 1 190 ? 19.281 14.539 11.711 1 97.94 190 TRP B CA 1
ATOM 4238 C C . TRP B 1 190 ? 20.5 13.922 11.023 1 97.94 190 TRP B C 1
ATOM 4240 O O . TRP B 1 190 ? 21.641 14.305 11.305 1 97.94 190 TRP B O 1
ATOM 4250 N N . LYS B 1 191 ? 20.328 12.953 10.164 1 97.25 191 LYS B N 1
ATOM 4251 C CA . LYS B 1 191 ? 21.422 12.234 9.516 1 97.25 191 LYS B CA 1
ATOM 4252 C C . LYS B 1 191 ? 21.234 12.195 8.008 1 97.25 191 LYS B C 1
ATOM 4254 O O . LYS B 1 191 ? 20.125 12.391 7.504 1 97.25 191 LYS B O 1
ATOM 4259 N N . THR B 1 192 ? 22.328 12.031 7.309 1 97.62 192 THR B N 1
ATOM 4260 C CA . THR B 1 192 ? 22.297 11.789 5.871 1 97.62 192 THR B CA 1
ATOM 4261 C C . THR B 1 192 ? 22.875 10.414 5.543 1 97.62 192 THR B C 1
ATOM 4263 O O . THR B 1 192 ? 23.766 9.922 6.242 1 97.62 192 THR B O 1
ATOM 4266 N N . ILE B 1 193 ? 22.406 9.805 4.562 1 95.5 193 ILE B N 1
ATOM 4267 C CA . ILE B 1 193 ? 22.844 8.453 4.215 1 95.5 193 ILE B CA 1
ATOM 4268 C C . ILE B 1 193 ? 24.297 8.469 3.768 1 95.5 193 ILE B C 1
ATOM 4270 O O . ILE B 1 193 ? 25.031 7.5 3.971 1 95.5 193 ILE B O 1
ATOM 4274 N N . SER B 1 194 ? 24.797 9.594 3.246 1 92.56 194 SER B N 1
ATOM 4275 C CA . SER B 1 194 ? 26.172 9.734 2.779 1 92.56 194 SER B CA 1
ATOM 4276 C C . SER B 1 194 ? 27.109 10.148 3.912 1 92.56 194 SER B C 1
ATOM 4278 O O . SER B 1 194 ? 28.328 10.195 3.734 1 92.56 194 SER B O 1
ATOM 4280 N N . ASN B 1 195 ? 26.578 10.398 4.992 1 91.94 195 ASN B N 1
ATOM 4281 C CA . ASN B 1 195 ? 27.359 10.93 6.109 1 91.94 195 ASN B CA 1
ATOM 4282 C C . ASN B 1 195 ? 28.094 12.211 5.73 1 91.94 195 ASN B C 1
ATOM 4284 O O . ASN B 1 195 ? 29.234 12.422 6.141 1 91.94 195 ASN B O 1
ATOM 4288 N N . SER B 1 196 ? 27.5 12.961 4.836 1 92.31 196 SER B N 1
ATOM 4289 C CA . SER B 1 196 ? 28 14.258 4.395 1 92.31 196 SER B CA 1
ATOM 4290 C C . SER B 1 196 ? 26.875 15.289 4.344 1 92.31 196 SER B C 1
ATOM 4292 O O . SER B 1 196 ? 25.688 14.93 4.289 1 92.31 196 SER B O 1
ATOM 4294 N N . PRO B 1 197 ? 27.281 16.562 4.465 1 95.06 197 PRO B N 1
ATOM 4295 C CA . PRO B 1 197 ? 26.25 17.594 4.418 1 95.06 197 PRO B CA 1
ATOM 4296 C C . PRO B 1 197 ? 25.406 17.516 3.156 1 95.06 197 PRO B C 1
ATOM 4298 O O . PRO B 1 197 ? 25.891 17.125 2.094 1 95.06 197 PRO B O 1
ATOM 4301 N N . MET B 1 198 ? 24.156 17.859 3.375 1 96.75 198 MET B N 1
ATOM 4302 C CA . MET B 1 198 ? 23.156 17.844 2.305 1 96.75 198 MET B CA 1
ATOM 4303 C C . MET B 1 198 ? 22.5 19.219 2.156 1 96.75 198 MET B C 1
ATOM 4305 O O . MET B 1 198 ? 22.188 19.859 3.152 1 96.75 198 MET B O 1
ATOM 4309 N N . PHE B 1 199 ? 22.484 19.781 1.001 1 97.69 199 PHE B N 1
ATOM 4310 C CA . PHE B 1 199 ? 21.75 21 0.673 1 97.69 199 PHE B CA 1
ATOM 4311 C C . PHE B 1 199 ? 20.891 20.797 -0.563 1 97.69 199 PHE B C 1
ATOM 4313 O O . PHE B 1 199 ? 21.391 20.547 -1.653 1 97.69 199 PHE B O 1
ATOM 4320 N N . ILE B 1 200 ? 19.562 20.938 -0.388 1 98.5 200 ILE B N 1
ATOM 4321 C CA . ILE B 1 200 ? 18.641 20.719 -1.509 1 98.5 200 ILE B CA 1
ATOM 4322 C C . ILE B 1 200 ? 17.578 21.797 -1.521 1 98.5 200 ILE B C 1
ATOM 4324 O O . ILE B 1 200 ? 17.312 22.438 -0.495 1 98.5 200 ILE B O 1
ATOM 4328 N N . LYS B 1 201 ? 17.016 22.031 -2.693 1 98.69 201 LYS B N 1
ATOM 4329 C CA . LYS B 1 201 ? 15.914 22.969 -2.904 1 98.69 201 LYS B CA 1
ATOM 4330 C C . LYS B 1 201 ? 14.805 22.344 -3.742 1 98.69 201 LYS B C 1
ATOM 4332 O O . LYS B 1 201 ? 15.062 21.469 -4.559 1 98.69 201 LYS B O 1
ATOM 4337 N N . GLY B 1 202 ? 13.617 22.75 -3.518 1 98.62 202 GLY B N 1
ATOM 4338 C CA . GLY B 1 202 ? 12.477 22.266 -4.293 1 98.62 202 GLY B CA 1
ATOM 4339 C C . GLY B 1 202 ? 11.148 22.516 -3.604 1 98.62 202 GLY B C 1
ATOM 4340 O O . GLY B 1 202 ? 11.086 23.172 -2.57 1 98.62 202 GLY B O 1
ATOM 4341 N N . ARG B 1 203 ? 10.047 22.078 -4.195 1 98.81 203 ARG B N 1
ATOM 4342 C CA . ARG B 1 203 ? 8.703 22.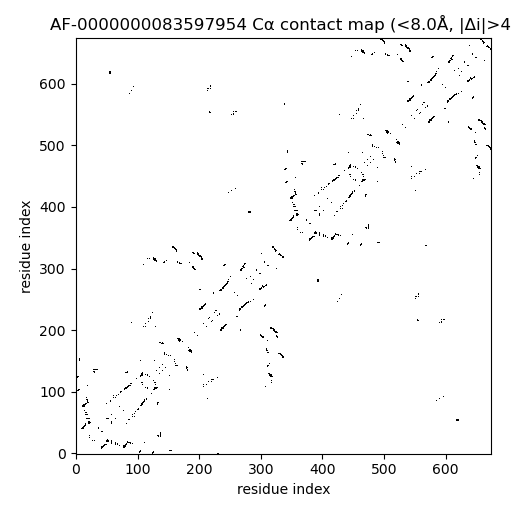141 -3.621 1 98.81 203 ARG B CA 1
ATOM 4343 C C . ARG B 1 203 ? 8.461 20.953 -2.688 1 98.81 203 ARG B C 1
ATOM 4345 O O . ARG B 1 203 ? 8.766 19.812 -3.037 1 98.81 203 ARG B O 1
ATOM 4352 N N . LEU B 1 204 ? 7.953 21.219 -1.552 1 98.88 204 LEU B N 1
ATOM 4353 C CA . LEU B 1 204 ? 7.691 20.172 -0.569 1 98.88 204 LEU B CA 1
ATOM 4354 C C . LEU B 1 204 ? 6.406 19.422 -0.901 1 98.88 204 LEU B C 1
ATOM 4356 O O . LEU B 1 204 ? 5.387 20.047 -1.221 1 98.88 204 LEU B O 1
ATOM 4360 N N . LEU B 1 205 ? 6.434 18.156 -0.9 1 98.88 205 LEU B N 1
ATOM 4361 C CA . LEU B 1 205 ? 5.301 17.234 -0.875 1 98.88 205 LEU B CA 1
ATOM 4362 C C . LEU B 1 205 ? 5.566 16.062 0.077 1 98.88 205 LEU B C 1
ATOM 4364 O O . LEU B 1 205 ? 6.703 15.609 0.199 1 98.88 205 LEU B O 1
ATOM 4368 N N . GLY B 1 206 ? 4.543 15.648 0.788 1 98.69 206 GLY B N 1
ATOM 4369 C CA . GLY B 1 206 ? 4.824 14.461 1.584 1 98.69 206 GLY B CA 1
ATOM 4370 C C . GLY B 1 206 ? 3.699 14.109 2.541 1 98.69 206 GLY B C 1
ATOM 4371 O O . GLY B 1 206 ? 2.547 14.484 2.32 1 98.69 206 GLY B O 1
ATOM 4372 N N . GLY B 1 207 ? 4.035 13.344 3.533 1 98.69 207 GLY B N 1
ATOM 4373 C CA . GLY B 1 207 ? 3.123 12.844 4.551 1 98.69 207 GLY B CA 1
ATOM 4374 C C . GLY B 1 207 ? 3.459 11.438 5.016 1 98.69 207 GLY B C 1
ATOM 4375 O O . GLY B 1 207 ? 4.594 10.977 4.855 1 98.69 207 GLY B O 1
ATOM 4376 N N . CYS B 1 208 ? 2.527 10.852 5.707 1 98.75 208 CYS B N 1
ATOM 4377 C CA . CYS B 1 208 ? 2.666 9.484 6.195 1 98.75 208 CYS B CA 1
ATOM 4378 C C . CYS B 1 208 ? 2.576 8.484 5.051 1 98.75 208 CYS B C 1
ATOM 4380 O O . CYS B 1 208 ? 1.518 8.32 4.441 1 98.75 208 CYS B O 1
ATOM 4382 N N . ILE B 1 209 ? 3.637 7.789 4.781 1 98.81 209 ILE B N 1
ATOM 4383 C CA . ILE B 1 209 ? 3.734 6.949 3.594 1 98.81 209 ILE B CA 1
ATOM 4384 C C . ILE B 1 209 ? 2.76 5.777 3.711 1 98.81 209 ILE B C 1
ATOM 4386 O O . ILE B 1 209 ? 2.264 5.27 2.701 1 98.81 209 ILE B O 1
ATOM 4390 N N . ASP B 1 210 ? 2.361 5.375 4.938 1 98.44 210 ASP B N 1
ATOM 4391 C CA . ASP B 1 210 ? 1.409 4.297 5.176 1 98.44 210 ASP B CA 1
ATOM 4392 C C . ASP B 1 210 ? 0.106 4.535 4.418 1 98.44 210 ASP B C 1
ATOM 4394 O O . ASP B 1 210 ? -0.562 3.582 4.008 1 98.44 210 ASP B O 1
ATOM 4398 N N . VAL B 1 211 ? -0.166 5.82 4.238 1 98.81 211 VAL B N 1
ATOM 4399 C CA . VAL B 1 211 ? -1.513 6.098 3.75 1 98.81 211 VAL B CA 1
ATOM 4400 C C . VAL B 1 211 ? -1.439 6.859 2.43 1 98.81 211 VAL B C 1
ATOM 4402 O O . VAL B 1 211 ? -2.248 6.629 1.527 1 98.81 211 VAL B O 1
ATOM 4405 N N . ILE B 1 212 ? -0.458 7.734 2.184 1 98.88 212 ILE B N 1
ATOM 4406 C CA . ILE B 1 212 ? -0.448 8.516 0.955 1 98.88 212 ILE B CA 1
ATOM 4407 C C . ILE B 1 212 ? -0.121 7.617 -0.232 1 98.88 212 ILE B C 1
ATOM 4409 O O . ILE B 1 212 ? -0.481 7.922 -1.371 1 98.88 212 ILE B O 1
ATOM 4413 N N . ARG B 1 213 ? 0.55 6.473 0.048 1 98.81 213 ARG B N 1
ATOM 4414 C CA . ARG B 1 213 ? 0.861 5.531 -1.02 1 98.81 213 ARG B CA 1
ATOM 4415 C C . ARG B 1 213 ? -0.409 5.051 -1.714 1 98.81 213 ARG B C 1
ATOM 4417 O O . ARG B 1 213 ? -0.377 4.668 -2.887 1 98.81 213 ARG B O 1
ATOM 4424 N N . HIS B 1 214 ? -1.512 5.105 -1.029 1 98.88 214 HIS B N 1
ATOM 4425 C CA . HIS B 1 214 ? -2.773 4.613 -1.573 1 98.88 214 HIS B CA 1
ATOM 4426 C C . HIS B 1 214 ? -3.393 5.629 -2.527 1 98.88 214 HIS B C 1
ATOM 4428 O O . HIS B 1 214 ? -4.43 5.359 -3.137 1 98.88 214 HIS B O 1
ATOM 4434 N N . LEU B 1 215 ? -2.752 6.773 -2.721 1 98.94 215 LEU B N 1
ATOM 4435 C CA . LEU B 1 215 ? -3.184 7.738 -3.727 1 98.94 215 LEU B CA 1
ATOM 4436 C C . LEU B 1 215 ? -2.59 7.402 -5.09 1 98.94 215 LEU B C 1
ATOM 4438 O O . LEU B 1 215 ? -3.057 7.906 -6.117 1 98.94 215 LEU B O 1
ATOM 4442 N N . ILE B 1 216 ? -1.528 6.617 -5.125 1 98.88 216 ILE B N 1
ATOM 4443 C CA . ILE B 1 216 ? -0.83 6.305 -6.367 1 98.88 216 ILE B CA 1
ATOM 4444 C C . ILE B 1 216 ? -1.797 5.652 -7.352 1 98.88 216 ILE B C 1
ATOM 4446 O O . ILE B 1 216 ? -2.541 4.738 -6.988 1 98.88 216 ILE B O 1
ATOM 4450 N N . GLY B 1 217 ? -1.813 6.098 -8.547 1 98.69 217 GLY B N 1
ATOM 4451 C CA . GLY B 1 217 ? -2.625 5.5 -9.602 1 98.69 217 GLY B CA 1
ATOM 4452 C C . GLY B 1 217 ? -4.059 6 -9.602 1 98.69 217 GLY B C 1
ATOM 4453 O O . GLY B 1 217 ? -4.824 5.699 -10.516 1 98.69 217 GLY B O 1
ATOM 4454 N N . THR B 1 218 ? -4.469 6.758 -8.586 1 98.75 218 THR B N 1
ATOM 4455 C CA . THR B 1 218 ? -5.812 7.316 -8.5 1 98.75 218 THR B CA 1
ATOM 4456 C C . THR B 1 218 ? -5.84 8.75 -9.023 1 98.75 218 THR B C 1
ATOM 4458 O O . THR B 1 218 ? -4.789 9.344 -9.281 1 98.75 218 THR B O 1
ATOM 4461 N N . GLY B 1 219 ? -7.016 9.273 -9.203 1 98.25 219 GLY B N 1
ATOM 4462 C CA . GLY B 1 219 ? -7.188 10.648 -9.633 1 98.25 219 GLY B CA 1
ATOM 4463 C C . GLY B 1 219 ? -6.73 11.656 -8.594 1 98.25 219 GLY B C 1
ATOM 4464 O O . GLY B 1 219 ? -6.602 12.844 -8.891 1 98.25 219 GLY B O 1
ATOM 4465 N N . TYR B 1 220 ? -6.355 11.211 -7.383 1 98.81 220 TYR B N 1
ATOM 4466 C CA . TYR B 1 220 ? -6.004 12.094 -6.277 1 98.81 220 TYR B CA 1
ATOM 4467 C C . TYR B 1 220 ? -4.496 12.148 -6.074 1 98.81 220 TYR B C 1
ATOM 4469 O O . TYR B 1 220 ? -4 12.906 -5.238 1 98.81 220 TYR B O 1
ATOM 4477 N N . GLY B 1 221 ? -3.744 11.289 -6.801 1 98.5 221 GLY B N 1
ATOM 4478 C CA . GLY B 1 221 ? -2.301 11.18 -6.656 1 98.5 221 GLY B CA 1
ATOM 4479 C C . GLY B 1 221 ? -1.545 11.5 -7.926 1 98.5 221 GLY B C 1
ATOM 4480 O O . GLY B 1 221 ? -0.54 10.859 -8.242 1 98.5 221 GLY B O 1
ATOM 4481 N N . ASP B 1 222 ? -2.059 12.461 -8.711 1 98.12 222 ASP B N 1
ATOM 4482 C CA . ASP B 1 222 ? -1.466 12.781 -10.008 1 98.12 222 ASP B CA 1
ATOM 4483 C C . ASP B 1 222 ? -0.307 13.758 -9.859 1 98.12 222 ASP B C 1
ATOM 4485 O O . ASP B 1 222 ? -0.427 14.93 -10.219 1 98.12 222 ASP B O 1
ATOM 4489 N N . VAL B 1 223 ? 0.823 13.289 -9.445 1 98.56 223 VAL B N 1
ATOM 4490 C CA . VAL B 1 223 ? 2.012 14.102 -9.18 1 98.56 223 VAL B CA 1
ATOM 4491 C C . VAL B 1 223 ? 2.539 14.68 -10.484 1 98.56 223 VAL B C 1
ATOM 4493 O O . VAL B 1 223 ? 3.043 15.805 -10.516 1 98.56 223 VAL B O 1
ATOM 4496 N N . GLN B 1 224 ? 2.396 13.938 -11.602 1 97.25 224 GLN B N 1
ATOM 4497 C CA . GLN B 1 224 ? 2.881 14.406 -12.891 1 97.25 224 GLN B CA 1
ATOM 4498 C C . GLN B 1 224 ? 2.146 15.664 -13.336 1 97.25 224 GLN B C 1
ATOM 4500 O O . GLN B 1 224 ? 2.768 16.625 -13.797 1 97.25 224 GLN B O 1
ATOM 4505 N N . HIS B 1 225 ? 0.832 15.602 -13.227 1 97.19 225 HIS B N 1
ATOM 4506 C CA . HIS B 1 225 ? 0.046 16.781 -13.547 1 97.19 225 HIS B CA 1
ATOM 4507 C C . HIS B 1 225 ? 0.429 17.969 -12.656 1 97.19 225 HIS B C 1
ATOM 4509 O O . HIS B 1 225 ? 0.596 19.078 -13.141 1 97.19 225 HIS B O 1
ATOM 4515 N N . PHE B 1 226 ? 0.547 17.719 -11.406 1 98.25 226 PHE B N 1
ATOM 4516 C CA . PHE B 1 226 ? 0.943 18.75 -10.453 1 98.25 226 PHE B CA 1
ATOM 4517 C C . PHE B 1 226 ? 2.285 19.359 -10.844 1 98.25 226 PHE B C 1
ATOM 4519 O O . PHE B 1 226 ? 2.439 20.578 -10.844 1 98.25 226 PHE B O 1
ATOM 4526 N N . GLN B 1 227 ? 3.25 18.516 -11.141 1 97.31 227 GLN B N 1
ATOM 4527 C CA . GLN B 1 227 ? 4.594 18.922 -11.539 1 97.31 227 GLN B CA 1
ATOM 4528 C C . GLN B 1 227 ? 4.551 19.844 -12.758 1 97.31 227 GLN B C 1
ATOM 4530 O O . GLN B 1 227 ? 5.16 20.906 -12.75 1 97.31 227 GLN B O 1
ATOM 4535 N N . LYS B 1 228 ? 3.797 19.469 -13.719 1 97.19 228 LYS B N 1
ATOM 4536 C CA . LYS B 1 228 ? 3.785 20.172 -15 1 97.19 228 LYS B CA 1
ATOM 4537 C C . LYS B 1 228 ? 2.902 21.406 -14.945 1 97.19 228 LYS B C 1
ATOM 4539 O O . LYS B 1 228 ? 3.314 22.5 -15.367 1 97.19 228 LYS B O 1
ATOM 4544 N N . GLU B 1 229 ? 1.713 21.25 -14.312 1 97.44 229 GLU B N 1
ATOM 4545 C CA . GLU B 1 229 ? 0.68 22.266 -14.477 1 97.44 229 GLU B CA 1
ATOM 4546 C C . GLU B 1 229 ? 0.671 23.234 -13.297 1 97.44 229 GLU B C 1
ATOM 4548 O O . GLU B 1 229 ? 0.199 24.375 -13.422 1 97.44 229 GLU B O 1
ATOM 4553 N N . ILE B 1 230 ? 1.206 22.766 -12.141 1 97.56 230 ILE B N 1
ATOM 4554 C CA . ILE B 1 230 ? 1.036 23.594 -10.953 1 97.56 230 ILE B CA 1
ATOM 4555 C C . ILE B 1 230 ? 2.371 24.219 -10.57 1 97.56 230 ILE B C 1
ATOM 4557 O O . ILE B 1 230 ? 2.445 25.438 -10.32 1 97.56 230 ILE B O 1
ATOM 4561 N N . ILE B 1 231 ? 3.414 23.406 -10.609 1 97.81 231 ILE B N 1
ATOM 4562 C CA . ILE B 1 231 ? 4.664 23.953 -10.094 1 97.81 231 ILE B CA 1
ATOM 4563 C C . ILE B 1 231 ? 5.66 24.141 -11.234 1 97.81 231 ILE B C 1
ATOM 4565 O O . ILE B 1 231 ? 6.844 24.375 -11 1 97.81 231 ILE B O 1
ATOM 4569 N N . GLN B 1 232 ? 5.309 23.984 -12.547 1 96.75 232 GLN B N 1
ATOM 4570 C CA . GLN B 1 232 ? 6.09 24.281 -13.742 1 96.75 232 GLN B CA 1
ATOM 4571 C C . GLN B 1 232 ? 7.418 23.531 -13.727 1 96.75 232 GLN B C 1
ATOM 4573 O O . GLN B 1 232 ? 8.469 24.125 -13.992 1 96.75 232 GLN B O 1
ATOM 4578 N N . ASN B 1 233 ? 7.414 22.344 -13.242 1 96.88 233 ASN B N 1
ATOM 4579 C CA . ASN B 1 233 ? 8.508 21.391 -13.289 1 96.88 233 ASN B CA 1
ATOM 4580 C C . ASN B 1 233 ? 9.633 21.766 -12.328 1 96.88 233 ASN B C 1
ATOM 4582 O O . ASN B 1 233 ? 10.789 21.391 -12.531 1 96.88 233 ASN B O 1
ATOM 4586 N N . GLU B 1 234 ? 9.305 22.578 -11.305 1 97.81 234 GLU B N 1
ATOM 4587 C CA . GLU B 1 234 ? 10.25 22.703 -10.195 1 97.81 234 GLU B CA 1
ATOM 4588 C C . GLU B 1 234 ? 10.508 21.344 -9.547 1 97.81 234 GLU B C 1
ATOM 4590 O O . GLU B 1 234 ? 9.625 20.484 -9.508 1 97.81 234 GLU B O 1
ATOM 4595 N N . PRO B 1 235 ? 11.719 21.172 -9.047 1 98.5 235 PRO B N 1
ATOM 4596 C CA . PRO B 1 235 ? 11.977 19.891 -8.367 1 98.5 235 PRO B CA 1
ATOM 4597 C C . PRO B 1 235 ? 11.156 19.734 -7.094 1 98.5 235 PRO B C 1
ATOM 4599 O O . PRO B 1 235 ? 10.742 20.734 -6.488 1 98.5 235 PRO B O 1
ATOM 4602 N N . ILE B 1 236 ? 10.914 18.516 -6.727 1 98.81 236 ILE B N 1
ATOM 4603 C CA . ILE B 1 236 ? 10.141 18.203 -5.527 1 98.81 236 ILE B CA 1
ATOM 4604 C C . ILE B 1 236 ? 11.07 17.641 -4.445 1 98.81 236 ILE B C 1
ATOM 4606 O O . ILE B 1 236 ? 11.984 16.875 -4.742 1 98.81 236 ILE B O 1
ATOM 4610 N N . ILE B 1 237 ? 10.945 18.078 -3.225 1 98.88 237 ILE B N 1
ATOM 4611 C CA . ILE B 1 237 ? 11.492 17.438 -2.035 1 98.88 237 ILE B CA 1
ATOM 4612 C C . ILE B 1 237 ? 10.398 16.625 -1.339 1 98.88 237 ILE B C 1
ATOM 4614 O O . ILE B 1 237 ? 9.398 17.188 -0.875 1 98.88 237 ILE B O 1
ATOM 4618 N N . TRP B 1 238 ? 10.586 15.344 -1.291 1 98.94 238 TRP B N 1
ATOM 4619 C CA . TRP B 1 238 ? 9.641 14.516 -0.558 1 98.94 238 TRP B CA 1
ATOM 4620 C C . TRP B 1 238 ? 10.016 14.422 0.917 1 98.94 238 TRP B C 1
ATOM 4622 O O . TRP B 1 238 ? 11.188 14.195 1.25 1 98.94 238 TRP B O 1
ATOM 4632 N N . TYR B 1 239 ? 9.094 14.688 1.772 1 98.94 239 TYR B N 1
ATOM 4633 C CA . TYR B 1 239 ? 9.227 14.32 3.178 1 98.94 239 TYR B CA 1
ATOM 4634 C C . TYR B 1 239 ? 8.258 13.203 3.545 1 98.94 239 TYR B C 1
ATOM 4636 O O . TYR B 1 239 ? 7.047 13.336 3.357 1 98.94 239 TYR B O 1
ATOM 4644 N N . LEU B 1 240 ? 8.797 12.102 4.035 1 98.88 240 LEU B N 1
ATOM 4645 C CA . LEU B 1 240 ? 8.008 10.898 4.277 1 98.88 240 LEU B CA 1
ATOM 4646 C C . LEU B 1 240 ? 8.219 10.391 5.703 1 98.88 240 LEU B C 1
ATOM 4648 O O . LEU B 1 240 ? 9.328 10.469 6.238 1 98.88 240 LEU B O 1
ATOM 4652 N N . GLU B 1 241 ? 7.195 9.914 6.277 1 97.69 241 GLU B N 1
ATOM 4653 C CA . GLU B 1 241 ? 7.297 9.211 7.555 1 97.69 241 GLU B CA 1
ATOM 4654 C C . GLU B 1 241 ? 6.602 7.855 7.496 1 97.69 241 GLU B C 1
ATOM 4656 O O . GLU B 1 241 ? 5.508 7.738 6.941 1 97.69 241 GLU B O 1
ATOM 4661 N N . ASN B 1 242 ? 7.223 6.855 8.055 1 98.19 242 ASN B N 1
ATOM 4662 C CA . ASN B 1 242 ? 6.691 5.504 8.188 1 98.19 242 ASN B CA 1
ATOM 4663 C C . ASN B 1 242 ? 6.207 5.223 9.602 1 98.19 242 ASN B C 1
ATOM 4665 O O . ASN B 1 242 ? 6.988 5.281 10.555 1 98.19 242 ASN B O 1
ATOM 4669 N N . CYS B 1 243 ? 4.973 4.883 9.68 1 97.06 243 CYS B N 1
ATOM 4670 C CA . CYS B 1 243 ? 4.371 4.699 11 1 97.06 243 CYS B CA 1
ATOM 4671 C C . CYS B 1 243 ? 4.293 3.223 11.367 1 97.06 243 CYS B C 1
ATOM 4673 O O . CYS B 1 243 ? 4.52 2.848 12.516 1 97.06 243 CYS B O 1
ATOM 4675 N N . GLN B 1 244 ? 3.969 2.365 10.352 1 96.62 244 GLN B N 1
ATOM 4676 C CA . GLN B 1 244 ? 3.65 0.995 10.734 1 96.62 244 GLN B CA 1
ATOM 4677 C C . GLN B 1 244 ? 4.312 -0.007 9.789 1 96.62 244 GLN B C 1
ATOM 4679 O O . GLN B 1 244 ? 4.391 -1.199 10.102 1 96.62 244 GLN B O 1
ATOM 4684 N N . LEU B 1 245 ? 4.789 0.385 8.688 1 97.81 245 LEU B N 1
ATOM 4685 C CA . LEU B 1 245 ? 5.309 -0.552 7.695 1 97.81 245 LEU B CA 1
ATOM 4686 C C . LEU B 1 245 ? 6.625 -1.166 8.164 1 97.81 245 LEU B C 1
ATOM 4688 O O . LEU B 1 245 ? 7.523 -0.45 8.617 1 97.81 245 LEU B O 1
ATOM 4692 N N . ASN B 1 246 ? 6.727 -2.455 8.07 1 97.62 246 ASN B N 1
ATOM 4693 C CA . ASN B 1 246 ? 8.062 -3.029 8.227 1 97.62 246 ASN B CA 1
ATOM 4694 C C . ASN B 1 246 ? 8.969 -2.662 7.055 1 97.62 246 ASN B C 1
ATOM 4696 O O . ASN B 1 246 ? 8.531 -1.991 6.117 1 97.62 246 ASN B O 1
ATOM 4700 N N . VAL B 1 247 ? 10.18 -3.102 7.082 1 98.31 247 VAL B N 1
ATOM 4701 C CA . VAL B 1 247 ? 11.195 -2.59 6.168 1 98.31 247 VAL B CA 1
ATOM 4702 C C . VAL B 1 247 ? 10.883 -3.033 4.742 1 98.31 247 VAL B C 1
ATOM 4704 O O . VAL B 1 247 ? 11.07 -2.27 3.789 1 98.31 247 VAL B O 1
ATOM 4707 N N . THR B 1 248 ? 10.391 -4.254 4.5 1 98.44 248 THR B N 1
ATOM 4708 C CA . THR B 1 248 ? 10.117 -4.715 3.141 1 98.44 248 THR B CA 1
ATOM 4709 C C . THR B 1 248 ? 8.867 -4.051 2.582 1 98.44 248 THR B C 1
ATOM 4711 O O . THR B 1 248 ? 8.797 -3.754 1.387 1 98.44 248 THR B O 1
ATOM 4714 N N . ASP B 1 249 ? 7.883 -3.857 3.449 1 98.19 249 ASP B N 1
ATOM 4715 C CA . ASP B 1 249 ? 6.695 -3.131 3.008 1 98.19 249 ASP B CA 1
ATOM 4716 C C . ASP B 1 249 ? 7.039 -1.693 2.629 1 98.19 249 ASP B C 1
ATOM 4718 O O . ASP B 1 249 ? 6.508 -1.16 1.651 1 98.19 249 ASP B O 1
ATOM 4722 N N . LEU B 1 250 ? 7.883 -1.073 3.438 1 98.69 250 LEU B N 1
ATOM 4723 C CA . LEU B 1 250 ? 8.375 0.258 3.104 1 98.69 250 LEU B CA 1
ATOM 4724 C C . LEU B 1 250 ? 9.086 0.252 1.751 1 98.69 250 LEU B C 1
ATOM 4726 O O . LEU B 1 250 ? 8.812 1.102 0.9 1 98.69 250 LEU B O 1
ATOM 4730 N N . ARG B 1 251 ? 9.938 -0.714 1.537 1 98.81 251 ARG B N 1
ATOM 4731 C CA . ARG B 1 251 ? 10.688 -0.824 0.291 1 98.81 251 ARG B CA 1
ATOM 4732 C C . ARG B 1 251 ? 9.75 -0.986 -0.901 1 98.81 251 ARG B C 1
ATOM 4734 O O . ARG B 1 251 ? 9.883 -0.281 -1.903 1 98.81 251 ARG B O 1
ATOM 4741 N N . ARG B 1 252 ? 8.758 -1.894 -0.797 1 98.81 252 ARG B N 1
ATOM 4742 C CA . ARG B 1 252 ? 7.809 -2.096 -1.883 1 98.81 252 ARG B CA 1
ATOM 4743 C C . ARG B 1 252 ? 7.051 -0.809 -2.195 1 98.81 252 ARG B C 1
ATOM 4745 O O . ARG B 1 252 ? 6.824 -0.483 -3.361 1 98.81 252 ARG B O 1
ATOM 4752 N N . SER B 1 253 ? 6.707 -0.063 -1.153 1 98.88 253 SER B N 1
ATOM 4753 C CA . SER B 1 253 ? 5.984 1.191 -1.331 1 98.88 253 SER B CA 1
ATOM 4754 C C . SER B 1 253 ? 6.836 2.225 -2.059 1 98.88 253 SER B C 1
ATOM 4756 O O . SER B 1 253 ? 6.359 2.893 -2.979 1 98.88 253 SER B O 1
ATOM 4758 N N . LEU B 1 254 ? 8.109 2.312 -1.654 1 98.94 254 LEU B N 1
ATOM 4759 C CA . LEU B 1 254 ? 9.016 3.277 -2.271 1 98.94 254 LEU B CA 1
ATOM 4760 C C . LEU B 1 254 ? 9.305 2.9 -3.721 1 98.94 254 LEU B C 1
ATOM 4762 O O . LEU B 1 254 ? 9.391 3.773 -4.586 1 98.94 254 LEU B O 1
ATOM 4766 N N . VAL B 1 255 ? 9.43 1.61 -3.996 1 98.88 255 VAL B N 1
ATOM 4767 C CA . VAL B 1 255 ? 9.641 1.156 -5.367 1 98.88 255 VAL B CA 1
ATOM 4768 C C . VAL B 1 255 ? 8.406 1.466 -6.211 1 98.88 255 VAL B C 1
ATOM 4770 O O . VAL B 1 255 ? 8.523 1.892 -7.363 1 98.88 255 VAL B O 1
ATOM 4773 N N . GLN B 1 256 ? 7.223 1.262 -5.648 1 98.88 256 GLN B N 1
ATOM 4774 C CA . GLN B 1 256 ? 5.996 1.636 -6.348 1 98.88 256 GLN B CA 1
ATOM 4775 C C . GLN B 1 256 ? 5.992 3.123 -6.691 1 98.88 256 GLN B C 1
ATOM 4777 O O . GLN B 1 256 ? 5.66 3.506 -7.816 1 98.88 256 GLN B O 1
ATOM 4782 N N . MET B 1 257 ? 6.332 3.949 -5.711 1 98.88 257 MET B N 1
ATOM 4783 C CA . MET B 1 257 ? 6.398 5.391 -5.945 1 98.88 257 MET B CA 1
ATOM 4784 C C . MET B 1 257 ? 7.348 5.711 -7.094 1 98.88 257 MET B C 1
ATOM 4786 O O . MET B 1 257 ? 7.031 6.539 -7.949 1 98.88 257 MET B O 1
ATOM 4790 N N . LYS B 1 258 ? 8.484 5.047 -7.109 1 98.81 258 LYS B N 1
ATOM 4791 C CA . LYS B 1 258 ? 9.469 5.234 -8.172 1 98.81 258 LYS B CA 1
ATOM 4792 C C . LYS B 1 258 ? 8.898 4.828 -9.531 1 98.81 258 LYS B C 1
ATOM 4794 O O . LYS B 1 258 ? 8.93 5.613 -10.484 1 98.81 258 LYS B O 1
ATOM 4799 N N . LEU B 1 259 ? 8.312 3.629 -9.555 1 98.81 259 LEU B N 1
ATOM 4800 C CA . LEU B 1 259 ? 7.809 3.076 -10.812 1 98.81 259 LEU B CA 1
ATOM 4801 C C . LEU B 1 259 ? 6.609 3.871 -11.32 1 98.81 259 LEU B C 1
ATOM 4803 O O . LEU B 1 259 ? 6.352 3.914 -12.523 1 98.81 259 LEU B O 1
ATOM 4807 N N . ALA B 1 260 ? 5.891 4.551 -10.422 1 98.69 260 ALA B N 1
ATOM 4808 C CA . ALA B 1 260 ? 4.723 5.355 -10.781 1 98.69 260 ALA B CA 1
ATOM 4809 C C . ALA B 1 260 ? 5.133 6.773 -11.164 1 98.69 260 ALA B C 1
ATOM 4811 O O . ALA B 1 260 ? 4.289 7.59 -11.539 1 98.69 260 ALA B O 1
ATOM 4812 N N . GLY B 1 261 ? 6.418 7.133 -11.016 1 98.31 261 GLY B N 1
ATOM 4813 C CA . GLY B 1 261 ? 6.934 8.414 -11.461 1 98.31 261 GLY B CA 1
ATOM 4814 C C . GLY B 1 261 ? 6.859 9.492 -10.398 1 98.31 261 GLY B C 1
ATOM 4815 O O . GLY B 1 261 ? 7.062 10.68 -10.688 1 98.31 261 GLY B O 1
ATOM 4816 N N . TRP B 1 262 ? 6.535 9.102 -9.188 1 98.75 262 TRP B N 1
ATOM 4817 C CA . TRP B 1 262 ? 6.359 10.102 -8.133 1 98.75 262 TRP B CA 1
ATOM 4818 C C . TRP B 1 262 ? 7.684 10.789 -7.809 1 98.75 262 TRP B C 1
ATOM 4820 O O . TRP B 1 262 ? 7.699 11.938 -7.352 1 98.75 262 TRP B O 1
ATOM 4830 N N . PHE B 1 263 ? 8.836 10.102 -8.102 1 98.69 263 PHE B N 1
ATOM 4831 C CA . PHE B 1 263 ? 10.133 10.68 -7.746 1 98.69 263 PHE B CA 1
ATOM 4832 C C . PHE B 1 263 ? 10.758 11.375 -8.945 1 98.69 263 PHE B C 1
ATOM 4834 O O . PHE B 1 263 ? 11.906 11.82 -8.875 1 98.69 263 PHE B O 1
ATOM 4841 N N . ASN B 1 264 ? 10.008 11.422 -10.109 1 97.88 264 ASN B N 1
ATOM 4842 C CA . ASN B 1 264 ? 10.531 12.18 -11.242 1 97.88 264 ASN B CA 1
ATOM 4843 C C . ASN B 1 264 ? 10.805 13.633 -10.867 1 97.88 264 ASN B C 1
ATOM 4845 O O . ASN B 1 264 ? 9.961 14.289 -10.242 1 97.88 264 ASN B O 1
ATOM 4849 N N . ASN B 1 265 ? 11.961 14.133 -11.195 1 97.88 265 ASN B N 1
ATOM 4850 C CA . ASN B 1 265 ? 12.383 15.5 -10.906 1 97.88 265 ASN B CA 1
ATOM 4851 C C . ASN B 1 265 ? 12.383 15.781 -9.406 1 97.88 265 ASN B C 1
ATOM 4853 O O . ASN B 1 265 ? 11.922 16.828 -8.969 1 97.88 265 ASN B O 1
ATOM 4857 N N . CYS B 1 266 ? 12.789 14.812 -8.609 1 98.12 266 CYS B N 1
ATOM 4858 C CA . CYS B 1 266 ? 12.945 14.898 -7.16 1 98.12 266 CYS B CA 1
ATOM 4859 C C . CYS B 1 266 ? 14.359 15.344 -6.789 1 98.12 266 CYS B C 1
ATOM 4861 O O . CYS B 1 266 ? 15.336 14.812 -7.312 1 98.12 266 CYS B O 1
ATOM 4863 N N . SER B 1 267 ? 14.492 16.312 -5.902 1 98.5 267 SER B N 1
ATOM 4864 C CA . SER B 1 267 ? 15.812 16.844 -5.535 1 98.5 267 SER B CA 1
ATOM 4865 C C . SER B 1 267 ? 16.359 16.125 -4.305 1 98.5 267 SER B C 1
ATOM 4867 O O . SER B 1 267 ? 17.562 16.203 -4.027 1 98.5 267 SER B O 1
ATOM 4869 N N . GLY B 1 268 ? 15.539 15.516 -3.543 1 98.62 268 GLY B N 1
ATOM 4870 C CA . GLY B 1 268 ? 15.93 14.773 -2.35 1 98.62 268 GLY B CA 1
ATOM 4871 C C . GLY B 1 268 ? 14.742 14.266 -1.551 1 98.62 268 GLY B C 1
ATOM 4872 O O . GLY B 1 268 ? 13.602 14.617 -1.836 1 98.62 268 GLY B O 1
ATOM 4873 N N . ILE B 1 269 ? 15.008 13.391 -0.645 1 98.88 269 ILE B N 1
ATOM 4874 C CA . ILE B 1 269 ? 13.977 12.82 0.213 1 98.88 269 ILE B CA 1
ATOM 4875 C C . ILE B 1 269 ? 14.383 12.961 1.678 1 98.88 269 ILE B C 1
ATOM 4877 O O . ILE B 1 269 ? 15.547 12.742 2.029 1 98.88 269 ILE B O 1
ATOM 4881 N N . LEU B 1 270 ? 13.453 13.375 2.49 1 98.88 270 LEU B N 1
ATOM 4882 C CA . LEU B 1 270 ? 13.586 13.453 3.941 1 98.88 270 LEU B CA 1
ATOM 4883 C C . LEU B 1 270 ? 12.719 12.406 4.625 1 98.88 270 LEU B C 1
ATOM 4885 O O . LEU B 1 270 ? 11.492 12.43 4.5 1 98.88 270 LEU B O 1
ATOM 4889 N N . PHE B 1 271 ? 13.359 11.492 5.359 1 98.81 271 PHE B N 1
ATOM 4890 C CA . PHE B 1 271 ? 12.609 10.492 6.109 1 98.81 271 PHE B CA 1
ATOM 4891 C C . PHE B 1 271 ? 12.531 10.867 7.582 1 98.81 271 PHE B C 1
ATOM 4893 O O . PHE B 1 271 ? 13.555 11.141 8.219 1 98.81 271 PHE B O 1
ATOM 4900 N N . GLY B 1 272 ? 11.32 10.836 8.094 1 98.5 272 GLY B N 1
ATOM 4901 C CA . GLY B 1 272 ? 11.148 11.039 9.523 1 98.5 272 GLY B CA 1
ATOM 4902 C C . GLY B 1 272 ? 11.617 9.859 10.359 1 98.5 272 GLY B C 1
ATOM 4903 O O . GLY B 1 272 ? 11.914 8.797 9.82 1 98.5 272 GLY B O 1
ATOM 4904 N N . ARG B 1 273 ? 11.617 10.07 11.688 1 97.06 273 ARG B N 1
ATOM 4905 C CA . ARG B 1 273 ? 11.859 8.977 12.625 1 97.06 273 ARG B CA 1
ATOM 4906 C C . ARG B 1 273 ? 10.719 7.969 12.594 1 97.06 273 ARG B C 1
ATOM 4908 O O . ARG B 1 273 ? 9.562 8.336 12.367 1 97.06 273 ARG B O 1
ATOM 4915 N N . SER B 1 274 ? 11.094 6.719 12.734 1 96.06 274 SER B N 1
ATOM 4916 C CA . SER B 1 274 ? 10.078 5.68 12.719 1 96.06 274 SER B CA 1
ATOM 4917 C C . SER B 1 274 ? 10.414 4.559 13.695 1 96.06 274 SER B C 1
ATOM 4919 O O . SER B 1 274 ? 11.57 4.133 13.789 1 96.06 274 SER B O 1
ATOM 4921 N N . GLU B 1 275 ? 9.398 4.105 14.375 1 92.31 275 GLU B N 1
ATOM 4922 C CA . GLU B 1 275 ? 9.562 2.939 15.234 1 92.31 275 GLU B CA 1
ATOM 4923 C C . GLU B 1 275 ? 9.18 1.656 14.508 1 92.31 275 GLU B C 1
ATOM 4925 O O . GLU B 1 275 ? 9.328 0.56 15.055 1 92.31 275 GLU B O 1
ATOM 4930 N N . ALA B 1 276 ? 8.602 1.669 13.266 1 92.38 276 ALA B N 1
ATOM 4931 C CA . ALA B 1 276 ? 7.996 0.534 12.578 1 92.38 276 ALA B CA 1
ATOM 4932 C C . ALA B 1 276 ? 9 -0.156 11.664 1 92.38 276 ALA B C 1
ATOM 4934 O O . ALA B 1 276 ? 8.711 -1.212 11.094 1 92.38 276 ALA B O 1
ATOM 4935 N N . ASN B 1 277 ? 10.148 0.191 11.453 1 93.69 277 ASN B N 1
ATOM 4936 C CA . ASN B 1 277 ? 11.164 -0.32 10.547 1 93.69 277 ASN B CA 1
ATOM 4937 C C . ASN B 1 277 ? 11.75 -1.638 11.039 1 93.69 277 ASN B C 1
ATOM 4939 O O . ASN B 1 277 ? 12.969 -1.809 11.062 1 93.69 277 ASN B O 1
ATOM 4943 N N . ASP B 1 278 ? 10.758 -2.541 11.383 1 95.12 278 ASP B N 1
ATOM 4944 C CA . ASP B 1 278 ? 11.219 -3.852 11.82 1 95.12 278 ASP B CA 1
ATOM 4945 C C . ASP B 1 278 ? 12.023 -4.547 10.727 1 95.12 278 ASP B C 1
ATOM 4947 O O . ASP B 1 278 ? 11.578 -4.621 9.578 1 95.12 278 ASP B O 1
ATOM 4951 N N . THR B 1 279 ? 13.117 -5.055 11.109 1 95.88 279 THR B N 1
ATOM 4952 C CA . THR B 1 279 ? 14.039 -5.734 10.211 1 95.88 279 THR B CA 1
ATOM 4953 C C . THR B 1 279 ? 13.445 -7.059 9.734 1 95.88 279 THR B C 1
ATOM 4955 O O . THR B 1 279 ? 12.805 -7.777 10.508 1 95.88 279 THR B O 1
ATOM 4958 N N . ILE B 1 280 ? 13.648 -7.344 8.438 1 94.62 280 ILE B N 1
ATOM 4959 C CA . ILE B 1 280 ? 13.25 -8.609 7.844 1 94.62 280 ILE B CA 1
ATOM 4960 C C . ILE B 1 280 ? 14.461 -9.289 7.207 1 94.62 280 ILE B C 1
ATOM 4962 O O . ILE B 1 280 ? 15.039 -8.766 6.25 1 94.62 280 ILE B O 1
ATOM 4966 N N . TYR B 1 281 ? 14.852 -10.492 7.656 1 94.19 281 TYR B N 1
ATOM 4967 C CA . TYR B 1 281 ? 15.953 -11.273 7.117 1 94.19 281 TYR B CA 1
ATOM 4968 C C . TYR B 1 281 ? 17.203 -10.414 6.941 1 94.19 281 TYR B C 1
ATOM 4970 O O . TYR B 1 281 ? 17.781 -10.375 5.855 1 94.19 281 TYR B O 1
ATOM 4978 N N . ASP B 1 282 ? 17.609 -9.617 7.926 1 96.25 282 ASP B N 1
ATOM 4979 C CA . ASP B 1 282 ? 18.812 -8.789 7.996 1 96.25 282 ASP B CA 1
ATOM 4980 C C . ASP B 1 282 ? 18.719 -7.598 7.047 1 96.25 282 ASP B C 1
ATOM 4982 O O . ASP B 1 282 ? 19.719 -6.965 6.727 1 96.25 282 ASP B O 1
ATOM 4986 N N . TYR B 1 283 ? 17.609 -7.422 6.449 1 98.12 283 TYR B N 1
ATOM 4987 C CA . TYR B 1 283 ? 17.328 -6.227 5.656 1 98.12 283 TYR B CA 1
ATOM 4988 C C . TYR B 1 283 ? 16.891 -5.07 6.551 1 98.12 283 TYR B C 1
ATOM 4990 O O . TYR B 1 283 ? 15.844 -5.125 7.184 1 98.12 283 TYR B O 1
ATOM 4998 N N . HIS B 1 284 ? 17.766 -4.059 6.676 1 98.19 284 HIS B N 1
ATOM 4999 C CA . HIS B 1 284 ? 17.547 -2.938 7.586 1 98.19 284 HIS B CA 1
ATOM 5000 C C . HIS B 1 284 ? 17.078 -1.697 6.832 1 98.19 284 HIS B C 1
ATOM 5002 O O . HIS B 1 284 ? 17.219 -1.617 5.609 1 98.19 284 HIS B O 1
ATOM 5008 N N . VAL B 1 285 ? 16.516 -0.783 7.551 1 98.31 285 VAL B N 1
ATOM 5009 C CA . VAL B 1 285 ? 15.961 0.418 6.934 1 98.31 285 VAL B CA 1
ATOM 5010 C C . VAL B 1 285 ? 17.078 1.204 6.242 1 98.31 285 VAL B C 1
ATOM 5012 O O . VAL B 1 285 ? 16.844 1.826 5.203 1 98.31 285 VAL B O 1
ATOM 5015 N N . LEU B 1 286 ? 18.297 1.186 6.785 1 98.12 286 LEU B N 1
ATOM 5016 C CA . LEU B 1 286 ? 19.406 1.887 6.164 1 98.12 286 LEU B CA 1
ATOM 5017 C C . LEU B 1 286 ? 19.734 1.297 4.793 1 98.12 286 LEU B C 1
ATOM 5019 O O . LEU B 1 286 ? 20.141 2.02 3.885 1 98.12 286 LEU B O 1
ATOM 5023 N N . ASP B 1 287 ? 19.547 -0.104 4.652 1 98.38 287 ASP B N 1
ATOM 5024 C CA . ASP B 1 287 ? 19.688 -0.708 3.33 1 98.38 287 ASP B CA 1
ATOM 5025 C C . ASP B 1 287 ? 18.688 -0.094 2.342 1 98.38 287 ASP B C 1
ATOM 5027 O O . ASP B 1 287 ? 19.062 0.219 1.206 1 98.38 287 ASP B O 1
ATOM 5031 N N . VAL B 1 288 ? 17.453 0.12 2.779 1 98.62 288 VAL B N 1
ATOM 5032 C CA . VAL B 1 288 ? 16.391 0.688 1.954 1 98.62 288 VAL B CA 1
ATOM 5033 C C . VAL B 1 288 ? 16.781 2.088 1.491 1 98.62 288 VAL B C 1
ATOM 5035 O O . VAL B 1 288 ? 16.703 2.402 0.302 1 98.62 288 VAL B O 1
ATOM 5038 N N . TYR B 1 289 ? 17.234 2.943 2.447 1 98.56 289 TYR B N 1
ATOM 5039 C CA . TYR B 1 289 ? 17.594 4.32 2.127 1 98.56 289 TYR B CA 1
ATOM 5040 C C . TYR B 1 289 ? 18.766 4.367 1.165 1 98.56 289 TYR B C 1
ATOM 5042 O O . TYR B 1 289 ? 18.766 5.141 0.203 1 98.56 289 TYR B O 1
ATOM 5050 N N . MET B 1 290 ? 19.766 3.535 1.43 1 98.25 290 MET B N 1
ATOM 5051 C CA . MET B 1 290 ? 20.969 3.52 0.604 1 98.25 290 MET B CA 1
ATOM 5052 C C . MET B 1 290 ? 20.656 3.086 -0.822 1 98.25 290 MET B C 1
ATOM 5054 O O . MET B 1 290 ? 21.094 3.711 -1.783 1 98.25 290 MET B O 1
ATOM 5058 N N . GLU B 1 291 ? 19.891 2.043 -0.965 1 98.19 291 GLU B N 1
ATOM 5059 C CA . GLU B 1 291 ? 19.516 1.547 -2.283 1 98.19 291 GLU B CA 1
ATOM 5060 C C . GLU B 1 291 ? 18.672 2.576 -3.039 1 98.19 291 GLU B C 1
ATOM 5062 O O . GLU B 1 291 ? 18.875 2.793 -4.234 1 98.19 291 GLU B O 1
ATOM 5067 N N . LEU B 1 292 ? 17.766 3.197 -2.342 1 98.62 292 LEU B N 1
ATOM 5068 C CA . LEU B 1 292 ? 16.922 4.207 -2.967 1 98.62 292 LEU B CA 1
ATOM 5069 C C . LEU B 1 292 ? 17.75 5.395 -3.445 1 98.62 292 LEU B C 1
ATOM 5071 O O . LEU B 1 292 ? 17.547 5.898 -4.551 1 98.62 292 LEU B O 1
ATOM 5075 N N . ALA B 1 293 ? 18.641 5.855 -2.57 1 98.44 293 ALA B N 1
ATOM 5076 C CA . ALA B 1 293 ? 19.531 6.961 -2.93 1 98.44 293 ALA B CA 1
ATOM 5077 C C . ALA B 1 293 ? 20.312 6.645 -4.199 1 98.44 293 ALA B C 1
ATOM 5079 O O . ALA B 1 293 ? 20.453 7.5 -5.074 1 98.44 293 ALA B O 1
ATOM 5080 N N . GLU B 1 294 ? 20.797 5.445 -4.258 1 97.81 294 GLU B N 1
ATOM 5081 C CA . GLU B 1 294 ? 21.562 5.012 -5.422 1 97.81 294 GLU B CA 1
ATOM 5082 C C . GLU B 1 294 ? 20.688 4.957 -6.668 1 97.81 294 GLU B C 1
ATOM 5084 O O . GLU B 1 294 ? 21.062 5.465 -7.727 1 97.81 294 GLU B O 1
ATOM 5089 N N . GLU B 1 295 ? 19.547 4.391 -6.559 1 98 295 GLU B N 1
ATOM 5090 C CA . GLU B 1 295 ? 18.625 4.215 -7.68 1 98 295 GLU B CA 1
ATOM 5091 C C . GLU B 1 295 ? 18.203 5.559 -8.258 1 98 295 GLU B C 1
ATOM 5093 O O . GLU B 1 295 ? 18.078 5.699 -9.477 1 98 295 GLU B O 1
ATOM 5098 N N . LEU B 1 296 ? 17.938 6.508 -7.359 1 98.38 296 LEU B N 1
ATOM 5099 C CA . LEU B 1 296 ? 17.375 7.785 -7.789 1 98.38 296 LEU B CA 1
ATOM 5100 C C . LEU B 1 296 ? 18.484 8.812 -8.016 1 98.38 296 LEU B C 1
ATOM 5102 O O . LEU B 1 296 ? 18.25 9.859 -8.617 1 98.38 296 LEU B O 1
ATOM 5106 N N . ALA B 1 297 ? 19.703 8.508 -7.52 1 97.94 297 ALA B N 1
ATOM 5107 C CA . ALA B 1 297 ? 20.828 9.43 -7.578 1 97.94 297 ALA B CA 1
ATOM 5108 C C . ALA B 1 297 ? 20.484 10.766 -6.938 1 97.94 297 ALA B C 1
ATOM 5110 O O . ALA B 1 297 ? 20.719 11.82 -7.531 1 97.94 297 ALA B O 1
ATOM 5111 N N . ILE B 1 298 ? 19.891 10.711 -5.773 1 98.25 298 ILE B N 1
ATOM 5112 C CA . ILE B 1 298 ? 19.531 11.914 -5.023 1 98.25 298 ILE B CA 1
ATOM 5113 C C . ILE B 1 298 ? 19.969 11.758 -3.568 1 98.25 298 ILE B C 1
ATOM 5115 O O . ILE B 1 298 ? 20.125 10.641 -3.072 1 98.25 298 ILE B O 1
ATOM 5119 N N . PRO B 1 299 ? 20.219 12.898 -2.887 1 98.19 299 PRO B N 1
ATOM 5120 C CA . PRO B 1 299 ? 20.531 12.812 -1.458 1 98.19 299 PRO B CA 1
ATOM 5121 C C . PRO B 1 299 ? 19.312 12.445 -0.608 1 98.19 299 PRO B C 1
ATOM 5123 O O . PRO B 1 299 ? 18.188 12.828 -0.938 1 98.19 299 PRO B O 1
ATOM 5126 N N . ILE B 1 300 ? 19.547 11.75 0.458 1 98.5 300 ILE B N 1
ATOM 5127 C CA . ILE B 1 300 ? 18.5 11.344 1.394 1 98.5 300 ILE B CA 1
ATOM 5128 C C . ILE B 1 300 ? 18.938 11.641 2.824 1 98.5 300 ILE B C 1
ATOM 5130 O O . ILE B 1 300 ? 20.078 11.344 3.203 1 98.5 300 ILE B O 1
ATOM 5134 N N . ALA B 1 301 ? 18.125 12.328 3.543 1 98.69 301 ALA B N 1
ATOM 5135 C CA . ALA B 1 301 ? 18.281 12.5 4.984 1 98.69 301 ALA B CA 1
ATOM 5136 C C . ALA B 1 301 ? 17.234 11.703 5.758 1 98.69 301 ALA B C 1
ATOM 5138 O O . ALA B 1 301 ? 16.188 11.367 5.215 1 98.69 301 ALA B O 1
ATOM 5139 N N . TYR B 1 302 ? 17.578 11.344 6.934 1 98.06 302 TYR B N 1
ATOM 5140 C CA . TYR B 1 302 ? 16.641 10.578 7.746 1 98.06 302 TYR B CA 1
ATOM 5141 C C . TYR B 1 302 ? 16.75 10.961 9.219 1 98.06 302 TYR B C 1
ATOM 5143 O O . TYR B 1 302 ? 17.609 11.766 9.586 1 98.06 302 TYR B O 1
ATOM 5151 N N . ASP B 1 303 ? 15.805 10.469 10.016 1 97.19 303 ASP B N 1
ATOM 5152 C CA . ASP B 1 303 ? 15.633 10.805 11.422 1 97.19 303 ASP B CA 1
ATOM 5153 C C . ASP B 1 303 ? 15.242 12.266 11.594 1 97.19 303 ASP B C 1
ATOM 5155 O O . ASP B 1 303 ? 15.609 12.898 12.594 1 97.19 303 ASP B O 1
ATOM 5159 N N . ILE B 1 304 ? 14.586 12.797 10.586 1 98.25 304 ILE B N 1
ATOM 5160 C CA . ILE B 1 304 ? 14.094 14.172 10.617 1 98.25 304 ILE B CA 1
ATOM 5161 C C . ILE B 1 304 ? 12.906 14.266 11.57 1 98.25 304 ILE B C 1
ATOM 5163 O O . ILE B 1 304 ? 12.281 13.258 11.898 1 98.25 304 ILE B O 1
ATOM 5167 N N . ASP B 1 305 ? 12.656 15.453 12.141 1 98.56 305 ASP B N 1
ATOM 5168 C CA . ASP B 1 305 ? 11.492 15.695 12.992 1 98.56 305 ASP B CA 1
ATOM 5169 C C . ASP B 1 305 ? 10.203 15.68 12.18 1 98.56 305 ASP B C 1
ATOM 5171 O O . ASP B 1 305 ? 9.578 16.719 11.977 1 98.56 305 ASP B O 1
ATOM 5175 N N . CYS B 1 306 ? 9.742 14.492 11.789 1 98.12 306 CYS B N 1
ATOM 5176 C CA . CYS B 1 306 ? 8.555 14.289 10.969 1 98.12 306 CYS B CA 1
ATOM 5177 C C . CYS B 1 306 ? 7.832 13.008 11.359 1 98.12 306 CYS B C 1
ATOM 5179 O O . CYS B 1 306 ? 8.398 11.922 11.273 1 98.12 306 CYS B O 1
ATOM 5181 N N . GLY B 1 307 ? 6.648 13.227 11.883 1 96.06 307 GLY B N 1
ATOM 5182 C CA . GLY B 1 307 ? 5.832 12.031 12.023 1 96.06 307 GLY B CA 1
ATOM 5183 C C . GLY B 1 307 ? 5.543 11.672 13.469 1 96.06 307 GLY B C 1
ATOM 5184 O O . GLY B 1 307 ? 5.316 12.555 14.297 1 96.06 307 GLY B O 1
ATOM 5185 N N . HIS B 1 308 ? 5.449 10.344 13.883 1 97.06 308 HIS B N 1
ATOM 5186 C CA . HIS B 1 308 ? 4.777 9.82 15.062 1 97.06 308 HIS B CA 1
ATOM 5187 C C . HIS B 1 308 ? 5.734 9.734 16.25 1 97.06 308 HIS B C 1
ATOM 5189 O O . HIS B 1 308 ? 5.348 9.289 17.328 1 97.06 308 HIS B O 1
ATOM 5195 N N . MET B 1 309 ? 6.953 10.086 16.062 1 97.19 309 MET B N 1
ATOM 5196 C CA . MET B 1 309 ? 7.891 10.289 17.172 1 97.19 309 MET B CA 1
ATOM 5197 C C . MET B 1 309 ? 8.086 11.781 17.438 1 97.19 309 MET B C 1
ATOM 5199 O O . MET B 1 309 ? 9.07 12.367 16.984 1 97.19 309 MET B O 1
ATOM 5203 N N . PRO B 1 310 ? 7.223 12.32 18.219 1 96.94 310 PRO B N 1
ATOM 5204 C CA . PRO B 1 310 ? 7.199 13.773 18.391 1 96.94 310 PRO B CA 1
ATOM 5205 C C . PRO B 1 310 ? 8.453 14.305 19.078 1 96.94 310 PRO B C 1
ATOM 5207 O O . PRO B 1 310 ? 9.164 13.547 19.75 1 96.94 310 PRO B O 1
ATOM 5210 N N . PRO B 1 311 ? 8.688 15.609 18.844 1 98.06 311 PRO B N 1
ATOM 5211 C CA . PRO B 1 311 ? 7.844 16.562 18.109 1 98.06 311 PRO B CA 1
ATOM 5212 C C . PRO B 1 311 ? 8.102 16.531 16.609 1 98.06 311 PRO B C 1
ATOM 5214 O O . PRO B 1 311 ? 9 15.836 16.141 1 98.06 311 PRO B O 1
ATOM 5217 N N . GLN B 1 312 ? 7.242 17.156 15.812 1 98.19 312 GLN B N 1
ATOM 5218 C CA . GLN B 1 312 ? 7.453 17.219 14.375 1 98.19 312 GLN B CA 1
ATOM 5219 C C . GLN B 1 312 ? 7.391 18.641 13.859 1 98.19 312 GLN B C 1
ATOM 5221 O O . GLN B 1 312 ? 6.676 19.484 14.422 1 98.19 312 GLN B O 1
ATOM 5226 N N . LEU B 1 313 ? 8.141 18.938 12.812 1 98.81 313 LEU B N 1
ATOM 5227 C CA . LEU B 1 313 ? 8.07 20.203 12.086 1 98.81 313 LEU B CA 1
ATOM 5228 C C . LEU B 1 313 ? 6.727 20.344 11.375 1 98.81 313 LEU B C 1
ATOM 5230 O O . LEU B 1 313 ? 5.996 19.359 11.219 1 98.81 313 LEU B O 1
ATOM 5234 N N . THR B 1 314 ? 6.375 21.547 11.07 1 98.88 314 THR B N 1
ATOM 5235 C CA . THR B 1 314 ? 5.242 21.812 10.188 1 98.88 314 THR B CA 1
ATOM 5236 C C . THR B 1 314 ? 5.707 21.953 8.742 1 98.88 314 THR B C 1
ATOM 5238 O O . THR B 1 314 ? 6.387 22.922 8.398 1 98.88 314 THR B O 1
ATOM 5241 N N . PHE B 1 315 ? 5.422 20.984 7.887 1 98.94 315 PHE B N 1
ATOM 5242 C CA . PHE B 1 315 ? 5.77 21 6.469 1 98.94 315 PHE B CA 1
ATOM 5243 C C . PHE B 1 315 ? 4.59 21.469 5.625 1 98.94 315 PHE B C 1
ATOM 5245 O O . PHE B 1 315 ? 3.467 20.984 5.793 1 98.94 315 PHE B O 1
ATOM 5252 N N . VAL B 1 316 ? 4.82 22.375 4.734 1 98.94 316 VAL B N 1
ATOM 5253 C CA . VAL B 1 316 ? 3.748 22.906 3.898 1 98.94 316 VAL B CA 1
ATOM 5254 C C . VAL B 1 316 ? 3.828 22.297 2.504 1 98.94 316 VAL B C 1
ATOM 5256 O O . VAL B 1 316 ? 4.777 22.547 1.758 1 98.94 316 VAL B O 1
ATOM 5259 N N . ASN B 1 317 ? 2.838 21.438 2.154 1 98.94 317 ASN B N 1
ATOM 5260 C CA . ASN B 1 317 ? 2.756 20.938 0.786 1 98.94 317 ASN B CA 1
ATOM 5261 C C . ASN B 1 317 ? 2.65 22.078 -0.222 1 98.94 317 ASN B C 1
ATOM 5263 O O . ASN B 1 317 ? 1.778 22.938 -0.102 1 98.94 317 ASN B O 1
ATOM 5267 N N . GLY B 1 318 ? 3.555 22.125 -1.146 1 98.69 318 GLY B N 1
ATOM 5268 C CA . GLY B 1 318 ? 3.551 23.156 -2.178 1 98.69 318 GLY B CA 1
ATOM 5269 C C . GLY B 1 318 ? 4.598 24.219 -1.951 1 98.69 318 GLY B C 1
ATOM 5270 O O . GLY B 1 318 ? 5.008 24.906 -2.893 1 98.69 318 GLY B O 1
ATOM 5271 N N . ALA B 1 319 ? 5.043 24.391 -0.757 1 98.81 319 ALA B N 1
ATOM 5272 C CA . ALA B 1 319 ? 5.98 25.469 -0.441 1 98.81 319 ALA B CA 1
ATOM 5273 C C . ALA B 1 319 ? 7.355 25.188 -1.043 1 98.81 319 ALA B C 1
ATOM 5275 O O . ALA B 1 319 ? 7.805 24.031 -1.08 1 98.81 319 ALA B O 1
ATOM 5276 N N . HIS B 1 320 ? 8 26.234 -1.497 1 98.69 320 HIS B N 1
ATOM 5277 C CA . HIS B 1 320 ? 9.406 26.125 -1.862 1 98.69 320 HIS B CA 1
ATOM 5278 C C . HIS B 1 320 ? 10.289 26.031 -0.625 1 98.69 320 HIS B C 1
ATOM 5280 O O . HIS B 1 320 ? 10.109 26.781 0.335 1 98.69 320 HIS B O 1
ATOM 5286 N N . ALA B 1 321 ? 11.188 25.047 -0.642 1 98.81 321 ALA B N 1
ATOM 5287 C CA . ALA B 1 321 ? 11.992 24.844 0.56 1 98.81 321 ALA B CA 1
ATOM 5288 C C . ALA B 1 321 ? 13.477 24.766 0.216 1 98.81 321 ALA B C 1
ATOM 5290 O O . ALA B 1 321 ? 13.844 24.281 -0.854 1 98.81 321 ALA B O 1
ATOM 5291 N N . GLU B 1 322 ? 14.266 25.297 1.043 1 98.69 322 GLU B N 1
ATOM 5292 C CA . GLU B 1 322 ? 15.695 25.047 1.145 1 98.69 322 GLU B CA 1
ATOM 5293 C C . GLU B 1 322 ? 16.031 24.234 2.396 1 98.69 322 GLU B C 1
ATOM 5295 O O . GLU B 1 322 ? 15.742 24.672 3.514 1 98.69 322 GLU B O 1
ATOM 5300 N N . VAL B 1 323 ? 16.609 23.062 2.201 1 98.69 323 VAL B N 1
ATOM 5301 C CA . VAL B 1 323 ? 16.891 22.156 3.309 1 98.69 323 VAL B CA 1
ATOM 5302 C C . VAL B 1 323 ? 18.391 21.953 3.443 1 98.69 323 VAL B C 1
ATOM 5304 O O . VAL B 1 323 ? 19.078 21.625 2.467 1 98.69 323 VAL B O 1
ATOM 5307 N N . ARG B 1 324 ? 18.891 22.203 4.586 1 98.06 324 ARG B N 1
ATOM 5308 C CA . ARG B 1 324 ? 20.281 21.922 4.938 1 98.06 324 ARG B CA 1
ATOM 5309 C C . ARG B 1 324 ? 20.359 20.938 6.098 1 98.06 324 ARG B C 1
ATOM 5311 O O . ARG B 1 324 ? 19.781 21.172 7.16 1 98.06 324 ARG B O 1
ATOM 5318 N N . VAL B 1 325 ? 21.016 19.859 5.863 1 97.62 325 VAL B N 1
ATOM 5319 C CA . VAL B 1 325 ? 21.281 18.891 6.914 1 97.62 325 VAL B CA 1
ATOM 5320 C C . VAL B 1 325 ? 22.781 18.766 7.152 1 97.62 325 VAL B C 1
ATOM 5322 O O . VAL B 1 325 ? 23.531 18.375 6.25 1 97.62 325 VAL B O 1
ATOM 5325 N N . TYR B 1 326 ? 23.172 19.172 8.297 1 90.69 326 TYR B N 1
ATOM 5326 C CA . TYR B 1 326 ? 24.562 19.156 8.742 1 90.69 326 TYR B CA 1
ATOM 5327 C C . TYR B 1 326 ? 24.688 18.484 10.102 1 90.69 326 TYR B C 1
ATOM 5329 O O . TYR B 1 326 ? 23.688 18.141 10.727 1 90.69 326 TYR B O 1
ATOM 5337 N N . ASN B 1 327 ? 26 18.25 10.398 1 84 327 ASN B N 1
ATOM 5338 C CA . ASN B 1 327 ? 26.219 17.75 11.75 1 84 327 ASN B CA 1
ATOM 5339 C C . ASN B 1 327 ? 25.75 18.75 12.805 1 84 327 ASN B C 1
ATOM 5341 O O . ASN B 1 327 ? 25.203 18.359 13.836 1 84 327 ASN B O 1
ATOM 5345 N N . SER B 1 328 ? 26.016 19.953 12.477 1 81.88 328 SER B N 1
ATOM 5346 C CA . SER B 1 328 ? 25.5 21.031 13.32 1 81.88 328 SER B CA 1
ATOM 5347 C C . SER B 1 328 ? 24.906 22.156 12.477 1 81.88 328 SER B C 1
ATOM 5349 O O . SER B 1 328 ? 25.438 22.484 11.406 1 81.88 328 SER B O 1
ATOM 5351 N N . GLY B 1 329 ? 23.672 22.578 12.828 1 88.38 329 GLY B N 1
ATOM 5352 C CA . GLY B 1 329 ? 23.109 23.75 12.172 1 88.38 329 GLY B CA 1
ATOM 5353 C C . GLY B 1 329 ? 22.141 23.406 11.062 1 88.38 329 GLY B C 1
ATOM 5354 O O . GLY B 1 329 ? 22.016 24.141 10.078 1 88.38 329 GLY B O 1
ATOM 5355 N N . SER B 1 330 ? 21.5 22.297 11.102 1 96.25 330 SER B N 1
ATOM 5356 C CA . SER B 1 330 ? 20.5 21.922 10.117 1 96.25 330 SER B CA 1
ATOM 5357 C C . SER B 1 330 ? 19.297 22.859 10.164 1 96.25 330 SER B C 1
ATOM 5359 O O . SER B 1 330 ? 18.938 23.375 11.227 1 96.25 330 SER B O 1
ATOM 5361 N N . ILE B 1 331 ? 18.703 23.219 8.969 1 97.19 331 ILE B N 1
ATOM 5362 C CA . ILE B 1 331 ? 17.578 24.125 8.898 1 97.19 331 ILE B CA 1
ATOM 5363 C C . ILE B 1 331 ? 16.672 23.734 7.73 1 97.19 331 ILE B C 1
ATOM 5365 O O . ILE B 1 331 ? 17.141 23.172 6.734 1 97.19 331 ILE B O 1
ATOM 5369 N N . ILE B 1 332 ? 15.438 23.984 7.848 1 98.69 332 ILE B N 1
ATOM 5370 C CA . ILE B 1 332 ? 14.492 23.969 6.738 1 98.69 332 ILE B CA 1
ATOM 5371 C C . ILE B 1 332 ? 13.844 25.344 6.586 1 98.69 332 ILE B C 1
ATOM 5373 O O . ILE B 1 332 ? 13.156 25.812 7.496 1 98.69 332 ILE B O 1
ATOM 5377 N N . LYS B 1 333 ? 14.156 26 5.523 1 98.81 333 LYS B N 1
ATOM 5378 C CA . LYS B 1 333 ? 13.523 27.266 5.16 1 98.81 333 LYS B CA 1
ATOM 5379 C C . LYS B 1 333 ? 12.398 27.047 4.152 1 98.81 333 LYS B C 1
ATOM 5381 O O . LYS B 1 333 ? 12.617 26.469 3.084 1 98.81 333 LYS B O 1
ATOM 5386 N N . GLN B 1 334 ? 11.188 27.422 4.531 1 98.88 334 GLN B N 1
ATOM 5387 C CA . GLN B 1 334 ? 10.047 27.359 3.625 1 98.88 334 GLN B CA 1
ATOM 5388 C C . GLN B 1 334 ? 9.648 28.75 3.146 1 98.88 334 GLN B C 1
ATOM 5390 O O . GLN B 1 334 ? 9.5 29.672 3.955 1 98.88 334 GLN B O 1
ATOM 5395 N N . GLN B 1 335 ? 9.547 28.875 1.85 1 98.75 335 GLN B N 1
ATOM 5396 C CA . GLN B 1 335 ? 9.172 30.125 1.208 1 98.75 335 GLN B CA 1
ATOM 5397 C C . GLN B 1 335 ? 7.828 30 0.494 1 98.75 335 GLN B C 1
ATOM 5399 O O . GLN B 1 335 ? 7.621 29.078 -0.289 1 98.75 335 GLN B O 1
ATOM 5404 N N . PHE B 1 336 ? 6.934 30.938 0.821 1 98.56 336 PHE B N 1
ATOM 5405 C CA . PHE B 1 336 ? 5.602 30.906 0.225 1 98.56 336 PHE B CA 1
ATOM 5406 C C . PHE B 1 336 ? 5.57 31.719 -1.062 1 98.56 336 PHE B C 1
ATOM 5408 O O . PHE B 1 336 ? 4.887 32.75 -1.137 1 98.56 336 PHE B O 1
ATOM 5415 N N . ILE B 1 337 ? 6.258 31.266 -2.08 1 96.88 337 ILE B N 1
ATOM 5416 C CA . ILE B 1 337 ? 6.379 31.953 -3.359 1 96.88 337 ILE B CA 1
ATOM 5417 C C . ILE B 1 337 ? 5.77 31.094 -4.469 1 96.88 337 ILE B C 1
ATOM 5419 O O . ILE B 1 337 ? 5.664 29.875 -4.328 1 96.88 337 ILE B O 1
#

Sequence (674 aa):
MIIYPSLTEPVKMGVTAPSSGLHMEQHSLLEEAIYRMEQKGYEVVIGQTCWTEYKAKSAPAKIRAMELNTMLQADSIQLIFPPWGGELLIEILEHIEFDQIKPKWLLGYSDISVLLLAITLKTGIATAHGTNLIDLRGPMSDPTTAMWEKVLFTKKGEEVIQYPSEKYQERWQHDYPTEWIFHLTEPTKWKTISNSPMFIKGRLLGGCIDVIRHLIGTGYGDVQHFQKEIIQNEPIIWYLENCQLNVTDLRRSLVQMKLAGWFNNCSGILFGRSEANDTIYDYHVLDVYMELAEELAIPIAYDIDCGHMPPQLTFVNGAHAEVRVYNSGSIIKQQFIMIIYPSLTEPVKMGVTAPSSGLHMEQHSLLEEAIYRMEQKGYEVVIGQTCWTEYKAKSAPAKIRAMELNTMLQADSIQLIFPPWGGELLIEILEHIEFDQIKPKWLLGYSDISVLLLAITLKTGIATAHGTNLIDLRGPMSDPTTAMWEKVLFTKKGEEVIQYPSEKYQERWQHDYPTEWIFHLTEPTKWKTISNSPMFIKGRLLGGCIDVIRHLIGTGYGDVQHFQKEIIQNEPIIWYLENCQLNVTDLRRSLVQMKLAGWFNNCSGILFGRSEANDTIYDYHVLDVYMELAEELAIPIAYDIDCGHMPPQLTFVNGAHAEVRVYNSGSIIKQQFI